Protein AF-A0A9W8Y743-F1 (afdb_monomer)

Sequence (452 aa):
METLAFFAGMATSYLPLKALAPQLITNYPSIPMTVQASLLTIGVGLIVGWGTKTSNGCTSGHMLCGLSRLSGRSTAAVATFFPVALITHHLVHPTIYTEACPGNLPCYTPIYPSIASTASLVLLAATSVLSARTIPKFIAAVMASGEKDGKERTDTRSVARSTTYFFSGLLFALGLHISQMSHPAKVASFLSFPSLQHWDPSLLLVILFGVVPNLIENQRKGFSAPPSFADGYSLPAKTFKDVDFKFVAGAAAFGVGWGLTAASVAIAVFSILFFYHTYRLFRTRTWFCVAFVVGAAFLIQAVGATILVTATEKDKMNRGKTIVLVGLVLQIIIFGFFIVVALVFHLRLRKVAAAGKQILCQLDWSKYLLRLYAVSSIITLRNIYRVVEYEEGVTGYLMTHEWAIYIFDALLMACVLALTSTWYLGKIETVNEDHVDGHNLVNRTPSEYTQV

Solvent-accessible surface area (backbone atoms only — not comparable to full-atom values): 24489 Å² total; per-residue (Å²): 111,46,70,58,28,18,53,50,17,32,62,52,33,54,57,62,33,59,73,52,42,52,87,48,60,71,80,73,76,80,75,64,52,48,70,67,55,45,53,50,22,37,53,26,39,50,34,29,52,52,6,24,61,51,44,70,42,51,64,65,50,23,50,48,58,16,48,20,66,69,33,52,36,22,47,53,38,48,70,37,15,50,59,36,15,28,53,39,22,47,75,76,47,76,82,58,71,34,90,68,26,81,73,86,56,56,28,64,63,85,83,80,73,53,72,69,55,48,51,28,50,51,50,53,52,52,51,54,55,48,48,51,63,45,48,31,54,48,51,36,54,60,54,56,73,76,58,89,50,79,66,56,56,51,52,40,40,51,53,24,31,31,45,42,31,16,38,52,20,21,53,50,41,44,48,32,33,76,64,35,70,70,29,66,43,49,53,53,22,40,35,38,58,85,45,61,67,40,17,26,63,68,68,57,47,47,47,65,71,49,20,47,54,46,24,54,48,41,72,71,68,55,73,82,70,50,51,98,59,46,93,50,74,90,70,83,85,72,44,52,87,69,65,45,72,64,32,52,52,11,19,33,36,24,8,41,16,65,32,60,69,54,90,57,68,65,63,57,56,51,52,55,51,40,55,54,50,44,53,50,36,68,74,64,70,46,69,87,53,48,67,72,49,55,55,53,27,56,51,38,26,50,52,10,46,39,35,35,68,51,35,92,46,73,68,44,28,52,52,10,48,51,36,26,44,53,14,37,55,51,43,43,55,44,53,51,52,47,52,52,53,52,48,54,51,51,56,51,50,52,53,42,56,73,66,71,51,85,72,96,58,104,60,72,58,69,62,54,50,53,52,50,51,52,45,52,51,45,53,42,53,30,38,53,50,51,44,52,44,58,70,56,32,84,87,20,72,59,65,70,36,71,67,49,49,48,55,49,41,53,46,44,51,50,51,41,51,56,60,51,51,57,63,69,53,64,64,63,66,74,75,70,84,85,83,88,75,91,77,86,90,85,83,81,73,90,79,74,87,78,76,136

Mean predicted aligned error: 16.99 Å

Second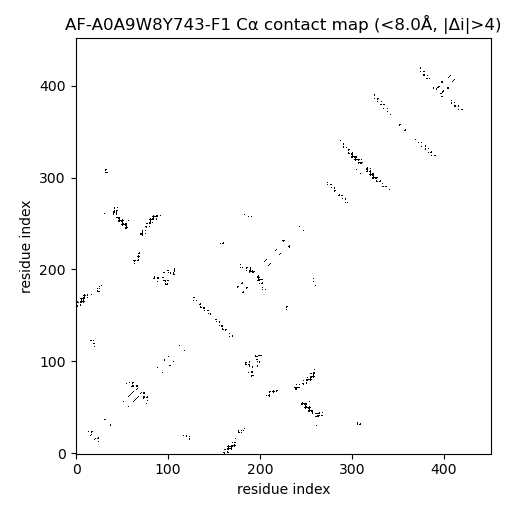ary structure (DSSP, 8-state):
-HHHHHHHHHHHTHHHHHHH-GGGS--PPPPP-SHHHHHHHHHHHHHHHHHHHHHT--HIIIIIHHHTTT-HHHHHHHHHHHHHHHHHHHHH-TT---TT--SSS-TTS--PPPHHHHHHHHHHHHHHHHHHHHHHHHHHHHHHTT--SHHHHHHHHHHHHHHHHHHHHHHHHHHHHHTTTT-HHHHHHHHTTT-TTT--GGGGHHIIIIIHHHHHHHHHH-SSSPPTTSSS-------GGG--HHHHHHHHHHHHHHTT-----HHHHHHHHHHHHHHHHHHHT-GGGHHHHTTHHHHHHHHHHHHHHH-SSHHHHHHHHHHHHHHHHHHHHHHHHHHHHHHHHHHHHHHHHHTT------S-HHHHHHHHHHHHHHHHHHHHHHHHHHHH-TTSHHHH-HHHHIIIIIIHHHHHHHHHHHHHHTTTTTSSSS----S--S---GGGSS--

Radius of gyration: 26.79 Å; Cα contacts (8 Å, |Δi|>4): 487; chains: 1; bounding box: 79×59×68 Å

InterPro domains:
  IPR007568 RTA-like protein [PF04479] (273-427)
  IPR007568 RTA-like protein [PTHR31465] (297-428)
  IPR046513 Protein of unknown function DUF6691 [PF20398] (166-268)

Foldseek 3Di:
DLVVLLVLLLVCLVVLCVVQPVVLPADDPDQPLDPVSVVLQQVLLVLQVQLCVLLVHDCCVLPQVNVLQVFLSSVLLCVQLLVLLLVLLCVVPVDDAFPCAPLPDFSADDDDDDPSSVVSLCVSLVVLVVCLPVVLVVQLVVQVVVDDDPVSNLVSLVVSSSSNSSSVSNVVNNCCSVLVVVHLQLLSLCSNPPPRRSHHCSNVVCCVPRRVVSSVVCVVVPFPDADPSDPGDPDDPDHSVNDDPSSSSSSSSSSNSSSRHDDDPPPNVVVVVLVVVVVVCVVVVVVLCVLVSVCVLVVQLVVLVSQCSVDPDPVSVVSSLVSNLVSLVVNLVSLVVNLVSLVVVVVVVVVCVVVVDDDPDPDPVVVVSVLSVLLSVLVSQLSVLVNVDSVCPCPRPCNVDPVNCCPSPVVSVVVSCVSVVCVVVVVVVPPPDDDPPPDDPPDDDDPPPDDD

Organism: NCBI:txid798079

pLDDT: mean 75.03, std 16.12, range [32.5, 95.94]

Structure (mmCIF, N/CA/C/O backbone):
data_AF-A0A9W8Y743-F1
#
_entry.id   AF-A0A9W8Y743-F1
#
loop_
_atom_site.group_PDB
_atom_site.id
_atom_site.type_symbol
_atom_site.label_atom_id
_atom_site.label_alt_id
_atom_site.label_comp_id
_atom_site.label_asym_id
_atom_site.label_entity_id
_atom_site.label_seq_id
_atom_site.pdbx_PDB_ins_code
_atom_site.Cartn_x
_atom_site.Cartn_y
_atom_site.Cartn_z
_atom_site.occupancy
_atom_site.B_iso_or_equiv
_atom_site.auth_seq_id
_atom_site.auth_comp_id
_atom_site.auth_asym_id
_atom_site.auth_atom_id
_atom_site.pdbx_PDB_model_num
ATOM 1 N N . MET A 1 1 ? -15.443 4.241 10.298 1.00 71.12 1 MET A N 1
ATOM 2 C CA . MET A 1 1 ? -15.121 5.502 9.580 1.00 71.12 1 MET A CA 1
ATOM 3 C C . MET A 1 1 ? -13.621 5.813 9.526 1.00 71.12 1 MET A C 1
ATOM 5 O O . MET A 1 1 ? -13.151 6.243 8.485 1.00 71.12 1 MET A O 1
ATOM 9 N N . GLU A 1 2 ? -12.846 5.549 10.580 1.00 81.94 2 GLU A N 1
ATOM 10 C CA . GLU A 1 2 ? -11.414 5.910 10.675 1.00 81.94 2 GLU A CA 1
ATOM 11 C C . GLU A 1 2 ? -10.522 5.345 9.560 1.00 81.94 2 GLU A C 1
ATOM 13 O O . GLU A 1 2 ? -9.744 6.071 8.949 1.00 81.94 2 GLU A O 1
ATOM 18 N N . THR A 1 3 ? -10.670 4.058 9.239 1.00 81.81 3 THR A N 1
ATOM 19 C CA . THR A 1 3 ? -9.909 3.413 8.160 1.00 81.81 3 THR A CA 1
ATOM 20 C C . THR A 1 3 ? -10.206 4.036 6.795 1.00 81.81 3 THR A C 1
ATOM 22 O O . THR A 1 3 ? -9.295 4.230 5.995 1.00 81.81 3 THR A O 1
ATOM 25 N N . LEU A 1 4 ? -11.469 4.397 6.536 1.00 85.81 4 LEU A N 1
ATOM 26 C CA . LEU A 1 4 ? -11.859 5.103 5.312 1.00 85.81 4 LEU A CA 1
ATOM 27 C C . LEU A 1 4 ? -11.218 6.489 5.258 1.00 85.81 4 LEU A C 1
ATOM 29 O O . LEU A 1 4 ? -10.687 6.859 4.218 1.00 85.81 4 LEU A O 1
ATOM 33 N N . ALA A 1 5 ? -11.210 7.221 6.376 1.00 90.31 5 ALA A N 1
ATOM 34 C CA . ALA A 1 5 ? -10.550 8.519 6.462 1.00 90.31 5 ALA A CA 1
ATOM 35 C C . ALA A 1 5 ? -9.045 8.404 6.176 1.00 90.31 5 ALA A C 1
ATOM 37 O O . ALA A 1 5 ? -8.521 9.168 5.371 1.00 90.31 5 ALA A O 1
ATOM 38 N N . PHE A 1 6 ? -8.366 7.403 6.747 1.00 88.25 6 PHE A N 1
ATOM 39 C CA . PHE A 1 6 ? -6.953 7.128 6.475 1.00 88.25 6 PHE A CA 1
ATOM 40 C C . PHE A 1 6 ? -6.681 6.879 4.983 1.00 88.25 6 PHE A C 1
ATOM 42 O O . PHE A 1 6 ? -5.821 7.534 4.393 1.00 88.25 6 PHE A O 1
ATOM 49 N N . PHE A 1 7 ? -7.441 5.988 4.340 1.00 85.62 7 PHE A N 1
ATOM 50 C CA . PHE A 1 7 ? -7.265 5.719 2.908 1.00 85.62 7 PHE A CA 1
ATOM 51 C C . PHE A 1 7 ? -7.655 6.912 2.024 1.00 85.62 7 PHE A C 1
ATOM 53 O O . PHE A 1 7 ? -6.987 7.163 1.022 1.00 85.62 7 PHE A O 1
ATOM 60 N N . ALA A 1 8 ? -8.669 7.691 2.406 1.00 88.62 8 ALA A N 1
ATOM 61 C CA . ALA A 1 8 ? -9.011 8.941 1.730 1.00 88.62 8 ALA A CA 1
ATOM 62 C C . ALA A 1 8 ? -7.867 9.964 1.822 1.00 88.62 8 ALA A C 1
ATOM 64 O O . ALA A 1 8 ? -7.563 10.636 0.837 1.00 88.62 8 ALA A O 1
ATOM 65 N N . GLY A 1 9 ? -7.180 10.030 2.965 1.00 90.81 9 GLY A N 1
ATOM 66 C CA . GLY A 1 9 ? -5.969 10.827 3.147 1.00 90.81 9 GLY A CA 1
ATOM 67 C C . GLY A 1 9 ? -4.836 10.377 2.231 1.00 90.81 9 GLY A C 1
ATOM 68 O O . GLY A 1 9 ? -4.239 11.199 1.537 1.00 90.81 9 GLY A O 1
ATOM 69 N N . MET A 1 10 ? -4.589 9.063 2.163 1.00 87.81 10 MET A N 1
ATOM 70 C CA . MET A 1 10 ? -3.601 8.497 1.239 1.00 87.81 10 MET A CA 1
ATOM 71 C C . MET A 1 10 ? -3.912 8.859 -0.217 1.00 87.81 10 MET A C 1
ATOM 73 O O . MET A 1 10 ? -3.023 9.316 -0.928 1.00 87.81 10 MET A O 1
ATOM 77 N N . ALA A 1 11 ? -5.163 8.702 -0.657 1.00 84.75 11 ALA A N 1
ATOM 78 C CA . ALA A 1 11 ? -5.577 9.042 -2.019 1.00 84.75 11 ALA A CA 1
ATOM 79 C C . ALA A 1 11 ? -5.435 10.546 -2.307 1.00 84.75 11 ALA A C 1
ATOM 81 O O . ALA A 1 11 ? -4.939 10.939 -3.362 1.00 84.75 11 ALA A O 1
ATOM 82 N N . THR A 1 12 ? -5.795 11.392 -1.336 1.00 92.00 12 THR A N 1
ATOM 83 C CA . THR A 1 12 ? -5.684 12.854 -1.453 1.00 92.00 12 THR A CA 1
ATOM 84 C C . THR A 1 12 ? -4.239 13.325 -1.624 1.00 92.00 12 THR A C 1
ATOM 86 O O . THR A 1 12 ? -4.030 14.381 -2.214 1.00 92.00 12 THR A O 1
ATOM 89 N N . SER A 1 13 ? -3.237 12.547 -1.188 1.00 91.06 13 SER A N 1
ATOM 90 C CA . SER A 1 13 ? -1.811 12.901 -1.324 1.00 91.06 13 SER A CA 1
ATOM 91 C C . SER A 1 13 ? -1.368 13.201 -2.758 1.00 91.06 13 SER A C 1
ATOM 93 O O . SER A 1 13 ? -0.447 13.996 -2.952 1.00 91.06 13 SER A O 1
ATOM 95 N N . TYR A 1 14 ? -2.063 12.647 -3.758 1.00 90.44 14 TYR A N 1
ATOM 96 C CA . TYR A 1 14 ? -1.808 12.925 -5.169 1.00 90.44 14 TYR A CA 1
ATOM 97 C C . TYR A 1 14 ? -1.943 14.415 -5.517 1.00 90.44 14 TYR A C 1
ATOM 99 O O . TYR A 1 14 ? -1.149 14.927 -6.300 1.00 90.44 14 TYR A O 1
ATOM 107 N N . LEU A 1 15 ? -2.908 15.130 -4.928 1.00 92.62 15 LEU A N 1
ATOM 108 C CA . LEU A 1 15 ? -3.165 16.541 -5.242 1.00 92.62 15 LEU A CA 1
ATOM 109 C C . LEU A 1 15 ? -1.988 17.464 -4.868 1.00 92.62 15 LEU A C 1
ATOM 111 O O . LEU A 1 15 ? -1.471 18.142 -5.759 1.00 92.62 15 LEU A O 1
ATOM 115 N N . PRO A 1 16 ? -1.511 17.497 -3.606 1.00 92.44 16 PRO A N 1
ATOM 116 C CA . PRO A 1 16 ? -0.372 18.331 -3.245 1.00 92.44 16 PRO A CA 1
ATOM 117 C C . PRO A 1 16 ? 0.939 17.834 -3.873 1.00 92.44 16 PRO A C 1
ATOM 119 O O . PRO A 1 16 ? 1.793 18.660 -4.189 1.00 92.44 16 PRO A O 1
ATOM 122 N N . LEU A 1 17 ? 1.093 16.526 -4.139 1.00 90.06 17 LEU A N 1
ATOM 123 C CA . LEU A 1 17 ? 2.229 16.013 -4.918 1.00 90.06 17 LEU A CA 1
ATOM 124 C C . LEU A 1 17 ? 2.227 16.559 -6.341 1.00 90.06 17 LEU A C 1
ATOM 126 O O . LEU A 1 17 ? 3.238 17.089 -6.781 1.00 90.06 17 LEU A O 1
ATOM 130 N N . LYS A 1 18 ? 1.098 16.493 -7.048 1.00 91.81 18 LYS A N 1
ATOM 131 C CA . LYS A 1 18 ? 0.980 17.027 -8.410 1.00 91.81 18 LYS A CA 1
ATOM 132 C C . LYS A 1 18 ? 1.247 18.532 -8.458 1.00 91.81 18 LYS A C 1
ATOM 134 O O . LYS A 1 18 ? 1.834 19.005 -9.425 1.00 91.81 18 LYS A O 1
ATOM 139 N N . ALA A 1 19 ? 0.830 19.267 -7.428 1.00 91.50 19 ALA A N 1
ATOM 140 C CA . ALA A 1 19 ? 1.001 20.714 -7.361 1.00 91.50 19 ALA A CA 1
ATOM 141 C C . ALA A 1 19 ? 2.441 21.150 -7.032 1.00 91.50 19 ALA A C 1
ATOM 143 O O . ALA A 1 19 ? 2.918 22.123 -7.608 1.00 91.50 19 ALA A O 1
ATOM 144 N N . LEU A 1 20 ? 3.120 20.466 -6.103 1.00 91.38 20 LEU A N 1
ATOM 145 C CA . LEU A 1 20 ? 4.399 20.930 -5.541 1.00 91.38 20 LEU A CA 1
ATOM 146 C C . LEU A 1 20 ? 5.599 20.047 -5.908 1.00 91.38 20 LEU A C 1
ATOM 148 O O . LEU A 1 20 ? 6.727 20.525 -5.929 1.00 91.38 20 LEU A O 1
ATOM 152 N N . ALA A 1 21 ? 5.399 18.761 -6.183 1.00 88.88 21 ALA A N 1
ATOM 153 C CA . ALA A 1 21 ? 6.486 17.834 -6.493 1.00 88.88 21 ALA A CA 1
ATOM 154 C C . ALA A 1 21 ? 6.053 16.737 -7.489 1.00 88.88 21 ALA A C 1
ATOM 156 O O . ALA A 1 21 ? 6.140 15.546 -7.163 1.00 88.88 21 ALA A O 1
ATOM 157 N N . PRO A 1 22 ? 5.586 17.099 -8.703 1.00 87.81 22 PRO A N 1
ATOM 158 C CA . PRO A 1 22 ? 5.085 16.132 -9.681 1.00 87.81 22 PRO A CA 1
ATOM 159 C C . PRO A 1 22 ? 6.137 15.086 -10.078 1.00 87.81 22 PRO A C 1
ATOM 161 O O . PRO A 1 22 ? 5.787 13.949 -10.376 1.00 87.81 22 PRO A O 1
ATOM 164 N N . GLN A 1 23 ? 7.425 15.429 -10.002 1.00 82.50 23 GLN A N 1
ATOM 165 C CA . GLN A 1 23 ? 8.546 14.525 -10.259 1.00 82.50 23 GLN A CA 1
ATOM 166 C C . GLN A 1 23 ? 8.644 13.339 -9.283 1.00 82.50 23 GLN A C 1
ATOM 168 O O . GLN A 1 23 ? 9.332 12.370 -9.582 1.00 82.50 23 GLN A O 1
ATOM 173 N N . LEU A 1 24 ? 7.986 13.401 -8.118 1.00 82.94 24 LEU A N 1
ATOM 174 C CA . LEU A 1 24 ? 7.959 12.296 -7.150 1.00 82.94 24 LEU A CA 1
ATOM 175 C C . LEU A 1 24 ? 6.813 11.306 -7.392 1.00 82.94 24 LEU A C 1
ATOM 177 O O . LEU A 1 24 ? 6.738 10.270 -6.719 1.00 82.94 24 LEU A O 1
ATOM 181 N N . ILE A 1 25 ? 5.909 11.613 -8.324 1.00 82.50 25 ILE A N 1
ATOM 182 C CA . ILE A 1 25 ? 4.835 10.702 -8.708 1.00 82.50 25 ILE A CA 1
ATOM 183 C C . ILE A 1 25 ? 5.477 9.525 -9.440 1.00 82.50 25 ILE A C 1
ATOM 185 O O . ILE A 1 25 ? 6.105 9.677 -10.483 1.00 82.50 25 ILE A O 1
ATOM 189 N N . THR A 1 26 ? 5.339 8.335 -8.857 1.00 71.50 26 THR A N 1
ATOM 190 C CA . THR A 1 26 ? 5.902 7.117 -9.436 1.00 71.50 26 THR A CA 1
ATOM 191 C C . THR A 1 26 ? 5.150 6.759 -10.708 1.00 71.50 26 THR A C 1
ATOM 193 O O . THR A 1 26 ? 3.958 6.455 -10.667 1.00 71.50 26 THR A O 1
ATOM 196 N N . ASN A 1 27 ? 5.876 6.746 -11.822 1.00 69.25 27 ASN A N 1
ATOM 197 C CA . ASN A 1 27 ? 5.419 6.126 -13.052 1.00 69.25 27 ASN A CA 1
ATOM 198 C C . ASN A 1 27 ? 5.680 4.628 -12.937 1.00 69.25 27 ASN A C 1
ATOM 200 O O . ASN A 1 27 ? 6.825 4.193 -12.828 1.00 69.25 27 ASN A O 1
ATOM 204 N N . TYR A 1 28 ? 4.612 3.842 -12.898 1.00 64.94 28 TYR A N 1
ATOM 205 C CA . TYR A 1 28 ? 4.747 2.394 -12.923 1.00 64.94 28 TYR A CA 1
ATOM 206 C C . TYR A 1 28 ? 4.979 1.942 -14.367 1.00 64.94 28 TYR A C 1
ATOM 208 O O . TYR A 1 28 ? 4.302 2.453 -15.266 1.00 64.94 28 TYR A O 1
ATOM 216 N N . PRO A 1 29 ? 5.901 0.992 -14.606 1.00 54.94 29 PRO A N 1
ATOM 217 C CA . PRO A 1 29 ? 6.048 0.401 -15.926 1.00 54.94 29 PRO A CA 1
ATOM 218 C C . PRO A 1 29 ? 4.721 -0.236 -16.347 1.00 54.94 29 PRO A C 1
ATOM 220 O O . PRO A 1 29 ? 3.949 -0.718 -15.510 1.00 54.94 29 PRO A O 1
ATOM 223 N N . SER A 1 30 ? 4.449 -0.232 -17.651 1.00 56.22 30 SER A N 1
ATOM 224 C CA . SER A 1 30 ? 3.279 -0.911 -18.199 1.00 56.22 30 SER A CA 1
ATOM 225 C C . SER A 1 30 ? 3.288 -2.380 -17.768 1.00 56.22 30 SER A C 1
ATOM 227 O O . SER A 1 30 ? 4.324 -3.047 -17.784 1.00 56.22 30 SER A O 1
ATOM 229 N N . ILE A 1 31 ? 2.132 -2.879 -17.321 1.00 52.66 31 ILE A N 1
ATOM 230 C CA . ILE A 1 31 ? 2.009 -4.249 -16.811 1.00 52.66 31 ILE A CA 1
ATOM 231 C C . ILE A 1 31 ? 2.451 -5.206 -17.927 1.00 52.66 31 ILE A C 1
ATOM 233 O O . ILE A 1 31 ? 1.888 -5.132 -19.023 1.00 52.66 31 ILE A O 1
ATOM 237 N N . PRO A 1 32 ? 3.444 -6.086 -17.689 1.00 48.22 32 PRO A N 1
ATOM 238 C CA . PRO A 1 32 ? 3.948 -6.975 -18.719 1.00 48.22 32 PRO A CA 1
ATOM 239 C C . PRO A 1 32 ? 2.813 -7.864 -19.210 1.00 48.22 32 PRO A C 1
ATOM 241 O O . PRO A 1 32 ? 2.151 -8.573 -18.456 1.00 48.22 32 PRO A O 1
ATOM 244 N N . MET A 1 33 ? 2.573 -7.774 -20.509 1.00 48.44 33 MET A N 1
ATOM 245 C CA . MET A 1 33 ? 1.306 -8.184 -21.095 1.00 48.44 33 MET A CA 1
ATOM 246 C C . MET A 1 33 ? 1.257 -9.709 -21.328 1.00 48.44 33 MET A C 1
ATOM 248 O O . MET A 1 33 ? 0.198 -10.286 -21.557 1.00 48.44 33 MET A O 1
ATOM 252 N N . THR A 1 34 ? 2.392 -10.406 -21.208 1.00 61.47 34 THR A N 1
ATOM 253 C CA . THR A 1 34 ? 2.453 -11.862 -21.376 1.00 61.47 34 THR A CA 1
ATOM 254 C C . THR A 1 34 ? 1.695 -12.591 -20.263 1.00 61.47 34 THR A C 1
ATOM 256 O O . THR A 1 34 ? 1.747 -12.229 -19.084 1.00 61.47 34 THR A O 1
ATOM 259 N N . VAL A 1 35 ? 1.020 -13.683 -20.634 1.00 56.12 35 VAL A N 1
ATOM 260 C CA . VAL A 1 35 ? 0.286 -14.552 -19.695 1.00 56.12 35 VAL A CA 1
ATOM 261 C C . VAL A 1 35 ? 1.204 -15.048 -18.574 1.00 56.12 35 VAL A C 1
ATOM 263 O O . VAL A 1 35 ? 0.805 -15.076 -17.416 1.00 56.12 35 VAL A O 1
ATOM 266 N N . GLN A 1 36 ? 2.458 -15.375 -18.895 1.00 51.31 36 GLN A N 1
ATOM 267 C CA . GLN A 1 36 ? 3.442 -15.844 -17.920 1.00 51.31 36 GLN A CA 1
ATOM 268 C C . GLN A 1 36 ? 3.831 -14.759 -16.905 1.00 51.31 36 GLN A C 1
ATOM 270 O O . GLN A 1 36 ? 3.846 -15.038 -15.708 1.00 51.31 36 GLN A O 1
ATOM 275 N N . ALA A 1 37 ? 4.082 -13.521 -17.345 1.00 55.09 37 ALA A N 1
ATOM 276 C CA . ALA A 1 37 ? 4.397 -12.422 -16.432 1.00 55.09 37 ALA A CA 1
ATOM 277 C C . ALA A 1 37 ? 3.186 -12.029 -15.570 1.00 55.09 37 ALA A C 1
ATOM 279 O O . ALA A 1 37 ? 3.339 -11.717 -14.389 1.00 55.09 37 ALA A O 1
ATOM 280 N N . SER A 1 38 ? 1.976 -12.135 -16.125 1.00 57.75 38 SER A N 1
ATOM 281 C CA . SER A 1 38 ? 0.723 -11.931 -15.391 1.00 57.75 38 SER A CA 1
ATOM 282 C C . SER A 1 38 ? 0.500 -13.006 -14.319 1.00 57.75 38 SER A C 1
ATOM 284 O O . SER A 1 38 ? 0.210 -12.680 -13.169 1.00 57.75 38 SER A O 1
ATOM 286 N N . LEU A 1 39 ? 0.690 -14.289 -14.654 1.00 60.53 39 LEU A N 1
ATOM 287 C CA . LEU A 1 39 ? 0.580 -15.404 -13.703 1.00 60.53 39 LEU A CA 1
ATOM 288 C C . LEU A 1 39 ? 1.630 -15.318 -12.590 1.00 60.53 39 LEU A C 1
ATOM 290 O O . LEU A 1 39 ? 1.308 -15.552 -11.424 1.00 60.53 39 LEU A O 1
ATOM 294 N N . LEU A 1 40 ? 2.863 -14.945 -12.935 1.00 60.47 40 LEU A N 1
ATOM 295 C CA . LEU A 1 40 ? 3.934 -14.740 -11.965 1.00 60.47 40 LEU A CA 1
ATOM 296 C C . LEU A 1 40 ? 3.588 -13.593 -11.003 1.00 60.47 40 LEU A C 1
ATOM 298 O O . LEU A 1 40 ? 3.608 -13.781 -9.790 1.00 60.47 40 LEU A O 1
ATOM 302 N N . THR A 1 41 ? 3.152 -12.451 -11.536 1.00 61.50 41 THR A N 1
ATOM 303 C CA . THR A 1 41 ? 2.682 -11.287 -10.762 1.00 61.50 41 THR A CA 1
ATOM 304 C C . THR A 1 41 ? 1.545 -11.658 -9.797 1.00 61.50 41 THR A C 1
ATOM 306 O O . THR A 1 41 ? 1.556 -11.273 -8.624 1.00 61.50 41 THR A O 1
ATOM 309 N N . ILE A 1 42 ? 0.588 -12.468 -10.257 1.00 66.31 42 ILE A N 1
ATOM 310 C CA . ILE A 1 42 ? -0.508 -13.001 -9.435 1.00 66.31 42 ILE A CA 1
ATOM 311 C C . ILE A 1 42 ? 0.023 -13.864 -8.283 1.00 66.31 42 ILE A C 1
ATOM 313 O O . ILE A 1 42 ? -0.374 -13.664 -7.130 1.00 66.31 42 ILE A O 1
ATOM 317 N N . GLY A 1 43 ? 0.912 -14.816 -8.581 1.00 65.56 43 GLY A N 1
ATOM 318 C CA . GLY A 1 43 ? 1.498 -15.708 -7.579 1.00 65.56 43 GLY A CA 1
ATOM 319 C C . GLY A 1 43 ? 2.230 -14.932 -6.486 1.00 65.56 43 GLY A C 1
ATOM 320 O O . GLY A 1 43 ? 2.035 -15.188 -5.297 1.00 65.56 43 GLY A O 1
ATOM 321 N N . VAL A 1 44 ? 2.984 -13.910 -6.882 1.00 70.56 44 VAL A N 1
ATOM 322 C CA . VAL A 1 44 ? 3.710 -13.021 -5.972 1.00 70.56 44 VAL A CA 1
ATOM 323 C C . VAL A 1 44 ? 2.760 -12.257 -5.049 1.00 70.56 44 VAL A C 1
ATOM 325 O O . VAL A 1 44 ? 2.935 -12.286 -3.830 1.00 70.56 44 VAL A O 1
ATOM 328 N N . GLY A 1 45 ? 1.708 -11.636 -5.593 1.00 69.38 45 GLY A N 1
ATOM 329 C CA . GLY A 1 45 ? 0.717 -10.910 -4.791 1.00 69.38 45 GLY A CA 1
ATOM 330 C C . GLY A 1 45 ? 0.011 -11.792 -3.752 1.00 69.38 45 GLY A C 1
ATOM 331 O O . GLY A 1 45 ? -0.193 -11.365 -2.611 1.00 69.38 45 GLY A O 1
ATOM 332 N N . LEU A 1 46 ? -0.315 -13.040 -4.110 1.00 73.44 46 LEU A N 1
ATOM 333 C CA . LEU A 1 46 ? -0.895 -14.018 -3.182 1.00 73.44 46 LEU A CA 1
ATOM 334 C C . LEU A 1 46 ? 0.065 -14.374 -2.047 1.00 73.44 46 LEU A C 1
ATOM 336 O O . LEU A 1 46 ? -0.346 -14.407 -0.886 1.00 73.44 46 LEU A O 1
ATOM 340 N N . ILE A 1 47 ? 1.332 -14.612 -2.377 1.00 81.31 47 ILE A N 1
ATOM 341 C CA . ILE A 1 47 ? 2.378 -14.942 -1.409 1.00 81.31 47 ILE A CA 1
ATOM 342 C C . ILE A 1 47 ? 2.588 -13.777 -0.425 1.00 81.31 47 ILE A C 1
ATOM 344 O O . ILE A 1 47 ? 2.605 -14.005 0.786 1.00 81.31 47 ILE A O 1
ATOM 348 N N . VAL A 1 48 ? 2.639 -12.527 -0.907 1.00 79.44 48 VAL A N 1
ATOM 349 C CA . VAL A 1 48 ? 2.738 -11.324 -0.053 1.00 79.44 48 VAL A CA 1
ATOM 350 C C . VAL A 1 48 ? 1.520 -11.185 0.863 1.00 79.44 48 VAL A C 1
ATOM 352 O O . VAL A 1 48 ? 1.670 -10.926 2.060 1.00 79.44 48 VAL A O 1
ATOM 355 N N . GLY A 1 49 ? 0.308 -11.351 0.325 1.00 77.31 49 GLY A N 1
ATOM 356 C CA . GLY A 1 49 ? -0.931 -11.216 1.094 1.00 77.31 49 GLY A CA 1
ATOM 357 C C . GLY A 1 49 ? -1.088 -12.308 2.154 1.00 77.31 49 GLY A C 1
ATOM 358 O O . GLY A 1 49 ? -1.399 -12.015 3.312 1.00 77.31 49 GLY A O 1
ATOM 359 N N . TRP A 1 50 ? -0.821 -13.563 1.782 1.00 85.38 50 TRP A N 1
ATOM 360 C CA . TRP A 1 50 ? -0.811 -14.692 2.712 1.00 85.38 50 TRP A CA 1
ATOM 361 C C . TRP A 1 50 ? 0.263 -14.521 3.785 1.00 85.38 50 TRP A C 1
ATOM 363 O O . TRP A 1 50 ? -0.030 -14.704 4.970 1.00 85.38 50 TRP A O 1
ATOM 373 N N . GLY A 1 51 ? 1.467 -14.103 3.387 1.00 85.50 51 GLY A N 1
ATOM 374 C CA . GLY A 1 51 ? 2.564 -13.805 4.296 1.00 85.50 51 GLY A CA 1
ATOM 375 C C . GLY A 1 51 ? 2.179 -12.733 5.311 1.00 85.50 51 GLY A C 1
ATOM 376 O O . GLY A 1 51 ? 2.189 -13.011 6.506 1.00 85.50 51 GLY A O 1
ATOM 377 N N . THR A 1 52 ? 1.698 -11.576 4.837 1.00 81.94 52 THR A N 1
ATOM 378 C CA . THR A 1 52 ? 1.225 -10.450 5.670 1.00 81.94 52 THR A CA 1
ATOM 379 C C . THR A 1 52 ? 0.154 -10.878 6.671 1.00 81.94 52 THR A C 1
ATOM 381 O O . THR A 1 52 ? 0.192 -10.497 7.842 1.00 81.94 52 THR A O 1
ATOM 384 N N . LYS A 1 53 ? -0.827 -11.673 6.226 1.00 85.44 53 LYS A N 1
ATOM 385 C CA . LYS A 1 53 ? -1.904 -12.160 7.095 1.00 85.44 53 LYS A CA 1
ATOM 386 C C . LYS A 1 53 ? -1.372 -13.120 8.158 1.00 85.44 53 LYS A C 1
ATOM 388 O O . LYS A 1 53 ? -1.756 -13.016 9.319 1.00 85.44 53 LYS A O 1
ATOM 393 N N . THR A 1 54 ? -0.490 -14.035 7.768 1.00 83.44 54 THR A N 1
ATOM 394 C CA . THR A 1 54 ? 0.035 -15.086 8.650 1.00 83.44 54 THR A CA 1
ATOM 395 C C . THR A 1 54 ? 1.023 -14.518 9.675 1.00 83.44 54 THR A C 1
ATOM 397 O O . THR A 1 54 ? 0.959 -14.869 10.854 1.00 83.44 54 THR A O 1
ATOM 400 N N . SER A 1 55 ? 1.862 -13.554 9.285 1.00 85.50 55 SER A N 1
ATOM 401 C CA . SER A 1 55 ? 2.705 -12.786 10.212 1.00 85.50 55 SER A CA 1
ATOM 402 C C . SER A 1 55 ? 1.921 -11.710 10.983 1.00 85.50 55 SER A C 1
ATOM 404 O O . SER A 1 55 ? 2.386 -11.223 12.006 1.00 85.50 55 SER A O 1
ATOM 406 N N . ASN A 1 56 ? 0.679 -11.395 10.603 1.00 84.75 56 ASN A N 1
ATOM 407 C CA . ASN A 1 56 ? -0.119 -10.285 11.149 1.00 84.75 56 ASN A CA 1
ATOM 408 C C . ASN A 1 56 ? 0.573 -8.914 11.010 1.00 84.75 56 ASN A C 1
ATOM 410 O O . ASN A 1 56 ? 0.524 -8.089 11.929 1.00 84.75 56 ASN A O 1
ATOM 414 N N . GLY A 1 57 ? 1.227 -8.671 9.878 1.00 78.62 57 GLY A N 1
ATOM 415 C CA . GLY A 1 57 ? 1.875 -7.396 9.601 1.00 78.62 57 GLY A CA 1
ATOM 416 C C . GLY A 1 57 ? 2.730 -7.415 8.340 1.00 78.62 57 GLY A C 1
ATOM 417 O O . GLY A 1 57 ? 3.147 -8.464 7.858 1.00 78.62 57 GLY A O 1
ATOM 418 N N . CYS A 1 58 ? 2.994 -6.225 7.810 1.00 80.44 58 CYS A N 1
ATOM 419 C CA . CYS A 1 58 ? 3.865 -5.984 6.659 1.00 80.44 58 CYS A CA 1
ATOM 420 C C . CYS A 1 58 ? 5.078 -5.129 7.072 1.00 80.44 58 CYS A C 1
ATOM 422 O O . CYS A 1 58 ? 5.328 -4.926 8.264 1.00 80.44 58 CYS A O 1
ATOM 424 N N . THR A 1 59 ? 5.816 -4.588 6.098 1.00 79.62 59 THR A N 1
ATOM 425 C CA . THR A 1 59 ? 6.955 -3.687 6.338 1.00 79.62 59 THR A CA 1
ATOM 426 C C . THR A 1 59 ? 6.579 -2.476 7.192 1.00 79.62 59 THR A C 1
ATOM 428 O O . THR A 1 59 ? 7.246 -2.221 8.188 1.00 79.62 59 THR A O 1
ATOM 431 N N . SER A 1 60 ? 5.489 -1.759 6.905 1.00 77.44 60 SER A N 1
ATOM 432 C CA . SER A 1 60 ? 5.095 -0.600 7.726 1.00 77.44 60 SER A CA 1
ATOM 433 C C . SER A 1 60 ? 4.729 -0.994 9.165 1.00 77.44 60 SER A C 1
ATOM 435 O O . SER A 1 60 ? 5.114 -0.314 10.113 1.00 77.44 60 SER A O 1
ATOM 437 N N . GLY A 1 61 ? 4.069 -2.139 9.354 1.00 82.25 61 GLY A N 1
ATOM 438 C CA . GLY A 1 61 ? 3.697 -2.639 10.679 1.00 82.25 61 GLY A CA 1
ATOM 439 C C . GLY A 1 61 ? 4.888 -3.119 11.515 1.00 82.25 61 GLY A C 1
ATOM 440 O O . GLY A 1 61 ? 5.039 -2.704 12.665 1.00 82.25 61 GLY A O 1
ATOM 441 N N . HIS A 1 62 ? 5.737 -3.985 10.955 1.00 85.44 62 HIS A N 1
ATOM 442 C CA . HIS A 1 62 ? 6.855 -4.589 11.685 1.00 85.44 62 HIS A CA 1
ATOM 443 C C . HIS A 1 62 ? 8.123 -3.729 11.667 1.00 85.44 62 HIS A C 1
ATOM 445 O O . HIS A 1 62 ? 8.758 -3.577 12.707 1.00 85.44 62 HIS A O 1
ATOM 451 N N . MET A 1 63 ? 8.481 -3.129 10.532 1.00 85.88 63 MET A N 1
ATOM 452 C CA . MET A 1 63 ? 9.694 -2.317 10.418 1.00 85.88 63 MET A CA 1
ATOM 453 C C . MET A 1 63 ? 9.473 -0.902 10.961 1.00 85.88 63 MET A C 1
ATOM 455 O O . MET A 1 63 ? 10.151 -0.517 11.907 1.00 85.88 63 MET A O 1
ATOM 459 N N . LEU A 1 64 ? 8.508 -0.143 10.421 1.00 85.12 64 LEU A N 1
ATOM 460 C CA . LEU A 1 64 ? 8.334 1.268 10.803 1.00 85.12 64 LEU A CA 1
ATOM 461 C C . LEU A 1 64 ? 7.774 1.423 12.221 1.00 85.12 64 LEU A C 1
ATOM 463 O O . LEU A 1 64 ? 8.383 2.096 13.045 1.00 85.12 64 LEU A O 1
ATOM 467 N N . CYS A 1 65 ? 6.638 0.787 12.517 1.00 85.00 65 CYS A N 1
ATOM 468 C CA . CYS A 1 65 ? 5.971 0.916 13.819 1.00 85.00 65 CYS A CA 1
ATOM 469 C C . CYS A 1 65 ? 6.448 -0.110 14.862 1.00 85.00 65 CYS A C 1
ATOM 471 O O . CYS A 1 65 ? 6.299 0.091 16.068 1.00 85.00 65 CYS A O 1
ATOM 473 N N . GLY A 1 66 ? 6.926 -1.273 14.423 1.00 87.75 66 GLY A N 1
ATOM 474 C CA . GLY A 1 66 ? 7.317 -2.369 15.307 1.00 87.75 66 GLY A CA 1
ATOM 475 C C . GLY A 1 66 ? 8.692 -2.145 15.929 1.00 87.75 66 GLY A C 1
ATOM 476 O O . GLY A 1 66 ? 8.815 -2.158 17.157 1.00 87.75 66 GLY A O 1
ATOM 477 N N . LEU A 1 67 ? 9.707 -1.888 15.097 1.00 89.06 67 LEU A N 1
ATOM 478 C CA . LEU A 1 67 ? 11.071 -1.619 15.565 1.00 89.06 67 LEU A CA 1
ATOM 479 C C . LEU A 1 67 ? 11.160 -0.319 16.365 1.00 89.06 67 LEU A C 1
ATOM 481 O O . LEU A 1 67 ? 11.861 -0.281 17.373 1.00 89.06 67 LEU A O 1
ATOM 485 N N . SER A 1 68 ? 10.393 0.713 15.997 1.00 89.38 68 SER A N 1
ATOM 486 C CA . SER A 1 68 ? 10.354 1.972 16.754 1.00 89.38 68 SER A CA 1
ATOM 487 C C . SER A 1 68 ? 9.787 1.820 18.170 1.00 89.38 68 SER A C 1
ATOM 489 O O . SER A 1 68 ? 9.931 2.707 19.004 1.00 89.38 68 SER A O 1
ATOM 491 N N . ARG A 1 69 ? 9.138 0.696 18.479 1.00 89.75 69 ARG A N 1
ATOM 492 C CA . ARG A 1 69 ? 8.646 0.373 19.826 1.00 89.75 69 ARG A CA 1
ATOM 493 C C . ARG A 1 69 ? 9.470 -0.710 20.516 1.00 89.75 69 ARG A C 1
ATOM 495 O O . ARG A 1 69 ? 9.051 -1.197 21.559 1.00 89.75 69 ARG A O 1
ATOM 502 N N . LEU A 1 70 ? 10.600 -1.114 19.928 1.00 90.50 70 LEU A N 1
ATOM 503 C CA . LEU A 1 70 ? 11.426 -2.233 20.396 1.00 90.50 70 LEU A CA 1
ATOM 504 C C . LEU A 1 70 ? 10.635 -3.550 20.521 1.00 90.50 70 LEU A C 1
ATOM 506 O O . LEU A 1 70 ? 10.867 -4.365 21.413 1.00 90.50 70 LEU A O 1
ATOM 510 N N . SER A 1 71 ? 9.676 -3.782 19.619 1.00 90.88 71 SER A N 1
ATOM 511 C CA . SER A 1 71 ? 8.875 -5.007 19.623 1.00 90.88 71 SER A CA 1
ATOM 512 C C . SER A 1 71 ? 9.715 -6.205 19.176 1.00 90.88 71 SER A C 1
ATOM 514 O O . SER A 1 71 ? 9.978 -6.361 17.985 1.00 90.88 71 SER A O 1
ATOM 516 N N . GLY A 1 72 ? 10.048 -7.111 20.103 1.00 90.25 72 GLY A N 1
ATOM 517 C CA . GLY A 1 72 ? 10.799 -8.333 19.783 1.00 90.25 72 GLY A CA 1
ATOM 518 C C . GLY A 1 72 ? 10.141 -9.179 18.685 1.00 90.25 72 GLY A C 1
ATOM 519 O O . GLY A 1 72 ? 10.814 -9.632 17.764 1.00 90.25 72 GLY A O 1
ATOM 520 N N . ARG A 1 73 ? 8.807 -9.319 18.705 1.00 91.06 73 ARG A N 1
ATOM 521 C CA . ARG A 1 73 ? 8.047 -9.999 17.638 1.00 91.06 73 ARG A CA 1
ATOM 522 C C . ARG A 1 73 ? 8.285 -9.369 16.263 1.00 91.06 73 ARG A C 1
ATOM 524 O O . ARG A 1 73 ? 8.408 -10.073 15.265 1.00 91.06 73 ARG A O 1
ATOM 531 N N . SER A 1 74 ? 8.326 -8.041 16.208 1.00 91.50 74 SER A N 1
ATOM 532 C CA . SER A 1 74 ? 8.560 -7.319 14.958 1.00 91.50 74 SER A CA 1
ATOM 533 C C . SER A 1 74 ? 10.013 -7.429 14.507 1.00 91.50 74 SER A C 1
ATOM 535 O O . SER A 1 74 ? 10.251 -7.599 13.316 1.00 91.50 74 SER A O 1
ATOM 537 N N . THR A 1 75 ? 10.965 -7.442 15.444 1.00 92.38 75 THR A N 1
ATOM 538 C CA . THR A 1 75 ? 12.368 -7.766 15.159 1.00 92.38 75 THR A CA 1
ATOM 539 C C . THR A 1 75 ? 12.499 -9.151 14.532 1.00 92.38 75 THR A C 1
ATOM 541 O O . THR A 1 75 ? 13.158 -9.277 13.507 1.00 92.38 75 THR A O 1
ATOM 544 N N . ALA A 1 76 ? 11.818 -10.170 15.071 1.00 93.00 76 ALA A N 1
ATOM 545 C CA . ALA A 1 76 ? 11.815 -11.518 14.498 1.00 93.00 76 ALA A CA 1
ATOM 546 C C . ALA A 1 76 ? 11.254 -11.542 13.065 1.00 93.00 76 ALA A C 1
ATOM 548 O O . ALA A 1 76 ? 11.846 -12.160 12.181 1.00 93.00 76 ALA A O 1
ATOM 549 N N . ALA A 1 77 ? 10.146 -10.833 12.813 1.00 91.69 77 ALA A N 1
ATOM 550 C CA . ALA A 1 77 ? 9.591 -10.711 11.466 1.00 91.69 77 ALA A CA 1
ATOM 551 C C . ALA A 1 77 ? 10.586 -10.061 10.497 1.00 91.69 77 ALA A C 1
ATOM 553 O O . ALA A 1 77 ? 10.857 -10.640 9.449 1.00 91.69 77 ALA A O 1
ATOM 554 N N . VAL A 1 78 ? 11.158 -8.902 10.852 1.00 90.12 78 VAL A N 1
ATOM 555 C CA . VAL A 1 78 ? 12.120 -8.168 10.006 1.00 90.12 78 VAL A CA 1
ATOM 556 C C . VAL A 1 78 ? 13.372 -9.001 9.747 1.00 90.12 78 VAL A C 1
ATOM 558 O O . VAL A 1 78 ? 13.788 -9.129 8.599 1.00 90.12 78 VAL A O 1
ATOM 561 N N . ALA A 1 79 ? 13.917 -9.643 10.782 1.00 92.25 79 ALA A N 1
ATOM 562 C CA . ALA A 1 79 ? 15.063 -10.542 10.667 1.00 92.25 79 ALA A CA 1
ATOM 563 C C . ALA A 1 79 ? 14.774 -11.789 9.813 1.00 92.25 79 ALA A C 1
ATOM 565 O O . ALA A 1 79 ? 15.710 -12.443 9.370 1.00 92.25 79 ALA A O 1
ATOM 566 N N . THR A 1 80 ? 13.501 -12.111 9.559 1.00 91.38 80 THR A N 1
ATOM 567 C CA . THR A 1 80 ? 13.102 -13.220 8.684 1.00 91.38 80 THR A CA 1
ATOM 568 C C . THR A 1 80 ? 12.835 -12.741 7.261 1.00 91.38 80 THR A C 1
ATOM 570 O O . THR A 1 80 ? 13.468 -13.211 6.320 1.00 91.38 80 THR A O 1
ATOM 573 N N . PHE A 1 81 ? 11.895 -11.810 7.070 1.00 89.38 81 PHE A N 1
ATOM 574 C CA . PHE A 1 81 ? 11.448 -11.450 5.725 1.00 89.38 81 PHE A CA 1
ATOM 575 C C . PHE A 1 81 ? 12.514 -10.694 4.935 1.00 89.38 81 PHE A C 1
ATOM 577 O O . PHE A 1 81 ? 12.541 -10.790 3.712 1.00 89.38 81 PHE A O 1
ATOM 584 N N . PHE A 1 82 ? 13.382 -9.939 5.614 1.00 87.19 82 PHE A N 1
ATOM 585 C CA . PHE A 1 82 ? 14.349 -9.080 4.944 1.00 87.19 82 PHE A CA 1
ATOM 586 C C . PHE A 1 82 ? 15.496 -9.887 4.316 1.00 87.19 82 PHE A C 1
ATOM 588 O O . PHE A 1 82 ? 15.714 -9.732 3.115 1.00 87.19 82 PHE A O 1
ATOM 595 N N . PRO A 1 83 ? 16.161 -10.825 5.028 1.00 87.00 83 PRO A N 1
ATOM 596 C CA . PRO A 1 83 ? 17.115 -11.730 4.388 1.00 87.00 83 PRO A CA 1
ATOM 597 C C . PRO A 1 83 ? 16.479 -12.595 3.301 1.00 87.00 83 PRO A C 1
ATOM 599 O O . PRO A 1 83 ? 17.081 -12.789 2.250 1.00 87.00 83 PRO A O 1
ATOM 602 N N . VAL A 1 84 ? 15.252 -13.083 3.514 1.00 85.25 84 VAL A N 1
ATOM 603 C CA . VAL A 1 84 ? 14.555 -13.889 2.502 1.00 85.25 84 VAL A CA 1
ATOM 604 C C . VAL A 1 84 ? 14.289 -13.077 1.233 1.00 85.25 84 VAL A C 1
ATOM 606 O O . VAL A 1 84 ? 14.478 -13.601 0.137 1.00 85.25 84 VAL A O 1
ATOM 609 N N . ALA A 1 85 ? 13.914 -11.803 1.354 1.00 83.25 85 ALA A N 1
ATOM 610 C CA . ALA A 1 85 ? 13.736 -10.922 0.204 1.00 83.25 85 ALA A CA 1
ATOM 611 C C . ALA A 1 85 ? 15.049 -10.639 -0.531 1.00 83.25 85 ALA A C 1
ATOM 613 O O . ALA A 1 85 ? 15.063 -10.712 -1.755 1.00 83.25 85 ALA A O 1
ATOM 614 N N . LEU A 1 86 ? 16.150 -10.396 0.196 1.00 82.06 86 LEU A N 1
ATOM 615 C CA . LEU A 1 86 ? 17.483 -10.256 -0.402 1.00 82.06 86 LEU A CA 1
ATOM 616 C C . LEU A 1 86 ? 17.862 -11.511 -1.194 1.00 82.06 86 LEU A C 1
ATOM 618 O O . LEU A 1 86 ? 18.185 -11.423 -2.374 1.00 82.06 86 LEU A O 1
ATOM 622 N N . ILE A 1 87 ? 17.772 -12.689 -0.570 1.00 79.88 87 ILE A N 1
ATOM 623 C CA . ILE A 1 87 ? 18.096 -13.966 -1.220 1.00 79.88 87 ILE A CA 1
ATOM 624 C C . ILE A 1 87 ? 17.217 -14.169 -2.457 1.00 79.88 87 ILE A C 1
ATOM 626 O O . ILE A 1 87 ? 17.725 -14.498 -3.523 1.00 79.88 87 ILE A O 1
ATOM 630 N N . THR A 1 88 ? 15.909 -13.937 -2.335 1.00 76.88 88 THR A N 1
ATOM 631 C CA . THR A 1 88 ? 14.966 -14.098 -3.450 1.00 76.88 88 THR A CA 1
ATOM 632 C C . THR A 1 88 ? 15.305 -13.161 -4.607 1.00 76.88 88 THR A C 1
ATOM 634 O O . THR A 1 88 ? 15.361 -13.607 -5.750 1.00 76.88 88 THR A O 1
ATOM 637 N N . HIS A 1 89 ? 15.600 -11.893 -4.316 1.00 79.12 89 HIS A N 1
ATOM 638 C CA . HIS A 1 89 ? 16.018 -10.917 -5.320 1.00 79.12 89 HIS A CA 1
ATOM 639 C C . HIS A 1 89 ? 17.306 -11.349 -6.026 1.00 79.12 89 HIS A C 1
ATOM 641 O O . HIS A 1 89 ? 17.347 -11.354 -7.249 1.00 79.12 89 HIS A O 1
ATOM 647 N N . HIS A 1 90 ? 18.327 -11.809 -5.298 1.00 75.12 90 HIS A N 1
ATOM 648 C CA . HIS A 1 90 ? 19.580 -12.286 -5.908 1.00 75.12 90 HIS A CA 1
ATOM 649 C C . HIS A 1 90 ? 19.403 -13.520 -6.789 1.00 75.12 90 HIS A C 1
ATOM 651 O O . HIS A 1 90 ? 20.064 -13.642 -7.817 1.00 75.12 90 HIS A O 1
ATOM 657 N N . LEU A 1 91 ? 18.508 -14.431 -6.409 1.00 69.94 91 LEU A N 1
ATOM 658 C CA . LEU A 1 91 ? 18.228 -15.628 -7.203 1.00 69.94 91 LEU A CA 1
ATOM 659 C C . LEU A 1 91 ? 17.503 -15.302 -8.514 1.00 69.94 91 LEU A C 1
ATOM 661 O O . LEU A 1 91 ? 17.697 -15.993 -9.511 1.00 69.94 91 LEU A O 1
ATOM 665 N N . VAL A 1 92 ? 16.656 -14.274 -8.511 1.00 66.62 92 VAL A N 1
ATOM 666 C CA . VAL A 1 92 ? 15.766 -13.948 -9.637 1.00 66.62 92 VAL A CA 1
ATOM 667 C C . VAL A 1 92 ? 16.354 -12.841 -10.517 1.00 66.62 92 VAL A C 1
ATOM 669 O O . VAL A 1 92 ? 16.141 -12.816 -11.730 1.00 66.62 92 VAL A O 1
ATOM 672 N N . HIS A 1 93 ? 17.124 -11.938 -9.918 1.00 68.00 93 HIS A N 1
ATOM 673 C CA . HIS A 1 93 ? 17.607 -10.691 -10.501 1.00 68.00 93 HIS A CA 1
ATOM 674 C C . HIS A 1 93 ? 19.077 -10.403 -10.119 1.00 68.00 93 HIS A C 1
ATOM 676 O O . HIS A 1 93 ? 19.374 -9.338 -9.574 1.00 68.00 93 HIS A O 1
ATOM 682 N N . PRO A 1 94 ? 20.029 -11.306 -10.428 1.00 63.16 94 PRO A N 1
ATOM 683 C CA . PRO A 1 94 ? 21.416 -11.200 -9.956 1.00 63.16 94 PRO A CA 1
ATOM 684 C C . PRO A 1 94 ? 22.161 -9.944 -10.448 1.00 63.16 94 PRO A C 1
ATOM 686 O O . PRO A 1 94 ? 23.107 -9.496 -9.804 1.00 63.16 94 PRO A O 1
ATOM 689 N N . THR A 1 95 ? 21.750 -9.367 -11.583 1.00 65.31 95 THR A N 1
ATOM 690 C CA . THR A 1 95 ? 22.411 -8.217 -12.231 1.00 65.31 95 THR A CA 1
ATOM 691 C C . THR A 1 95 ? 21.394 -7.229 -12.808 1.00 65.31 95 THR A C 1
ATOM 693 O O . THR A 1 95 ? 21.433 -6.901 -13.997 1.00 65.31 95 THR A O 1
ATOM 696 N N . ILE A 1 96 ? 20.412 -6.804 -12.005 1.00 66.75 96 ILE A N 1
ATOM 697 C CA . ILE A 1 96 ? 19.393 -5.856 -12.473 1.00 66.75 96 ILE A CA 1
ATOM 698 C C . ILE A 1 96 ? 19.923 -4.416 -12.414 1.00 66.75 96 ILE A C 1
ATOM 700 O O . ILE A 1 96 ? 20.290 -3.906 -11.354 1.00 66.75 96 ILE A O 1
ATOM 704 N N . TYR A 1 97 ? 19.931 -3.750 -13.567 1.00 65.69 97 TYR A N 1
ATOM 705 C CA . TYR A 1 97 ? 20.044 -2.298 -13.658 1.00 65.69 97 TYR A CA 1
ATOM 706 C C . TYR A 1 97 ? 18.635 -1.731 -13.765 1.00 65.69 97 TYR A C 1
ATOM 708 O O . TYR A 1 97 ? 17.835 -2.168 -14.593 1.00 65.69 97 TYR A O 1
ATOM 716 N N . THR A 1 98 ? 18.312 -0.792 -12.888 1.00 69.19 98 THR A N 1
ATOM 717 C CA . THR A 1 98 ? 17.007 -0.130 -12.862 1.00 69.19 98 THR A CA 1
ATOM 718 C C . THR A 1 98 ? 17.159 1.311 -13.333 1.00 69.19 98 THR A C 1
ATOM 720 O O . THR A 1 98 ? 18.271 1.825 -13.421 1.00 69.19 98 THR A O 1
ATOM 723 N N . GLU A 1 99 ? 16.056 2.018 -13.574 1.00 66.56 99 GLU A N 1
ATOM 724 C CA . GLU A 1 99 ? 16.112 3.465 -13.839 1.00 66.56 99 GLU A CA 1
ATOM 725 C C . GLU A 1 99 ? 16.738 4.254 -12.673 1.00 66.56 99 GLU A C 1
ATOM 727 O O . GLU A 1 99 ? 17.300 5.327 -12.879 1.00 66.56 99 GLU A O 1
ATOM 732 N N . ALA A 1 100 ? 16.719 3.705 -11.451 1.00 68.00 100 ALA A N 1
ATOM 733 C CA . ALA A 1 100 ? 17.434 4.279 -10.314 1.00 68.00 100 ALA A CA 1
ATOM 734 C C . ALA A 1 100 ? 18.963 4.089 -10.394 1.00 68.00 100 ALA A C 1
ATOM 736 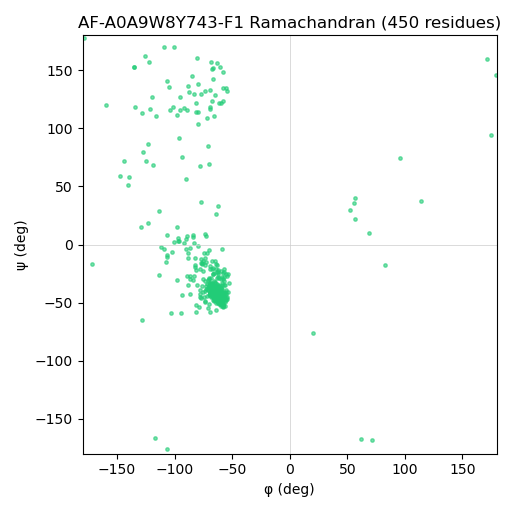O O . ALA A 1 100 ? 19.691 4.746 -9.653 1.00 68.00 100 ALA A O 1
ATOM 737 N N . CYS A 1 101 ? 19.429 3.203 -11.276 1.00 72.25 101 CYS A N 1
ATOM 738 C CA . CYS A 1 101 ? 20.793 2.701 -11.397 1.00 72.25 101 CYS A CA 1
ATOM 739 C C . CYS A 1 101 ? 21.178 2.481 -12.877 1.00 72.25 101 CYS A C 1
ATOM 741 O O . CYS A 1 101 ? 21.309 1.335 -13.310 1.00 72.25 101 CYS A O 1
ATOM 743 N N . PRO A 1 102 ? 21.385 3.543 -13.677 1.00 63.12 102 PRO A N 1
ATOM 744 C CA . PRO A 1 102 ? 21.601 3.435 -15.126 1.00 63.12 102 PRO A CA 1
ATOM 745 C C . PRO A 1 102 ? 22.988 2.898 -15.547 1.00 63.12 102 PRO A C 1
ATOM 747 O O . PRO A 1 102 ? 23.328 2.946 -16.723 1.00 63.12 102 PRO A O 1
ATOM 750 N N . GLY A 1 103 ? 23.816 2.408 -14.615 1.00 66.75 103 GLY A N 1
ATOM 751 C CA . GLY A 1 103 ? 25.091 1.723 -14.897 1.00 66.75 103 GLY A CA 1
ATOM 752 C C . GLY A 1 103 ? 26.312 2.622 -15.141 1.00 66.75 103 GLY A C 1
ATOM 753 O O . GLY A 1 103 ? 27.438 2.159 -14.995 1.00 66.75 103 GLY A O 1
ATOM 754 N N . ASN A 1 104 ? 26.118 3.909 -15.441 1.00 73.12 104 ASN A N 1
ATOM 755 C CA . ASN A 1 104 ? 27.221 4.843 -15.730 1.00 73.12 104 ASN A CA 1
ATOM 756 C C . ASN A 1 104 ? 27.910 5.412 -14.475 1.00 73.12 104 ASN A C 1
ATOM 758 O O . ASN A 1 104 ? 29.044 5.879 -14.549 1.00 73.12 104 ASN A O 1
ATOM 762 N N . LEU A 1 105 ? 27.226 5.401 -13.329 1.00 74.12 105 LEU A N 1
ATOM 763 C CA . LEU A 1 105 ? 27.763 5.777 -12.021 1.00 74.12 105 LEU A CA 1
ATOM 764 C C . LEU A 1 105 ? 27.318 4.742 -10.975 1.00 74.12 105 LEU A C 1
ATOM 766 O O . LEU A 1 105 ? 26.252 4.140 -11.143 1.00 74.12 105 LEU A O 1
ATOM 770 N N . PRO A 1 106 ? 28.088 4.542 -9.888 1.00 75.00 106 PRO A N 1
ATOM 771 C CA . PRO A 1 106 ? 27.654 3.691 -8.786 1.00 75.00 106 PRO A CA 1
ATOM 772 C C . PRO A 1 106 ? 26.332 4.185 -8.181 1.00 75.00 106 PRO A C 1
ATOM 774 O O . PRO A 1 106 ? 26.186 5.367 -7.889 1.00 75.00 106 PRO A O 1
ATOM 777 N N . CYS A 1 107 ? 25.384 3.282 -7.926 1.00 75.69 107 CYS A N 1
ATOM 778 C CA . CYS A 1 107 ? 24.035 3.620 -7.443 1.00 75.69 107 CYS A CA 1
ATOM 779 C C . CYS A 1 107 ? 23.976 4.421 -6.132 1.00 75.69 107 CYS A C 1
ATOM 781 O O . CYS A 1 107 ? 22.971 5.066 -5.843 1.00 75.69 107 CYS A O 1
ATOM 783 N N . TYR A 1 108 ? 25.034 4.382 -5.324 1.00 76.62 108 TYR A N 1
ATOM 784 C CA . TYR A 1 108 ? 25.126 5.114 -4.063 1.00 76.62 108 TYR A CA 1
ATOM 785 C C . TYR A 1 108 ? 25.577 6.575 -4.227 1.00 76.62 108 TYR A C 1
ATOM 787 O O . TYR A 1 108 ? 25.732 7.275 -3.223 1.00 76.62 108 TYR A O 1
ATOM 795 N N . THR A 1 109 ? 25.815 7.061 -5.451 1.00 77.38 109 THR A N 1
ATOM 796 C CA . THR A 1 109 ? 26.166 8.471 -5.665 1.00 77.38 109 THR A CA 1
ATOM 797 C C . THR A 1 109 ? 24.974 9.377 -5.337 1.00 77.38 109 THR A C 1
ATOM 799 O O . THR A 1 109 ? 23.908 9.206 -5.934 1.00 77.38 109 THR A O 1
ATOM 802 N N . PRO A 1 110 ? 25.117 10.348 -4.416 1.00 75.62 110 PRO A N 1
ATOM 803 C CA . PRO A 1 110 ? 24.011 11.206 -4.017 1.00 75.62 110 PRO A CA 1
ATOM 804 C C . PRO A 1 110 ? 23.610 12.153 -5.153 1.00 75.62 110 PRO A C 1
ATOM 806 O O . PRO A 1 110 ? 24.454 12.821 -5.749 1.00 75.62 110 PRO A O 1
ATOM 809 N N . ILE A 1 111 ? 22.305 12.245 -5.411 1.00 74.88 111 ILE A N 1
ATOM 810 C CA . ILE A 1 111 ? 21.718 13.205 -6.350 1.00 74.88 111 ILE A CA 1
ATOM 811 C C . ILE A 1 111 ? 21.081 14.322 -5.529 1.00 74.88 111 ILE A C 1
ATOM 813 O O . ILE A 1 111 ? 20.131 14.087 -4.780 1.00 74.88 111 ILE A O 1
ATOM 817 N N . TYR A 1 112 ? 21.608 15.538 -5.661 1.00 80.62 112 TYR A N 1
ATOM 818 C CA . TYR A 1 112 ? 21.088 16.692 -4.939 1.00 80.62 112 TYR A CA 1
ATOM 819 C C . TYR A 1 112 ? 19.958 17.367 -5.727 1.00 80.62 112 TYR A C 1
ATOM 821 O O . TYR A 1 112 ? 20.118 17.633 -6.921 1.00 80.62 112 TYR A O 1
ATOM 829 N N . PRO A 1 113 ? 18.815 17.665 -5.084 1.00 81.88 113 PRO A N 1
ATOM 830 C CA . PRO A 1 113 ? 17.732 18.397 -5.725 1.00 81.88 113 PRO A CA 1
ATOM 831 C C . PRO A 1 113 ? 18.138 19.842 -6.043 1.00 81.88 113 PRO A C 1
ATOM 833 O O . PRO A 1 113 ? 18.939 20.458 -5.338 1.00 81.88 113 PRO A O 1
ATOM 836 N N . SER A 1 114 ? 17.529 20.416 -7.084 1.00 90.31 114 SER A N 1
ATOM 837 C CA . SER A 1 114 ? 17.640 21.851 -7.362 1.00 90.31 114 SER A CA 1
ATOM 838 C C . SER A 1 114 ? 17.024 22.679 -6.229 1.00 90.31 114 SER A C 1
ATOM 840 O O . SER A 1 114 ? 16.122 22.211 -5.535 1.00 90.31 114 SER A O 1
ATOM 842 N N . ILE A 1 115 ? 17.444 23.940 -6.072 1.00 89.88 115 ILE A N 1
ATOM 843 C CA . ILE A 1 115 ? 16.905 24.852 -5.041 1.00 89.88 115 ILE A CA 1
ATOM 844 C C . ILE A 1 115 ? 15.372 24.940 -5.122 1.00 89.88 115 ILE A C 1
ATOM 846 O O . ILE A 1 115 ? 14.697 24.887 -4.097 1.00 89.88 115 ILE A O 1
ATOM 850 N N . ALA A 1 116 ? 14.816 24.991 -6.337 1.00 89.19 116 ALA A N 1
ATOM 851 C CA . ALA A 1 116 ? 13.371 25.000 -6.563 1.00 89.19 116 ALA A CA 1
ATOM 852 C C . ALA A 1 116 ? 12.688 23.709 -6.074 1.00 89.19 116 ALA A C 1
ATOM 854 O O . ALA A 1 116 ? 11.642 23.762 -5.423 1.00 89.19 116 ALA A O 1
ATOM 855 N N . SER A 1 117 ? 13.299 22.549 -6.333 1.00 87.62 117 SER A N 1
ATOM 856 C CA . SER A 1 117 ? 12.788 21.258 -5.857 1.00 87.62 117 SER A CA 1
ATOM 857 C C . SER A 1 117 ? 12.851 21.176 -4.333 1.00 87.62 117 SER A C 1
ATOM 859 O O . SER A 1 117 ? 11.874 20.791 -3.697 1.00 87.62 117 SER A O 1
ATOM 861 N N . THR A 1 118 ? 13.961 21.608 -3.732 1.00 90.12 118 THR A N 1
ATOM 862 C CA . THR A 1 118 ? 14.134 21.660 -2.275 1.00 90.12 118 THR A CA 1
ATOM 863 C C . THR A 1 118 ? 13.096 22.564 -1.621 1.00 90.12 118 THR A C 1
ATOM 865 O O . THR A 1 118 ? 12.442 22.147 -0.669 1.00 90.12 118 THR A O 1
ATOM 868 N N . ALA A 1 119 ? 12.889 23.772 -2.152 1.00 92.25 119 ALA A N 1
ATOM 869 C CA . ALA A 1 119 ? 11.885 24.703 -1.644 1.00 92.25 119 ALA A CA 1
ATOM 870 C C . ALA A 1 119 ? 10.475 24.098 -1.702 1.00 92.25 119 ALA A C 1
ATOM 872 O O . ALA A 1 119 ? 9.728 24.176 -0.728 1.00 92.25 119 ALA A O 1
ATOM 873 N N . SER A 1 120 ? 10.138 23.431 -2.807 1.00 92.19 120 SER A N 1
ATOM 874 C CA . SER A 1 120 ? 8.822 22.815 -2.982 1.00 92.19 120 SER A CA 1
ATOM 875 C C . SER A 1 120 ? 8.600 21.625 -2.042 1.00 92.19 120 SER A C 1
ATOM 877 O O . SER A 1 120 ? 7.518 21.487 -1.474 1.00 92.19 120 SER A O 1
ATOM 879 N N . LEU A 1 121 ? 9.631 20.806 -1.799 1.00 90.44 121 LEU A N 1
ATOM 880 C CA . LEU A 1 121 ? 9.578 19.701 -0.833 1.00 90.44 121 LEU A CA 1
ATOM 881 C C . LEU A 1 121 ? 9.454 20.194 0.609 1.00 90.44 121 LEU A C 1
ATOM 883 O O . LEU A 1 121 ? 8.655 19.652 1.374 1.00 90.44 121 LEU A O 1
ATOM 887 N N . VAL A 1 122 ? 10.210 21.232 0.977 1.00 91.88 122 VAL A N 1
ATOM 888 C CA . VAL A 1 122 ? 10.117 21.856 2.303 1.00 91.88 122 VAL A CA 1
ATOM 889 C C . VAL A 1 122 ? 8.730 22.456 2.504 1.00 91.88 122 VAL A C 1
ATOM 891 O O . VAL A 1 122 ? 8.123 22.230 3.549 1.00 91.88 122 VAL A O 1
ATOM 894 N N . LEU A 1 123 ? 8.193 23.154 1.500 1.00 93.75 123 LEU A N 1
ATOM 895 C CA . LEU A 1 123 ? 6.846 23.715 1.551 1.00 93.75 123 LEU A CA 1
ATOM 896 C C . LEU A 1 123 ? 5.784 22.617 1.689 1.00 93.75 123 LEU A C 1
ATOM 898 O O . LEU A 1 123 ? 4.916 22.717 2.556 1.00 93.75 123 LEU A O 1
ATOM 902 N N . LEU A 1 124 ? 5.872 21.550 0.892 1.00 93.50 124 LEU A N 1
ATOM 903 C CA . LEU A 1 124 ? 4.963 20.403 0.954 1.00 93.50 124 LEU A CA 1
ATOM 904 C C . LEU A 1 124 ? 4.990 19.732 2.334 1.00 93.50 124 LEU A C 1
ATOM 906 O O . LEU A 1 124 ? 3.936 19.475 2.919 1.00 93.50 124 LEU A O 1
ATOM 910 N N . ALA A 1 125 ? 6.181 19.477 2.879 1.00 90.69 125 ALA A N 1
ATOM 911 C CA . ALA A 1 125 ? 6.338 18.864 4.193 1.00 90.69 125 ALA A CA 1
ATOM 912 C C . ALA A 1 125 ? 5.829 19.785 5.314 1.00 90.69 125 ALA A C 1
ATOM 914 O O . ALA A 1 125 ? 5.051 19.348 6.163 1.00 90.69 125 ALA A O 1
ATOM 915 N N . ALA A 1 126 ? 6.218 21.063 5.299 1.00 93.69 126 ALA A N 1
ATOM 916 C CA . ALA A 1 126 ? 5.831 22.035 6.317 1.00 93.69 126 ALA A CA 1
ATOM 917 C C . ALA A 1 126 ? 4.315 22.253 6.345 1.00 93.69 126 ALA A C 1
ATOM 919 O O . ALA A 1 126 ? 3.709 22.177 7.413 1.00 93.69 126 ALA A O 1
ATOM 920 N N . THR A 1 127 ? 3.695 22.463 5.181 1.00 93.81 127 THR A N 1
ATOM 921 C CA . THR A 1 127 ? 2.239 22.642 5.072 1.00 93.81 127 THR A CA 1
ATOM 922 C C . THR A 1 127 ? 1.497 21.393 5.528 1.00 93.81 127 THR A C 1
ATOM 924 O O . THR A 1 127 ? 0.629 21.494 6.389 1.00 93.81 127 THR A O 1
ATOM 927 N N . SER A 1 128 ? 1.893 20.206 5.062 1.00 93.75 128 SER A N 1
ATOM 928 C CA . SER A 1 128 ? 1.228 18.950 5.435 1.00 93.75 128 SER A CA 1
ATOM 929 C C . SER A 1 128 ? 1.328 18.658 6.936 1.00 93.75 128 SER A C 1
ATOM 931 O O . SER A 1 128 ? 0.336 18.277 7.560 1.00 93.75 128 SER A O 1
ATOM 933 N N . VAL A 1 129 ? 2.503 18.868 7.544 1.00 93.31 129 VAL A N 1
ATOM 934 C CA . VAL A 1 129 ? 2.713 18.663 8.989 1.00 93.31 129 VAL A CA 1
ATOM 935 C C . VAL A 1 129 ? 1.969 19.712 9.812 1.00 93.31 129 VAL A C 1
ATOM 937 O O . VAL A 1 129 ? 1.374 19.371 10.838 1.00 93.31 129 VAL A O 1
ATOM 940 N N . LEU A 1 130 ? 1.977 20.976 9.379 1.00 95.50 130 LEU A N 1
ATOM 941 C CA . LEU A 1 130 ? 1.256 22.044 10.065 1.00 95.50 130 LEU A CA 1
ATOM 942 C C . LEU A 1 130 ? -0.251 21.779 10.027 1.00 95.50 130 LEU A C 1
ATOM 944 O O . LEU A 1 130 ? -0.876 21.745 11.084 1.00 95.50 130 LEU A O 1
ATOM 948 N N . SER A 1 131 ? -0.803 21.488 8.848 1.00 94.88 131 SER A N 1
ATOM 949 C CA . SER A 1 131 ? -2.207 21.116 8.652 1.00 94.88 131 SER A CA 1
ATOM 950 C C . SER A 1 131 ? -2.613 19.917 9.510 1.00 94.88 131 SER A C 1
ATOM 952 O O . SER A 1 131 ? -3.624 19.980 10.208 1.00 94.88 131 SER A O 1
ATOM 954 N N . ALA A 1 132 ? -1.792 18.862 9.549 1.00 94.25 132 ALA A N 1
ATOM 955 C CA . ALA A 1 132 ? -2.045 17.686 10.381 1.00 94.25 132 ALA A CA 1
ATOM 956 C C . ALA A 1 132 ? -2.087 17.997 11.887 1.00 94.25 132 ALA A C 1
ATOM 958 O O . ALA A 1 132 ? -2.776 17.311 12.641 1.00 94.25 132 ALA A O 1
ATOM 959 N N . ARG A 1 133 ? -1.361 19.027 12.341 1.00 91.81 133 ARG A N 1
ATOM 960 C CA . ARG A 1 133 ? -1.319 19.438 13.753 1.00 91.81 133 ARG A CA 1
ATOM 961 C C . ARG A 1 133 ? -2.408 20.439 14.129 1.00 91.81 133 ARG A C 1
ATOM 963 O O . ARG A 1 133 ? -2.861 20.410 15.275 1.00 91.81 133 ARG A O 1
ATOM 970 N N . THR A 1 134 ? -2.784 21.338 13.222 1.00 94.81 134 THR A N 1
ATOM 971 C CA . THR A 1 134 ? -3.700 22.451 13.512 1.00 94.81 134 THR A CA 1
ATOM 972 C C . THR A 1 134 ? -5.149 22.115 13.191 1.00 94.81 134 THR A C 1
ATOM 974 O O . THR A 1 134 ? -6.012 22.392 14.018 1.00 94.81 134 THR A O 1
ATOM 977 N N . ILE A 1 135 ? -5.433 21.469 12.056 1.00 95.44 135 ILE A N 1
ATOM 978 C CA . ILE A 1 135 ? -6.808 21.268 11.573 1.00 95.44 135 ILE A CA 1
ATOM 979 C C . ILE A 1 135 ? -7.635 20.380 12.514 1.00 95.44 135 ILE A C 1
ATOM 981 O O . ILE A 1 135 ? -8.724 20.812 12.888 1.00 95.44 135 ILE A O 1
ATOM 985 N N . PRO A 1 136 ? -7.160 19.210 12.992 1.00 93.88 136 PRO A N 1
ATOM 986 C CA . PRO A 1 136 ? -7.947 18.406 13.930 1.00 93.88 136 PRO A CA 1
ATOM 987 C C . PRO A 1 136 ? -8.272 19.148 15.234 1.00 93.88 136 PRO A C 1
ATOM 989 O O . PRO A 1 136 ? -9.375 19.027 15.761 1.00 93.88 136 PRO A O 1
ATOM 992 N N . LYS A 1 137 ? -7.327 19.955 15.740 1.00 92.38 137 LYS A N 1
ATOM 993 C CA . LYS A 1 137 ? -7.518 20.769 16.951 1.00 92.38 137 LYS A CA 1
ATOM 994 C C . LYS A 1 137 ? -8.477 21.928 16.716 1.00 92.38 137 LYS A C 1
ATOM 996 O O . LYS A 1 137 ? -9.284 22.226 17.587 1.00 92.38 137 LYS A O 1
ATOM 1001 N N . PHE A 1 138 ? -8.388 22.563 15.552 1.00 92.88 138 PHE A N 1
ATOM 1002 C CA . PHE A 1 138 ? -9.292 23.630 15.152 1.00 92.88 138 PHE A CA 1
ATOM 1003 C C . PHE A 1 138 ? -10.727 23.113 15.027 1.00 92.88 138 PHE A C 1
ATOM 1005 O O . PHE A 1 138 ? -11.626 23.699 15.618 1.00 92.88 138 PHE A O 1
ATOM 1012 N N . ILE A 1 139 ? -10.933 21.977 14.353 1.00 91.44 139 ILE A N 1
ATOM 1013 C CA . ILE A 1 139 ? -12.247 21.324 14.255 1.00 91.44 139 ILE A CA 1
ATOM 1014 C C . ILE A 1 139 ? -12.791 21.004 15.648 1.00 91.44 139 ILE A C 1
ATOM 1016 O O . ILE A 1 139 ? -13.925 21.360 15.950 1.00 91.44 139 ILE A O 1
ATOM 1020 N N . ALA A 1 140 ? -11.968 20.412 16.520 1.00 90.19 140 ALA A N 1
ATOM 1021 C CA . ALA A 1 140 ? -12.373 20.131 17.895 1.00 90.19 140 ALA A CA 1
ATOM 1022 C C . ALA A 1 140 ? -12.776 21.406 18.659 1.00 90.19 140 ALA A C 1
ATOM 1024 O O . ALA A 1 140 ? -13.778 21.397 19.363 1.00 90.19 140 ALA A O 1
ATOM 1025 N N . ALA A 1 141 ? -12.029 22.505 18.510 1.00 88.81 141 ALA A N 1
ATOM 1026 C CA . ALA A 1 141 ? -12.311 23.768 19.194 1.00 88.81 141 ALA A CA 1
ATOM 1027 C C . ALA A 1 141 ? -13.583 24.461 18.676 1.00 88.81 141 ALA A C 1
ATOM 1029 O O . ALA A 1 141 ? -14.381 24.949 19.472 1.00 88.81 141 ALA A O 1
ATOM 1030 N N . VAL A 1 142 ? -13.784 24.491 17.354 1.00 88.31 142 VAL A N 1
ATOM 1031 C CA . VAL A 1 142 ? -14.968 25.103 16.732 1.00 88.31 142 VAL A CA 1
ATOM 1032 C C . VAL A 1 142 ? -16.227 24.332 17.110 1.00 88.31 142 VAL A C 1
ATOM 1034 O O . VAL A 1 142 ? -17.214 24.938 17.519 1.00 88.31 142 VAL A O 1
ATOM 1037 N N . MET A 1 143 ? -16.188 23.003 17.029 1.00 84.62 143 MET A N 1
ATOM 1038 C CA . MET A 1 143 ? -17.359 22.175 17.316 1.00 84.62 143 MET A CA 1
ATOM 1039 C C . MET A 1 143 ?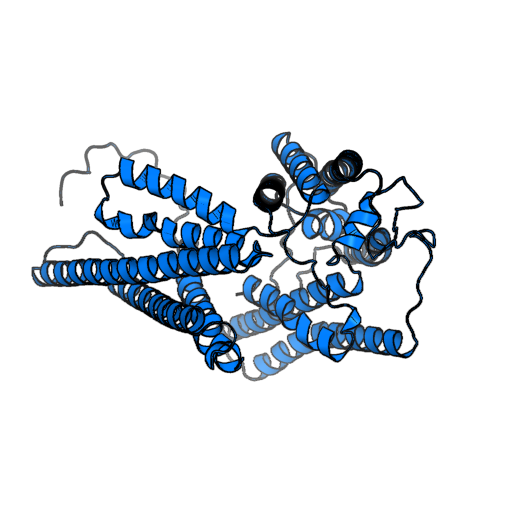 -17.696 22.138 18.814 1.00 84.62 143 MET A C 1
ATOM 1041 O O . MET A 1 143 ? -18.868 22.206 19.167 1.00 84.62 143 MET A O 1
ATOM 1045 N N . ALA A 1 144 ? -16.689 22.181 19.696 1.00 80.38 144 ALA A N 1
ATOM 1046 C CA . ALA A 1 144 ? -16.909 22.253 21.143 1.00 80.38 144 ALA A CA 1
ATOM 1047 C C . ALA A 1 144 ? -17.556 23.574 21.611 1.00 80.38 144 ALA A C 1
ATOM 1049 O O . ALA A 1 144 ? -18.116 23.628 22.702 1.00 80.38 144 ALA A O 1
ATOM 1050 N N . SER A 1 145 ? -17.482 24.652 20.818 1.00 74.44 145 SER A N 1
ATOM 1051 C CA . SER A 1 145 ? -18.040 25.962 21.193 1.00 74.44 145 SER A CA 1
ATOM 1052 C C . SER A 1 145 ? -19.574 26.038 21.125 1.00 74.44 145 SER A C 1
ATOM 1054 O O . SER A 1 145 ? -20.164 26.933 21.730 1.00 74.44 145 SER A O 1
ATOM 1056 N N . GLY A 1 146 ? -20.224 25.102 20.424 1.00 68.31 146 GLY A N 1
ATOM 1057 C CA . GLY A 1 146 ? -21.683 25.038 20.276 1.00 68.31 146 GLY A CA 1
ATOM 1058 C C . GLY A 1 146 ? -22.380 24.027 21.190 1.00 68.31 146 GLY A C 1
ATOM 1059 O O . GLY A 1 146 ? -23.592 23.866 21.093 1.00 68.31 146 GLY A O 1
ATOM 1060 N N . GLU A 1 147 ? -21.631 23.339 22.051 1.00 68.06 147 GLU A N 1
ATOM 1061 C CA . GLU A 1 147 ? -22.014 22.030 22.578 1.00 68.06 147 GLU A CA 1
ATOM 1062 C C . GLU A 1 147 ? -22.580 22.119 24.001 1.00 68.06 147 GLU A C 1
ATOM 1064 O O . GLU A 1 147 ? -21.890 22.559 24.927 1.00 68.06 147 GLU A O 1
ATOM 1069 N N . LYS A 1 148 ? -23.843 21.716 24.192 1.00 60.59 148 LYS A N 1
ATOM 1070 C CA . LYS A 1 148 ? -24.516 21.769 25.509 1.00 60.59 148 LYS A CA 1
ATOM 1071 C C . LYS A 1 148 ? -24.701 20.401 26.164 1.00 60.59 148 LYS A C 1
ATOM 1073 O O . LYS A 1 148 ? -25.067 20.367 27.336 1.00 60.59 148 LYS A O 1
ATOM 1078 N N . ASP A 1 149 ? -24.422 19.301 25.459 1.00 66.81 149 ASP A N 1
ATOM 1079 C CA . ASP A 1 149 ? -24.782 17.957 25.919 1.00 66.81 149 ASP A CA 1
ATOM 1080 C C . ASP A 1 149 ? -23.665 16.903 25.759 1.00 66.81 149 ASP A C 1
ATOM 1082 O O . ASP A 1 149 ? -22.800 16.987 24.882 1.00 66.81 149 ASP A O 1
ATOM 1086 N N . GLY A 1 150 ? -23.677 15.869 26.607 1.00 67.44 150 GLY A N 1
ATOM 1087 C CA . GLY A 1 150 ? -22.610 14.850 26.663 1.00 67.44 150 GLY A CA 1
ATOM 1088 C C . GLY A 1 150 ? -22.499 13.969 25.407 1.00 67.44 150 GLY A C 1
ATOM 1089 O O . GLY A 1 150 ? -21.418 13.462 25.089 1.00 67.44 150 GLY A O 1
ATOM 1090 N N . LYS A 1 151 ? -23.604 13.814 24.666 1.00 71.44 151 LYS A N 1
ATOM 1091 C CA . LYS A 1 151 ? -23.655 13.045 23.415 1.00 71.44 151 LYS A CA 1
ATOM 1092 C C . LYS A 1 151 ? -22.983 13.785 22.256 1.00 71.44 151 LYS A C 1
ATOM 1094 O O . LYS A 1 151 ? -22.161 13.184 21.571 1.00 71.44 151 LYS A O 1
ATOM 1099 N N . GLU A 1 152 ? -23.250 15.083 22.101 1.00 69.00 152 GLU A N 1
ATOM 1100 C CA . GLU A 1 152 ? -22.604 15.916 21.076 1.00 69.00 152 GLU A CA 1
ATOM 1101 C C . GLU A 1 152 ? -21.080 15.909 21.271 1.00 69.00 152 GLU A C 1
ATOM 1103 O O . GLU A 1 152 ? -20.331 15.618 20.339 1.00 69.00 152 GLU A O 1
ATOM 1108 N N . ARG A 1 153 ? -20.613 16.039 22.522 1.00 72.94 153 ARG A N 1
ATOM 1109 C CA . ARG A 1 153 ? -19.178 16.020 22.857 1.00 72.94 153 ARG A CA 1
ATOM 1110 C C . ARG A 1 153 ? -18.449 14.748 22.416 1.00 72.94 153 ARG A C 1
ATOM 1112 O O . ARG A 1 153 ? -17.252 14.779 22.107 1.00 72.94 153 ARG A O 1
ATOM 1119 N N . THR A 1 154 ? -19.162 13.626 22.371 1.00 78.00 154 THR A N 1
ATOM 1120 C CA . THR A 1 154 ? -18.635 12.350 21.869 1.00 78.00 154 THR A CA 1
ATOM 1121 C C . THR A 1 154 ? -18.512 12.368 20.341 1.00 78.00 154 THR A C 1
ATOM 1123 O O . THR A 1 154 ? -17.490 11.932 19.799 1.00 78.00 154 THR A O 1
ATOM 1126 N N . ASP A 1 155 ? -19.489 12.951 19.645 1.00 79.56 155 ASP A N 1
ATOM 1127 C CA . ASP A 1 155 ? -19.473 13.128 18.190 1.00 79.56 155 ASP A CA 1
ATOM 1128 C C . ASP A 1 155 ? -18.374 14.104 17.745 1.00 79.56 155 ASP A C 1
ATOM 1130 O O . ASP A 1 155 ? -17.606 13.787 16.830 1.00 79.56 155 ASP A O 1
ATOM 1134 N N . THR A 1 156 ? -18.185 15.227 18.445 1.00 80.12 156 THR A N 1
ATOM 1135 C CA . THR A 1 156 ? -17.083 16.168 18.176 1.00 80.12 156 THR A CA 1
ATOM 1136 C C . THR A 1 156 ? -15.715 15.492 18.273 1.00 80.12 156 THR A C 1
ATOM 1138 O O . THR A 1 156 ? -14.865 15.639 17.382 1.00 80.12 156 THR A O 1
ATOM 1141 N N . ARG A 1 157 ? -15.499 14.670 19.309 1.00 83.19 157 ARG A N 1
ATOM 1142 C CA . ARG A 1 157 ? -14.261 13.887 19.449 1.00 83.19 157 ARG A CA 1
ATOM 1143 C C . ARG A 1 157 ? -14.096 12.885 18.306 1.00 83.19 157 ARG A C 1
ATOM 1145 O O . ARG A 1 157 ? -12.983 12.720 17.805 1.00 83.19 157 ARG A O 1
ATOM 1152 N N . SER A 1 158 ? -15.185 12.266 17.854 1.00 86.62 158 SER A N 1
ATOM 1153 C CA . SER A 1 158 ? -15.194 11.335 16.720 1.00 86.62 158 SER A CA 1
ATOM 1154 C C . SER A 1 158 ? -14.790 12.009 15.400 1.00 86.62 158 SER A C 1
ATOM 1156 O O . SER A 1 158 ? -13.969 11.464 14.655 1.00 86.62 158 SER A O 1
ATOM 1158 N N . VAL A 1 159 ? -15.273 13.227 15.128 1.00 90.06 159 VAL A N 1
ATOM 1159 C CA . VAL A 1 159 ? -14.928 13.992 13.912 1.00 90.06 159 VAL A CA 1
ATOM 1160 C C . VAL A 1 159 ? -13.466 14.450 13.927 1.00 90.06 159 VAL A C 1
ATOM 1162 O O . VAL A 1 159 ? -12.740 14.258 12.941 1.00 90.06 159 VAL A O 1
ATOM 1165 N N . ALA A 1 160 ? -12.985 14.988 15.052 1.00 91.25 160 ALA A N 1
ATOM 1166 C CA . ALA A 1 160 ? -11.579 15.367 15.212 1.00 91.25 160 ALA A CA 1
ATOM 1167 C C . ALA A 1 160 ? -10.640 14.148 15.099 1.00 91.25 160 ALA A C 1
ATOM 1169 O O . ALA A 1 160 ? -9.585 14.212 14.451 1.00 91.25 160 ALA A O 1
ATOM 1170 N N . ARG A 1 161 ? -11.057 13.000 15.651 1.00 91.19 161 ARG A N 1
ATOM 1171 C CA . ARG A 1 161 ? -10.360 11.716 15.506 1.00 91.19 161 ARG A CA 1
ATOM 1172 C C . ARG A 1 161 ? -10.303 11.280 14.043 1.00 91.19 161 ARG A C 1
ATOM 1174 O O . ARG A 1 161 ? -9.211 11.037 13.537 1.00 91.19 161 ARG A O 1
ATOM 1181 N N . SER A 1 162 ? -11.432 11.259 13.335 1.00 92.19 162 SER A N 1
ATOM 1182 C CA . SER A 1 162 ? -11.489 10.905 11.907 1.00 92.19 162 SER A CA 1
ATOM 1183 C C . SER A 1 162 ? -10.592 11.809 11.050 1.00 92.19 162 SER A C 1
ATOM 1185 O O . SER A 1 162 ? -9.842 11.328 10.199 1.00 92.19 162 SER A O 1
ATOM 1187 N N . THR A 1 163 ? -10.574 13.113 11.338 1.00 94.00 163 THR A N 1
ATOM 1188 C CA . THR A 1 163 ? -9.676 14.072 10.673 1.00 94.00 163 THR A CA 1
ATOM 1189 C C . THR A 1 163 ? -8.202 13.756 10.948 1.00 94.00 163 THR A C 1
ATOM 1191 O O . THR A 1 163 ? -7.370 13.812 10.043 1.00 94.00 163 THR A O 1
ATOM 1194 N N . THR A 1 164 ? -7.863 13.357 12.175 1.00 93.56 164 THR A N 1
ATOM 1195 C CA . THR A 1 164 ? -6.501 12.915 12.521 1.00 93.56 164 THR A CA 1
ATOM 1196 C C . THR A 1 164 ? -6.084 11.682 11.712 1.00 93.56 164 THR A C 1
ATOM 1198 O O . THR A 1 164 ? -4.957 11.631 11.213 1.00 93.56 164 THR A O 1
ATOM 1201 N N . TYR A 1 165 ? -6.986 10.713 11.510 1.00 92.62 165 TYR A N 1
ATOM 1202 C CA . TYR A 1 165 ? -6.724 9.547 10.655 1.00 92.62 165 TYR A CA 1
ATOM 1203 C C . TYR A 1 165 ? -6.501 9.934 9.192 1.00 92.62 165 TYR A C 1
ATOM 1205 O O . TYR A 1 165 ? -5.567 9.425 8.571 1.00 92.62 165 TYR A O 1
ATOM 1213 N N . PHE A 1 166 ? -7.296 10.867 8.663 1.00 95.50 166 PHE A N 1
ATOM 1214 C CA . PHE A 1 166 ? -7.104 11.408 7.317 1.00 95.50 166 PHE A CA 1
ATOM 1215 C C . PHE A 1 166 ? -5.705 12.003 7.136 1.00 95.50 166 PHE A C 1
ATOM 1217 O O . PHE A 1 166 ? -4.967 11.591 6.242 1.00 95.50 166 PHE A O 1
ATOM 1224 N N . PHE A 1 167 ? -5.286 12.906 8.024 1.00 95.94 167 PHE A N 1
ATOM 1225 C CA . PHE A 1 167 ? -3.947 13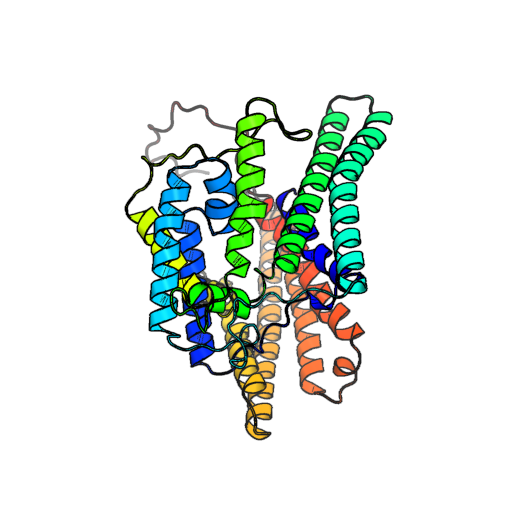.494 7.936 1.00 95.94 167 PHE A CA 1
ATOM 1226 C C . PHE A 1 167 ? -2.827 12.479 8.178 1.00 95.94 167 PHE A C 1
ATOM 1228 O O . PHE A 1 167 ? -1.767 12.592 7.566 1.00 95.94 167 PHE A O 1
ATOM 1235 N N . SER A 1 168 ? -3.057 11.457 9.004 1.00 92.81 168 SER A N 1
ATOM 1236 C CA . SER A 1 168 ? -2.098 10.359 9.179 1.00 92.81 168 SER A CA 1
ATOM 1237 C C . SER A 1 168 ? -1.893 9.582 7.876 1.00 92.81 168 SER A C 1
ATOM 1239 O O . SER A 1 168 ? -0.756 9.288 7.512 1.00 92.81 168 SER A O 1
ATOM 1241 N N . GLY A 1 169 ? -2.972 9.300 7.140 1.00 91.75 169 GLY A N 1
ATOM 1242 C CA . GLY A 1 169 ? -2.906 8.668 5.822 1.00 91.75 169 GLY A CA 1
ATOM 1243 C C . GLY A 1 169 ? -2.244 9.552 4.767 1.00 91.75 169 GLY A C 1
ATOM 1244 O O . GLY A 1 169 ? -1.394 9.077 4.015 1.00 91.75 169 GLY A O 1
ATOM 1245 N N . LEU A 1 170 ? -2.569 10.848 4.761 1.00 94.00 170 LEU A N 1
ATOM 1246 C CA . LEU A 1 170 ? -1.945 11.841 3.882 1.00 94.00 170 LEU A CA 1
ATOM 1247 C C . LEU A 1 170 ? -0.427 11.900 4.096 1.00 94.00 170 LEU A C 1
ATOM 1249 O O . LEU A 1 170 ? 0.333 11.733 3.145 1.00 94.00 170 LEU A O 1
ATOM 1253 N N . LEU A 1 171 ? 0.019 12.085 5.342 1.00 93.44 171 LEU A N 1
ATOM 1254 C CA . LEU A 1 171 ? 1.441 12.141 5.689 1.00 93.44 171 LEU A CA 1
ATOM 1255 C C . LEU A 1 171 ? 2.160 10.823 5.393 1.00 93.44 171 LEU A C 1
ATOM 1257 O O . LEU A 1 171 ? 3.293 10.844 4.918 1.00 93.44 171 LEU A O 1
ATOM 1261 N N . PHE A 1 172 ? 1.506 9.684 5.635 1.00 89.00 172 PHE A N 1
ATOM 1262 C CA . PHE A 1 172 ? 2.063 8.373 5.318 1.00 89.00 172 PHE A CA 1
ATOM 1263 C C . PHE A 1 172 ? 2.307 8.212 3.811 1.00 89.00 172 PHE A C 1
ATOM 1265 O O . PHE A 1 172 ? 3.420 7.875 3.408 1.00 89.00 172 PHE A O 1
ATOM 1272 N N . ALA A 1 173 ? 1.312 8.512 2.970 1.00 86.75 173 ALA A N 1
ATOM 1273 C CA . ALA A 1 173 ? 1.457 8.425 1.516 1.00 86.75 173 ALA A CA 1
ATOM 1274 C C . ALA A 1 173 ? 2.482 9.432 0.968 1.00 86.75 173 ALA A C 1
ATOM 1276 O O . ALA A 1 173 ? 3.347 9.052 0.179 1.00 86.75 173 ALA A O 1
ATOM 1277 N N . LEU A 1 174 ? 2.459 10.686 1.437 1.00 89.50 174 LEU A N 1
ATOM 1278 C CA . LEU A 1 174 ? 3.476 11.683 1.083 1.00 89.50 174 LEU A CA 1
ATOM 1279 C C . LEU A 1 174 ? 4.882 11.215 1.470 1.00 89.50 174 LEU A C 1
ATOM 1281 O O . LEU A 1 174 ? 5.806 11.338 0.671 1.00 89.50 174 LEU A O 1
ATOM 1285 N N . GLY A 1 175 ? 5.040 10.614 2.651 1.00 87.25 175 GLY A N 1
ATOM 1286 C CA . GLY A 1 175 ? 6.296 10.011 3.088 1.00 87.25 175 GLY A CA 1
ATOM 1287 C C . GLY A 1 175 ? 6.789 8.919 2.137 1.00 87.25 175 GLY A C 1
ATOM 1288 O O . GLY A 1 175 ? 7.963 8.929 1.772 1.00 87.25 175 GLY A O 1
ATOM 1289 N N . LEU A 1 176 ? 5.909 8.023 1.671 1.00 85.44 176 LEU A N 1
ATOM 1290 C CA . LEU A 1 176 ? 6.249 6.965 0.701 1.00 85.44 176 LEU A CA 1
ATOM 1291 C C . LEU A 1 176 ? 6.657 7.508 -0.678 1.00 85.44 176 LEU A C 1
ATOM 1293 O O . LEU A 1 176 ? 7.488 6.902 -1.360 1.00 85.44 176 LEU A O 1
ATOM 1297 N N . HIS A 1 177 ? 6.077 8.631 -1.104 1.00 83.94 177 HIS A N 1
ATOM 1298 C CA . HIS A 1 177 ? 6.447 9.297 -2.353 1.00 83.94 177 HIS A CA 1
ATOM 1299 C C . HIS A 1 177 ? 7.760 10.074 -2.220 1.00 83.94 177 HIS A C 1
ATOM 1301 O O . HIS A 1 177 ? 8.644 9.923 -3.056 1.00 83.94 177 HIS A O 1
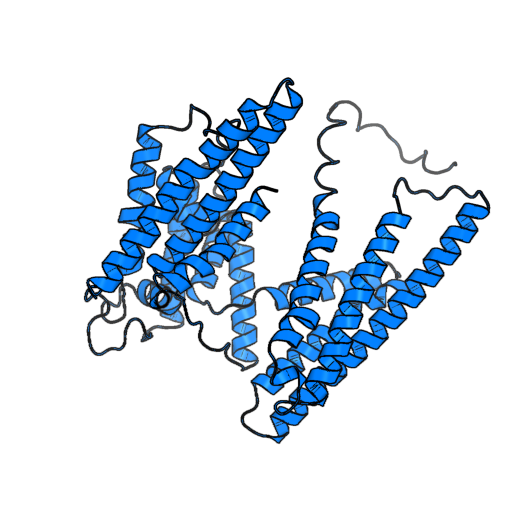ATOM 1307 N N . ILE A 1 178 ? 7.943 10.848 -1.149 1.00 84.69 178 ILE A N 1
ATOM 1308 C CA . ILE A 1 178 ? 9.168 11.632 -0.919 1.00 84.69 178 ILE A CA 1
ATOM 1309 C C . ILE A 1 178 ? 10.380 10.720 -0.717 1.00 84.69 178 ILE A C 1
ATOM 1311 O O . ILE A 1 178 ? 11.434 10.961 -1.296 1.00 84.69 178 ILE A O 1
ATOM 1315 N N . SER A 1 179 ? 10.223 9.642 0.051 1.00 81.94 179 SER A N 1
ATOM 1316 C CA . SER A 1 179 ? 11.279 8.638 0.247 1.00 81.94 179 SER A CA 1
ATOM 1317 C C . SER A 1 179 ? 11.491 7.718 -0.957 1.00 81.94 179 SER A C 1
ATOM 1319 O O . SER A 1 179 ? 12.412 6.907 -0.937 1.00 81.94 179 SER A O 1
ATOM 1321 N N . GLN A 1 180 ? 10.631 7.801 -1.980 1.00 76.62 180 GLN A N 1
ATOM 1322 C CA . GLN A 1 180 ? 10.628 6.911 -3.145 1.00 76.62 180 GLN A CA 1
ATOM 1323 C C . GLN A 1 180 ? 10.500 5.415 -2.792 1.00 76.62 180 GLN A C 1
ATOM 1325 O O . GLN A 1 180 ? 10.787 4.551 -3.616 1.00 76.62 180 GLN A O 1
ATOM 1330 N N . MET A 1 181 ? 9.975 5.084 -1.604 1.00 75.06 181 MET A N 1
ATOM 1331 C CA . MET A 1 181 ? 9.610 3.706 -1.233 1.00 75.06 181 MET A CA 1
ATOM 1332 C C . MET A 1 181 ? 8.484 3.136 -2.105 1.00 75.06 181 MET A C 1
ATOM 1334 O O . MET A 1 181 ? 8.312 1.923 -2.183 1.00 75.06 181 MET A O 1
ATOM 1338 N N . SER A 1 182 ? 7.699 4.011 -2.736 1.00 75.25 182 SER A N 1
ATOM 1339 C CA . SER A 1 182 ? 6.685 3.631 -3.726 1.00 75.25 182 SER A CA 1
ATOM 1340 C C . SER A 1 182 ? 7.278 3.241 -5.085 1.00 75.25 182 SER A C 1
ATOM 1342 O O . SER A 1 182 ? 6.581 2.630 -5.892 1.00 75.25 182 SER A O 1
ATOM 1344 N N . HIS A 1 183 ? 8.553 3.551 -5.338 1.00 74.94 183 HIS A N 1
ATOM 1345 C CA . HIS A 1 183 ? 9.181 3.346 -6.633 1.00 74.94 183 HIS A CA 1
ATOM 1346 C C . HIS A 1 183 ? 9.811 1.940 -6.721 1.00 74.94 183 HIS A C 1
ATOM 1348 O O . HIS A 1 183 ? 10.767 1.652 -5.993 1.00 74.94 183 HIS A O 1
ATOM 1354 N N . PRO A 1 184 ? 9.329 1.046 -7.608 1.00 74.44 184 PRO A N 1
ATOM 1355 C CA . PRO A 1 184 ? 9.769 -0.352 -7.635 1.00 74.44 184 PRO A CA 1
ATOM 1356 C C . PRO A 1 184 ? 11.264 -0.490 -7.948 1.00 74.44 184 PRO A C 1
ATOM 1358 O O . PRO A 1 184 ? 11.938 -1.325 -7.352 1.00 74.44 184 PRO A O 1
ATOM 1361 N N . ALA A 1 185 ? 11.807 0.378 -8.808 1.00 75.69 185 ALA A N 1
ATOM 1362 C CA . ALA A 1 185 ? 13.232 0.400 -9.127 1.00 75.69 185 ALA A CA 1
ATOM 1363 C C . ALA A 1 185 ? 14.110 0.711 -7.902 1.00 75.69 185 ALA A C 1
ATOM 1365 O O . ALA A 1 185 ? 15.151 0.083 -7.731 1.00 75.69 185 ALA A O 1
ATOM 1366 N N . LYS A 1 186 ? 13.677 1.614 -7.011 1.00 78.50 186 LYS A N 1
ATOM 1367 C CA . LYS A 1 186 ? 14.414 1.942 -5.778 1.00 78.50 186 LYS A CA 1
ATOM 1368 C C . LYS A 1 186 ? 14.425 0.774 -4.800 1.00 78.50 186 LYS A C 1
ATOM 1370 O O . LYS A 1 186 ? 15.462 0.464 -4.222 1.00 78.50 186 LYS A O 1
ATOM 1375 N N . VAL A 1 187 ? 13.286 0.100 -4.649 1.00 80.50 187 VAL A N 1
ATOM 1376 C CA . VAL A 1 187 ? 13.171 -1.086 -3.789 1.00 80.50 187 VAL A CA 1
ATOM 1377 C C . VAL A 1 187 ? 14.023 -2.237 -4.330 1.00 80.50 187 VAL A C 1
ATOM 1379 O O . VAL A 1 187 ? 14.782 -2.831 -3.570 1.00 80.50 187 VAL A O 1
ATOM 1382 N N . ALA A 1 188 ? 13.956 -2.509 -5.636 1.00 78.31 188 ALA A N 1
ATOM 1383 C CA . ALA A 1 188 ? 14.755 -3.549 -6.281 1.00 78.31 188 ALA A CA 1
ATOM 1384 C C . ALA A 1 188 ? 16.263 -3.270 -6.163 1.00 78.31 188 ALA A C 1
ATOM 1386 O O . ALA A 1 188 ? 17.017 -4.141 -5.738 1.00 78.31 188 ALA A O 1
ATOM 1387 N N . SER A 1 189 ? 16.708 -2.043 -6.453 1.00 82.81 189 SER A N 1
ATOM 1388 C CA . SER A 1 189 ? 18.116 -1.657 -6.292 1.00 82.81 189 SER A CA 1
ATOM 1389 C C . SER A 1 189 ? 18.582 -1.736 -4.840 1.00 82.81 189 SER A C 1
ATOM 1391 O O . SER A 1 189 ? 19.711 -2.133 -4.580 1.00 82.81 189 SER A O 1
ATOM 1393 N N . PHE A 1 190 ? 17.729 -1.429 -3.865 1.00 85.44 190 PHE A N 1
ATOM 1394 C CA . PHE A 1 190 ? 18.080 -1.615 -2.459 1.00 85.44 190 PHE A CA 1
ATOM 1395 C C . PHE A 1 190 ? 18.255 -3.096 -2.074 1.00 85.44 190 PHE A C 1
ATOM 1397 O O . PHE A 1 190 ? 19.137 -3.423 -1.276 1.00 85.44 190 PHE A O 1
ATOM 1404 N N . LEU A 1 191 ? 17.469 -4.006 -2.661 1.00 85.06 191 LEU A N 1
ATOM 1405 C CA . LEU A 1 191 ? 17.598 -5.449 -2.428 1.00 85.06 191 LEU A CA 1
ATOM 1406 C C . LEU A 1 191 ? 18.830 -6.079 -3.105 1.00 85.06 191 LEU A C 1
ATOM 1408 O O . LEU A 1 191 ? 19.206 -7.199 -2.767 1.00 85.06 191 LEU A O 1
ATOM 1412 N N . SER A 1 192 ? 19.515 -5.358 -3.995 1.00 84.50 192 SER A N 1
ATOM 1413 C CA . SER A 1 192 ? 20.746 -5.828 -4.648 1.00 84.50 192 SER A CA 1
ATOM 1414 C C . SER A 1 192 ? 21.965 -5.920 -3.715 1.00 84.50 192 SER A C 1
ATOM 1416 O O . SER A 1 192 ? 23.020 -6.391 -4.140 1.00 84.50 192 SER A O 1
ATOM 1418 N N . PHE A 1 193 ? 21.869 -5.502 -2.445 1.00 86.38 193 PHE A N 1
ATOM 1419 C CA . PHE A 1 193 ? 22.948 -5.674 -1.460 1.00 86.38 193 PHE A CA 1
ATOM 1420 C C . PHE A 1 193 ? 23.374 -7.150 -1.352 1.00 86.38 193 PHE A C 1
ATOM 1422 O O . PHE A 1 193 ? 22.494 -7.992 -1.182 1.00 86.38 193 PHE A O 1
ATOM 1429 N N . PRO A 1 194 ? 24.675 -7.505 -1.387 1.00 86.12 194 PRO A N 1
ATOM 1430 C CA . PRO A 1 194 ? 25.852 -6.639 -1.245 1.00 86.12 194 PRO A CA 1
ATOM 1431 C C . PRO A 1 194 ? 26.505 -6.198 -2.567 1.00 86.12 194 PRO A C 1
ATOM 1433 O O . PRO A 1 194 ? 27.635 -5.714 -2.554 1.00 86.12 194 PRO A O 1
ATOM 1436 N N . SER A 1 195 ? 25.837 -6.352 -3.713 1.00 83.25 195 SER A N 1
ATOM 1437 C CA . SER A 1 195 ? 26.370 -5.939 -5.017 1.00 83.25 195 SER A CA 1
ATOM 1438 C C . SER A 1 195 ? 26.408 -4.410 -5.132 1.00 83.25 195 SER A C 1
ATOM 1440 O O . SER A 1 195 ? 25.484 -3.788 -5.653 1.00 83.25 195 SER A O 1
ATOM 1442 N N . LEU A 1 196 ? 27.480 -3.787 -4.625 1.00 82.12 196 LEU A N 1
ATOM 1443 C CA . LEU A 1 196 ? 27.608 -2.328 -4.464 1.00 82.12 196 LEU A CA 1
ATOM 1444 C C . LEU A 1 196 ? 27.431 -1.527 -5.763 1.00 82.12 196 LEU A C 1
ATOM 1446 O O . LEU A 1 196 ? 27.072 -0.355 -5.716 1.00 82.12 196 LEU A O 1
ATOM 1450 N N . GLN A 1 197 ? 27.660 -2.151 -6.918 1.00 78.06 197 GLN A N 1
ATOM 1451 C CA . GLN A 1 197 ? 27.459 -1.521 -8.225 1.00 78.06 197 GLN A CA 1
ATOM 1452 C C . GLN A 1 197 ? 25.973 -1.313 -8.559 1.00 78.06 197 GLN A C 1
ATOM 1454 O O . GLN A 1 197 ? 25.639 -0.345 -9.233 1.00 78.06 197 GLN A O 1
ATOM 1459 N N . HIS A 1 198 ? 25.093 -2.186 -8.058 1.00 78.38 198 HIS A N 1
ATOM 1460 C CA . HIS A 1 198 ? 23.645 -2.181 -8.309 1.00 78.38 198 HIS A CA 1
ATOM 1461 C C . HIS A 1 198 ? 22.838 -1.756 -7.072 1.00 78.38 198 HIS A C 1
ATOM 1463 O O . HIS A 1 198 ? 21.608 -1.692 -7.124 1.00 78.38 198 HIS A O 1
ATOM 1469 N N . TRP A 1 199 ? 23.526 -1.532 -5.947 1.00 86.88 199 TRP A N 1
ATOM 1470 C CA . TRP A 1 199 ? 22.913 -1.287 -4.653 1.00 86.88 199 TRP A CA 1
ATOM 1471 C C . TRP A 1 199 ? 22.692 0.201 -4.389 1.00 86.88 199 TRP A C 1
ATOM 1473 O O . TRP A 1 199 ? 23.645 0.971 -4.271 1.00 86.88 199 TRP A O 1
ATOM 1483 N N . ASP A 1 200 ? 21.426 0.589 -4.248 1.00 85.44 200 ASP A N 1
ATOM 1484 C CA . ASP A 1 200 ? 21.026 1.929 -3.816 1.00 85.44 200 ASP A CA 1
ATOM 1485 C C . ASP A 1 200 ? 20.713 1.917 -2.304 1.00 85.44 200 ASP A C 1
ATOM 1487 O O . ASP A 1 200 ? 19.714 1.319 -1.895 1.00 85.44 200 ASP A O 1
ATOM 1491 N N . PRO A 1 201 ? 21.521 2.575 -1.449 1.00 88.12 201 PRO A N 1
ATOM 1492 C CA . PRO A 1 201 ? 21.328 2.580 -0.002 1.00 88.12 201 PRO A CA 1
ATOM 1493 C C . PRO A 1 201 ? 20.238 3.555 0.478 1.00 88.12 201 PRO A C 1
ATOM 1495 O O . PRO A 1 201 ? 19.989 3.625 1.683 1.00 88.12 201 PRO A O 1
ATOM 1498 N N . SER A 1 202 ? 19.583 4.319 -0.403 1.00 83.12 202 SER A N 1
ATOM 1499 C CA . SER A 1 202 ? 18.623 5.369 -0.019 1.00 83.12 202 SER A CA 1
ATOM 1500 C C . SER A 1 202 ? 17.473 4.867 0.860 1.00 83.12 202 SER A C 1
ATOM 1502 O O . SER A 1 202 ? 17.074 5.566 1.793 1.00 83.12 202 SER A O 1
ATOM 1504 N N . LEU A 1 203 ? 16.994 3.634 0.657 1.00 83.12 203 LEU A N 1
ATOM 1505 C CA . LEU A 1 203 ? 15.941 3.042 1.494 1.00 83.12 203 LEU A CA 1
ATOM 1506 C C . LEU A 1 203 ? 16.376 2.879 2.965 1.00 83.12 203 LEU A C 1
ATOM 1508 O O . LEU A 1 203 ? 15.539 2.938 3.866 1.00 83.12 203 LEU A O 1
ATOM 1512 N N . LEU A 1 204 ? 17.681 2.723 3.234 1.00 84.31 204 LEU A N 1
ATOM 1513 C CA . LEU A 1 204 ? 18.222 2.620 4.594 1.00 84.31 204 LEU A CA 1
ATOM 1514 C C . LEU A 1 204 ? 17.988 3.907 5.396 1.00 84.31 204 LEU A C 1
ATOM 1516 O O . LEU A 1 204 ? 17.810 3.856 6.616 1.00 84.31 204 LEU A O 1
ATOM 1520 N N . LEU A 1 205 ? 17.919 5.058 4.719 1.00 84.88 205 LEU A N 1
ATOM 1521 C CA . LEU A 1 205 ? 17.674 6.354 5.354 1.00 84.88 205 LEU A CA 1
ATOM 1522 C C . LE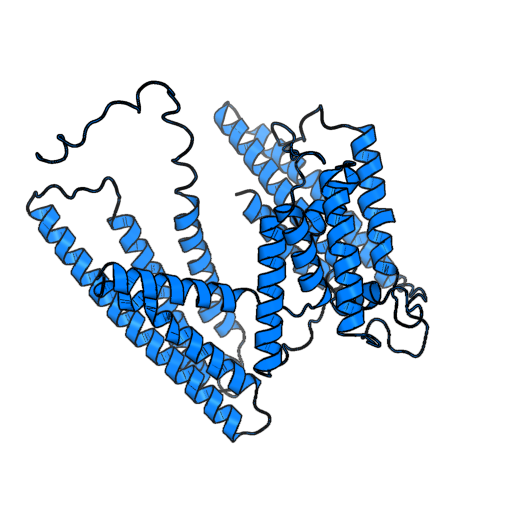U A 1 205 ? 16.308 6.412 6.051 1.00 84.88 205 LEU A C 1
ATOM 1524 O O . LEU A 1 205 ? 16.136 7.183 6.991 1.00 84.88 205 LEU A O 1
ATOM 1528 N N . VAL A 1 206 ? 15.356 5.555 5.671 1.00 84.12 206 VAL A N 1
ATOM 1529 C CA . VAL A 1 206 ? 14.063 5.421 6.361 1.00 84.12 206 VAL A CA 1
ATOM 1530 C C . VAL A 1 206 ? 14.240 4.886 7.785 1.00 84.12 206 VAL A C 1
ATOM 1532 O O . VAL A 1 206 ? 13.502 5.280 8.689 1.00 84.12 206 VAL A O 1
ATOM 1535 N N . ILE A 1 207 ? 15.244 4.040 8.033 1.00 83.88 207 ILE A N 1
ATOM 1536 C CA . ILE A 1 207 ? 15.585 3.621 9.399 1.00 83.88 207 ILE A CA 1
ATOM 1537 C C . ILE A 1 207 ? 16.098 4.831 10.184 1.00 83.88 207 ILE A C 1
ATOM 1539 O O . ILE A 1 207 ? 15.604 5.109 11.276 1.00 83.88 207 ILE A O 1
ATOM 1543 N N . LEU A 1 208 ? 17.034 5.585 9.603 1.00 85.50 208 LEU A N 1
ATOM 1544 C CA . LEU A 1 208 ? 17.679 6.720 10.263 1.00 85.50 208 LEU A CA 1
ATOM 1545 C C . LEU A 1 208 ? 16.722 7.890 10.544 1.00 85.50 208 LEU A C 1
ATOM 1547 O O . LEU A 1 208 ? 16.787 8.475 11.620 1.00 85.50 208 LEU A O 1
ATOM 1551 N N . PHE A 1 209 ? 15.838 8.230 9.605 1.00 84.38 209 PHE A N 1
ATOM 1552 C CA . PHE A 1 209 ? 14.973 9.415 9.696 1.00 84.38 209 PHE A CA 1
ATOM 1553 C C . PHE A 1 209 ? 13.498 9.101 9.976 1.00 84.38 209 PHE A C 1
ATOM 1555 O O . PHE A 1 209 ? 12.750 9.995 10.363 1.00 84.38 209 PHE A O 1
ATOM 1562 N N . GLY A 1 210 ? 13.067 7.850 9.815 1.00 83.19 210 GLY A N 1
ATOM 1563 C CA . GLY A 1 210 ? 11.715 7.399 10.154 1.00 83.19 210 GLY A CA 1
ATOM 1564 C C . GLY A 1 210 ? 11.677 6.614 11.463 1.00 83.19 210 GLY A C 1
ATOM 1565 O O . GLY A 1 210 ? 10.995 7.007 12.410 1.00 83.19 210 GLY A O 1
ATOM 1566 N N . VAL A 1 211 ? 12.429 5.510 11.537 1.00 85.81 211 VAL A N 1
ATOM 1567 C CA . VAL A 1 211 ? 12.371 4.575 12.676 1.00 85.81 211 VAL A CA 1
ATOM 1568 C C . VAL A 1 211 ? 13.043 5.149 13.921 1.00 85.81 211 VAL A C 1
ATOM 1570 O O . VAL A 1 211 ? 12.440 5.122 14.992 1.00 85.81 211 VAL A O 1
ATOM 1573 N N . VAL A 1 212 ? 14.264 5.680 13.804 1.00 88.00 212 VAL A N 1
ATOM 1574 C CA . VAL A 1 212 ? 15.042 6.169 14.957 1.00 88.00 212 VAL A CA 1
ATOM 1575 C C . VAL A 1 212 ? 14.380 7.367 15.656 1.00 88.00 212 VAL A C 1
ATOM 1577 O O . VAL A 1 212 ? 14.262 7.327 16.881 1.00 88.00 212 VAL A O 1
ATOM 1580 N N . PRO A 1 213 ? 13.873 8.407 14.964 1.00 88.00 213 PRO A N 1
ATOM 1581 C CA . PRO A 1 213 ? 13.187 9.505 15.641 1.00 88.00 213 PRO A CA 1
ATOM 1582 C C . PRO A 1 213 ? 11.900 9.043 16.328 1.00 88.00 213 PRO A C 1
ATOM 1584 O O . PRO A 1 213 ? 11.638 9.442 17.462 1.00 88.00 213 PRO A O 1
ATOM 1587 N N . ASN A 1 214 ? 11.139 8.146 15.687 1.00 87.62 214 ASN A N 1
ATOM 1588 C CA . ASN A 1 214 ? 9.945 7.556 16.289 1.00 87.62 214 ASN A CA 1
ATOM 1589 C C . ASN A 1 214 ? 10.303 6.700 17.515 1.00 87.62 214 ASN A C 1
ATOM 1591 O O . ASN A 1 214 ? 9.609 6.759 18.524 1.00 87.62 214 ASN A O 1
ATOM 1595 N N . LEU A 1 215 ? 11.424 5.973 17.469 1.00 89.44 215 LEU A N 1
ATOM 1596 C CA . LEU A 1 215 ? 11.968 5.246 18.614 1.00 89.44 215 LEU A CA 1
ATOM 1597 C C . LEU A 1 215 ? 12.280 6.182 19.779 1.00 89.44 215 LEU A C 1
ATOM 1599 O O . LEU A 1 215 ? 11.809 5.946 20.888 1.00 89.44 215 LEU A O 1
ATOM 1603 N N . ILE A 1 216 ? 13.028 7.258 19.531 1.00 89.62 216 ILE A N 1
ATOM 1604 C CA . ILE A 1 216 ? 13.374 8.246 20.561 1.00 89.62 216 ILE A CA 1
ATOM 1605 C C . ILE A 1 216 ? 12.104 8.857 21.162 1.00 89.62 216 ILE A C 1
ATOM 1607 O O . ILE A 1 216 ? 12.000 8.981 22.382 1.00 89.62 216 ILE A O 1
ATOM 1611 N N . GLU A 1 217 ? 11.127 9.221 20.330 1.00 89.31 217 GLU A N 1
ATOM 1612 C CA . GLU A 1 217 ? 9.858 9.780 20.797 1.00 89.31 217 GLU A CA 1
ATOM 1613 C C . GLU A 1 217 ? 9.072 8.785 21.660 1.00 89.31 217 GLU A C 1
ATOM 1615 O O . GLU A 1 217 ? 8.628 9.151 22.750 1.00 89.31 217 GLU A O 1
ATOM 1620 N N . ASN A 1 218 ? 8.963 7.527 21.228 1.00 89.25 218 ASN A N 1
ATOM 1621 C CA . ASN A 1 218 ? 8.271 6.473 21.970 1.00 89.25 218 ASN A CA 1
ATOM 1622 C C . ASN A 1 218 ? 8.943 6.188 23.319 1.00 89.25 218 ASN A C 1
ATOM 1624 O O . ASN A 1 218 ? 8.248 6.017 24.317 1.00 89.25 218 ASN A O 1
ATOM 1628 N N . GLN A 1 219 ? 10.279 6.170 23.371 1.00 90.12 219 GLN A N 1
ATOM 1629 C CA . GLN A 1 219 ? 11.021 5.961 24.620 1.00 90.12 219 GLN A CA 1
ATOM 1630 C C . GLN A 1 219 ? 10.910 7.161 25.572 1.00 90.12 219 GLN A C 1
ATOM 1632 O O . GLN A 1 219 ? 10.885 6.978 26.785 1.00 90.12 219 GLN A O 1
ATOM 1637 N N . ARG A 1 220 ? 10.817 8.389 25.042 1.00 91.75 220 ARG A N 1
ATOM 1638 C CA . ARG A 1 220 ? 10.684 9.608 25.858 1.00 91.75 220 ARG A CA 1
ATOM 1639 C C . ARG A 1 220 ? 9.272 9.828 26.392 1.00 91.75 220 ARG A C 1
ATOM 1641 O O . ARG A 1 220 ? 9.122 10.212 27.546 1.00 91.75 220 ARG A O 1
ATOM 1648 N N . LYS A 1 221 ? 8.249 9.659 25.549 1.00 87.75 221 LYS A N 1
ATOM 1649 C CA . LYS A 1 221 ? 6.845 9.914 25.921 1.00 87.75 221 LYS A CA 1
ATOM 1650 C C . LYS A 1 221 ? 6.180 8.708 26.575 1.00 87.75 221 LYS A C 1
ATOM 1652 O O . LYS A 1 221 ? 5.268 8.884 27.379 1.00 87.75 221 LYS A O 1
ATOM 1657 N N . GLY A 1 222 ? 6.612 7.500 26.221 1.00 87.12 222 GLY A N 1
ATOM 1658 C CA . GLY A 1 222 ? 5.914 6.276 26.588 1.00 87.12 222 GLY A CA 1
ATOM 1659 C C . GLY A 1 222 ? 4.500 6.207 26.001 1.00 87.12 222 GLY A C 1
ATOM 1660 O O . GLY A 1 222 ? 4.111 6.987 25.130 1.00 87.12 222 GLY A O 1
ATOM 1661 N N . PHE A 1 223 ? 3.721 5.248 26.501 1.00 88.62 223 PHE A N 1
ATOM 1662 C CA . PHE A 1 223 ? 2.356 4.962 26.040 1.00 88.62 223 PHE A CA 1
ATOM 1663 C C . PHE A 1 223 ? 1.314 5.040 27.168 1.00 88.62 223 PHE A C 1
ATOM 1665 O O . PHE A 1 223 ? 0.229 4.479 27.048 1.00 88.62 223 PHE A O 1
ATOM 1672 N N . SER A 1 224 ? 1.652 5.695 28.283 1.00 85.44 224 SER A N 1
ATOM 1673 C CA . SER A 1 224 ? 0.800 5.788 29.476 1.00 85.44 224 SER A CA 1
ATOM 1674 C C . SER A 1 224 ? -0.327 6.815 29.335 1.00 85.44 224 SER A C 1
ATOM 1676 O O . SER A 1 224 ? -1.442 6.557 29.777 1.00 85.44 224 SER A O 1
ATOM 1678 N N . ALA A 1 225 ? -0.060 7.966 28.711 1.00 87.38 225 ALA A N 1
ATOM 1679 C CA . ALA A 1 225 ? -1.068 8.995 28.456 1.00 87.38 225 ALA A CA 1
ATOM 1680 C C . ALA A 1 225 ? -1.781 8.749 27.113 1.00 87.38 225 ALA A C 1
ATOM 1682 O O . ALA A 1 225 ? -1.104 8.468 26.124 1.00 87.38 225 ALA A O 1
ATOM 1683 N N . PRO A 1 226 ? -3.116 8.879 27.027 1.00 86.94 226 PRO A N 1
ATOM 1684 C CA . PRO A 1 226 ? -3.843 8.615 25.790 1.00 86.94 226 PRO A CA 1
ATOM 1685 C C . PRO A 1 226 ? -3.527 9.651 24.690 1.00 86.94 226 PRO A C 1
ATOM 1687 O O . PRO A 1 226 ? -3.243 10.816 24.988 1.00 86.94 226 PRO A O 1
ATOM 1690 N N . PRO A 1 227 ? -3.605 9.267 23.400 1.00 85.50 227 PRO A N 1
ATOM 1691 C CA . PRO A 1 227 ? -3.531 10.216 22.290 1.00 85.50 227 PRO A CA 1
ATOM 1692 C C . PRO A 1 227 ? -4.663 11.256 22.342 1.00 85.50 227 PRO A C 1
ATOM 1694 O O . PRO A 1 227 ? -5.760 10.963 22.807 1.00 85.50 227 PRO A O 1
ATOM 1697 N N . SER A 1 228 ? -4.444 12.452 21.780 1.00 82.75 228 SER A N 1
ATOM 1698 C CA . SER A 1 228 ? -5.329 13.627 21.940 1.00 82.75 228 SER A CA 1
ATOM 1699 C C . SER A 1 228 ? -6.812 13.421 21.601 1.00 82.75 228 SER A C 1
ATOM 1701 O O . SER A 1 228 ? -7.652 14.139 22.132 1.00 82.75 228 SER A O 1
ATOM 1703 N N . PHE A 1 229 ? -7.147 12.464 20.735 1.00 87.56 229 PHE A N 1
ATOM 1704 C CA . PHE A 1 229 ? -8.530 12.180 20.337 1.00 87.56 229 PHE A CA 1
ATOM 1705 C C . PHE A 1 229 ? -8.901 10.701 20.472 1.00 87.56 229 PHE A C 1
ATOM 1707 O O . PHE A 1 229 ? -9.913 10.285 19.924 1.00 87.56 229 PHE A O 1
ATOM 1714 N N . ALA A 1 230 ? -8.108 9.905 21.192 1.00 84.19 230 ALA A N 1
ATOM 1715 C CA . ALA A 1 230 ? -8.373 8.487 21.430 1.00 84.19 230 ALA A CA 1
ATOM 1716 C C . ALA A 1 230 ? -8.459 8.205 22.932 1.00 84.19 230 ALA A C 1
ATOM 1718 O O . ALA A 1 230 ? -7.947 8.980 23.736 1.00 84.19 230 ALA A O 1
ATOM 1719 N N . ASP A 1 231 ? -9.127 7.121 23.316 1.00 83.81 231 ASP A N 1
ATOM 1720 C CA . ASP A 1 231 ? -9.280 6.730 24.726 1.00 83.81 231 ASP A CA 1
ATOM 1721 C C . ASP A 1 231 ? -8.025 6.068 25.300 1.00 83.81 231 ASP A C 1
ATOM 1723 O O . ASP A 1 231 ? -7.806 6.076 26.506 1.00 83.81 231 ASP A O 1
ATOM 1727 N N . GLY A 1 232 ? -7.159 5.546 24.433 1.00 85.75 232 GLY A N 1
ATOM 1728 C CA . GLY A 1 232 ? -5.903 4.918 24.812 1.00 85.75 232 GLY A CA 1
ATOM 1729 C C . GLY A 1 232 ? -5.118 4.449 23.595 1.00 85.75 232 GLY A C 1
ATOM 1730 O O . GLY A 1 232 ? -5.567 4.573 22.453 1.00 85.75 232 GLY A O 1
ATOM 1731 N N . TYR A 1 233 ? -3.926 3.906 23.835 1.00 84.38 233 TYR A N 1
ATOM 1732 C CA . TYR A 1 233 ? -3.128 3.279 22.786 1.00 84.38 233 TYR A CA 1
ATOM 1733 C C . TYR A 1 233 ? -3.569 1.833 22.537 1.00 84.38 233 TYR A C 1
ATOM 1735 O O . TYR A 1 233 ? -3.588 1.012 23.449 1.00 84.38 233 TYR A O 1
ATOM 1743 N N . SER A 1 234 ? -3.813 1.484 21.275 1.00 83.19 234 SER A N 1
ATOM 1744 C CA . SER A 1 234 ? -4.044 0.099 20.843 1.00 83.19 234 SER A CA 1
ATOM 1745 C C . SER A 1 234 ? -2.732 -0.546 20.383 1.00 83.19 234 SER A C 1
ATOM 1747 O O . SER A 1 234 ? -2.458 -0.672 19.187 1.00 83.19 234 SER A O 1
ATOM 1749 N N . LEU A 1 235 ? -1.865 -0.912 21.331 1.00 84.25 235 LEU A N 1
ATOM 1750 C CA . LEU A 1 235 ? -0.596 -1.578 21.018 1.00 84.25 235 LEU A CA 1
ATOM 1751 C C . LEU A 1 235 ? -0.794 -3.100 20.876 1.00 84.25 235 LEU A C 1
ATOM 1753 O O . LEU A 1 235 ? -1.574 -3.687 21.623 1.00 84.25 235 LEU A O 1
ATOM 1757 N N . PRO A 1 236 ? -0.070 -3.780 19.967 1.00 79.75 236 PRO A N 1
ATOM 1758 C CA . PRO A 1 236 ? -0.065 -5.236 19.921 1.00 79.75 236 PRO A CA 1
ATOM 1759 C C . PRO A 1 236 ? 0.481 -5.821 21.231 1.00 79.75 236 PRO A C 1
ATOM 1761 O O . PRO A 1 236 ? 1.626 -5.562 21.586 1.00 79.75 236 PRO A O 1
ATOM 1764 N N . ALA A 1 237 ? -0.314 -6.653 21.906 1.00 76.44 237 ALA A N 1
ATOM 1765 C CA . ALA A 1 237 ? 0.079 -7.306 23.160 1.00 76.44 237 ALA A CA 1
ATOM 1766 C C . ALA A 1 237 ? 1.049 -8.490 22.970 1.00 76.44 237 ALA A C 1
ATOM 1768 O O . ALA A 1 237 ? 1.686 -8.932 23.920 1.00 76.44 237 ALA A O 1
ATOM 1769 N N . LYS A 1 238 ? 1.164 -9.018 21.742 1.00 79.56 238 LYS A N 1
ATOM 1770 C CA . LYS A 1 238 ? 1.999 -10.191 21.442 1.00 79.56 238 LYS A CA 1
ATOM 1771 C C . LYS A 1 238 ? 3.489 -9.849 21.457 1.00 79.56 238 LYS A C 1
ATOM 1773 O O . LYS A 1 238 ? 3.931 -8.905 20.795 1.00 79.56 238 LYS A O 1
ATOM 1778 N N . THR A 1 239 ? 4.257 -10.675 22.149 1.00 82.94 239 THR A N 1
ATOM 1779 C CA . THR A 1 239 ? 5.692 -10.526 22.402 1.00 82.94 239 THR A CA 1
ATOM 1780 C C . THR A 1 239 ? 6.517 -11.513 21.570 1.00 82.94 239 THR A C 1
ATOM 1782 O O . THR A 1 239 ? 5.988 -12.247 20.739 1.00 82.94 239 THR A O 1
ATOM 1785 N N . PHE A 1 240 ? 7.838 -11.535 21.777 1.00 84.88 240 PHE A N 1
ATOM 1786 C CA . PHE A 1 240 ? 8.731 -12.493 21.117 1.00 84.88 240 PHE A CA 1
ATOM 1787 C C . PHE A 1 240 ? 8.370 -13.958 21.428 1.00 84.88 240 PHE A C 1
ATOM 1789 O O . PHE A 1 240 ? 8.570 -14.823 20.587 1.00 84.88 240 PHE A O 1
ATOM 1796 N N . LYS A 1 241 ? 7.791 -14.239 22.605 1.00 82.56 241 LYS A N 1
ATOM 1797 C CA . LYS A 1 241 ? 7.380 -15.598 23.001 1.00 82.56 241 LYS A CA 1
ATOM 1798 C C . LYS A 1 241 ? 6.221 -16.149 22.163 1.00 82.56 241 LYS A C 1
ATOM 1800 O O . LYS A 1 241 ? 6.053 -17.357 22.091 1.00 82.56 241 LYS A O 1
ATOM 1805 N N . ASP A 1 242 ? 5.458 -15.272 21.514 1.00 84.56 242 ASP A N 1
ATOM 1806 C CA . ASP A 1 242 ? 4.319 -15.630 20.663 1.00 84.56 242 ASP A CA 1
ATOM 1807 C C . ASP A 1 242 ? 4.725 -15.880 19.198 1.00 84.56 242 ASP A C 1
ATOM 1809 O O . ASP A 1 242 ? 3.865 -15.991 18.320 1.00 84.56 242 ASP A O 1
ATOM 1813 N N . VAL A 1 243 ? 6.032 -15.897 18.909 1.00 90.81 243 VAL A N 1
ATOM 1814 C CA . VAL A 1 243 ? 6.576 -16.205 17.585 1.00 90.81 243 VAL A CA 1
ATOM 1815 C C . VAL A 1 243 ? 6.581 -17.720 17.404 1.00 90.81 243 VAL A C 1
ATOM 1817 O O . VAL A 1 243 ? 7.429 -18.422 17.949 1.00 90.81 243 VAL A O 1
ATOM 1820 N N . ASP A 1 244 ? 5.624 -18.221 16.628 1.00 93.31 244 ASP A N 1
ATOM 1821 C CA . ASP A 1 244 ? 5.526 -19.627 16.252 1.00 93.31 244 ASP A CA 1
ATOM 1822 C C . ASP A 1 244 ? 6.061 -19.879 14.831 1.00 93.31 244 ASP A C 1
ATOM 1824 O O . ASP A 1 244 ? 6.335 -18.962 14.050 1.00 93.31 244 ASP A O 1
ATOM 1828 N N . PHE A 1 245 ? 6.204 -21.154 14.465 1.00 92.94 245 PHE A N 1
ATOM 1829 C CA . PHE A 1 245 ? 6.670 -21.530 13.129 1.00 92.94 245 PHE A CA 1
ATOM 1830 C C . PHE A 1 245 ? 5.761 -20.983 12.017 1.00 92.94 245 PHE A C 1
ATOM 1832 O O . PHE A 1 245 ? 6.252 -20.583 10.964 1.00 92.94 245 PHE A O 1
ATOM 1839 N N . LYS A 1 246 ? 4.441 -20.911 12.248 1.00 92.31 246 LYS A N 1
ATOM 1840 C CA . LYS A 1 246 ? 3.487 -20.361 11.272 1.00 92.31 246 LYS A CA 1
ATOM 1841 C C . LYS A 1 246 ? 3.764 -18.884 11.010 1.00 92.31 246 LYS A C 1
ATOM 1843 O O . LYS A 1 246 ? 3.785 -18.472 9.853 1.00 92.31 246 LYS A O 1
ATOM 1848 N N . PHE A 1 247 ? 4.022 -18.104 12.055 1.00 91.94 247 PHE A N 1
ATOM 1849 C CA . PHE A 1 247 ? 4.403 -16.702 11.949 1.00 91.94 247 PHE A CA 1
ATOM 1850 C C . PHE A 1 247 ? 5.699 -16.530 11.150 1.00 91.94 247 PHE A C 1
ATOM 1852 O O . PHE A 1 247 ? 5.738 -15.704 10.238 1.00 91.94 247 PHE A O 1
ATOM 1859 N N . VAL A 1 248 ? 6.734 -17.322 11.455 1.00 93.38 248 VAL A N 1
ATOM 1860 C CA . VAL A 1 248 ? 8.025 -17.267 10.745 1.00 93.38 248 VAL A CA 1
ATOM 1861 C C . VAL A 1 248 ? 7.854 -17.668 9.279 1.00 93.38 248 VAL A C 1
ATOM 1863 O O . VAL A 1 248 ? 8.351 -16.970 8.399 1.00 93.38 248 VAL A O 1
ATOM 1866 N N . ALA A 1 249 ? 7.081 -18.719 8.992 1.00 89.75 249 ALA A N 1
ATOM 1867 C CA . ALA A 1 249 ? 6.752 -19.125 7.626 1.00 89.75 249 ALA A CA 1
ATOM 1868 C C . ALA A 1 249 ? 5.982 -18.029 6.868 1.00 89.75 249 ALA A C 1
ATOM 1870 O O . ALA A 1 249 ? 6.263 -17.770 5.698 1.00 89.75 249 ALA A O 1
ATOM 1871 N N . GLY A 1 250 ? 5.058 -17.336 7.540 1.00 88.94 250 GLY A N 1
ATOM 1872 C CA . GLY A 1 250 ? 4.364 -16.170 6.996 1.00 88.94 250 GLY A CA 1
ATOM 1873 C C . GLY A 1 250 ? 5.313 -15.013 6.674 1.00 88.94 250 GLY A C 1
ATOM 1874 O O . GLY A 1 250 ? 5.244 -14.447 5.585 1.00 88.94 250 GLY A O 1
ATOM 1875 N N . ALA A 1 251 ? 6.240 -14.694 7.581 1.00 87.75 251 ALA A N 1
ATOM 1876 C CA . ALA A 1 251 ? 7.256 -13.667 7.354 1.00 87.75 251 ALA A CA 1
ATOM 1877 C C . ALA A 1 251 ? 8.200 -14.048 6.199 1.00 87.75 251 ALA A C 1
ATOM 1879 O O . ALA A 1 251 ? 8.467 -13.223 5.329 1.00 87.75 251 ALA A O 1
ATOM 1880 N N . ALA A 1 252 ? 8.646 -15.303 6.128 1.00 86.69 252 ALA A N 1
ATOM 1881 C CA . ALA A 1 252 ? 9.467 -15.790 5.023 1.00 86.69 252 ALA A CA 1
ATOM 1882 C C . ALA A 1 252 ? 8.723 -15.687 3.682 1.00 86.69 252 ALA A C 1
ATOM 1884 O O . ALA A 1 252 ? 9.257 -15.123 2.732 1.00 86.69 252 ALA A O 1
ATOM 1885 N N . ALA A 1 253 ? 7.464 -16.131 3.614 1.00 84.12 253 ALA A N 1
ATOM 1886 C CA . ALA A 1 253 ? 6.646 -15.989 2.411 1.00 84.12 253 ALA A CA 1
ATOM 1887 C C . ALA A 1 253 ? 6.447 -14.520 2.018 1.00 84.12 253 ALA A C 1
ATOM 1889 O O . ALA A 1 253 ? 6.607 -14.177 0.851 1.00 84.12 253 ALA A O 1
ATOM 1890 N N . PHE A 1 254 ? 6.189 -13.630 2.981 1.00 86.12 254 PHE A N 1
ATOM 1891 C CA . PHE A 1 254 ? 6.157 -12.193 2.714 1.00 86.12 254 PHE A CA 1
ATOM 1892 C C . PHE A 1 254 ? 7.476 -11.702 2.095 1.00 86.12 254 PHE A C 1
ATOM 1894 O O . PHE A 1 254 ? 7.436 -10.962 1.117 1.00 86.12 254 PHE A O 1
ATOM 1901 N N . GLY A 1 255 ? 8.624 -12.155 2.611 1.00 83.88 255 GLY A N 1
ATOM 1902 C CA . GLY A 1 255 ? 9.948 -11.855 2.059 1.00 83.88 255 GLY A CA 1
ATOM 1903 C C . GLY A 1 255 ? 10.128 -12.341 0.620 1.00 83.88 255 GLY A C 1
ATOM 1904 O O . GLY A 1 255 ? 10.561 -11.566 -0.227 1.00 83.88 255 GLY A O 1
ATOM 1905 N N . VAL A 1 256 ? 9.721 -13.580 0.319 1.00 83.81 256 VAL A N 1
ATOM 1906 C CA . VAL A 1 256 ? 9.750 -14.133 -1.049 1.00 83.81 256 VAL A CA 1
ATOM 1907 C C . VAL A 1 256 ? 8.926 -13.257 -1.984 1.00 83.81 256 VAL A C 1
ATOM 1909 O O . VAL A 1 256 ? 9.416 -12.808 -3.011 1.00 83.81 256 VAL A O 1
ATOM 1912 N N . GLY A 1 257 ? 7.682 -12.962 -1.612 1.00 79.19 257 GLY A N 1
ATOM 1913 C CA . GLY A 1 257 ? 6.816 -12.135 -2.439 1.00 79.19 257 GLY A CA 1
ATOM 1914 C C . GLY A 1 257 ? 7.343 -10.704 -2.609 1.00 79.19 257 GLY A C 1
ATOM 1915 O O . GLY A 1 257 ? 7.295 -10.160 -3.708 1.00 79.19 257 GLY A O 1
ATOM 1916 N N . TRP A 1 258 ? 7.893 -10.104 -1.551 1.00 78.50 258 TRP A N 1
ATOM 1917 C CA . TRP A 1 258 ? 8.483 -8.765 -1.601 1.00 78.50 258 TRP A CA 1
ATOM 1918 C C . TRP A 1 258 ? 9.719 -8.702 -2.514 1.00 78.50 258 TRP A C 1
ATOM 1920 O O . TRP A 1 258 ? 9.869 -7.731 -3.249 1.00 78.50 258 TRP A O 1
ATOM 1930 N N . GLY A 1 259 ? 10.545 -9.753 -2.541 1.00 73.62 259 GLY A N 1
ATOM 1931 C CA . GLY A 1 259 ? 11.687 -9.865 -3.456 1.00 73.62 259 GLY A CA 1
ATOM 1932 C C . GLY A 1 259 ? 11.323 -10.118 -4.928 1.00 73.62 259 GLY A C 1
ATOM 1933 O O . GLY A 1 259 ? 12.211 -10.084 -5.771 1.00 73.62 259 GLY A O 1
ATOM 1934 N N . LEU A 1 260 ? 10.047 -10.372 -5.252 1.00 72.62 260 LEU A N 1
ATOM 1935 C CA . LEU A 1 260 ? 9.586 -10.770 -6.593 1.00 72.62 260 LEU A CA 1
ATOM 1936 C C . LEU A 1 260 ? 8.715 -9.721 -7.330 1.00 72.62 260 LEU A C 1
ATOM 1938 O O . LEU A 1 260 ? 8.236 -9.997 -8.428 1.00 72.62 260 LEU A O 1
ATOM 1942 N N . THR A 1 261 ? 8.386 -8.570 -6.736 1.00 62.53 261 THR A N 1
ATOM 1943 C CA . THR A 1 261 ? 7.165 -7.811 -7.103 1.00 62.53 261 THR A CA 1
ATOM 1944 C C . THR A 1 261 ? 7.071 -7.218 -8.522 1.00 62.53 261 THR A C 1
ATOM 1946 O O . THR A 1 261 ? 7.863 -6.355 -8.892 1.00 62.53 261 THR A O 1
ATOM 1949 N N . ALA A 1 262 ? 5.939 -7.528 -9.184 1.00 40.50 262 ALA A N 1
ATOM 1950 C CA . ALA A 1 262 ? 5.047 -6.619 -9.930 1.00 40.50 262 ALA A CA 1
ATOM 1951 C C . ALA A 1 262 ? 3.595 -6.780 -9.385 1.00 40.50 262 ALA A C 1
ATOM 1953 O O . ALA A 1 262 ? 3.313 -7.744 -8.674 1.00 40.50 262 ALA A O 1
ATOM 1954 N N . ALA A 1 263 ? 2.680 -5.830 -9.635 1.00 42.12 263 ALA A N 1
ATOM 1955 C CA . ALA A 1 263 ? 1.394 -5.676 -8.925 1.00 42.12 263 ALA A CA 1
ATOM 1956 C C . ALA A 1 263 ? 0.140 -6.134 -9.715 1.00 42.12 263 ALA A C 1
ATOM 1958 O O . ALA A 1 263 ? -0.015 -5.761 -10.873 1.00 42.12 263 ALA A O 1
ATOM 1959 N N . SER A 1 264 ? -0.798 -6.868 -9.081 1.00 49.31 264 SER A N 1
ATOM 1960 C CA . SER A 1 264 ? -2.273 -6.804 -9.314 1.00 49.31 264 SER A CA 1
ATOM 1961 C C . SER A 1 264 ? -3.058 -7.877 -8.519 1.00 49.31 264 SER A C 1
ATOM 1963 O O . SER A 1 264 ? -3.266 -9.011 -8.938 1.00 49.31 264 SER A O 1
ATOM 1965 N N . VAL A 1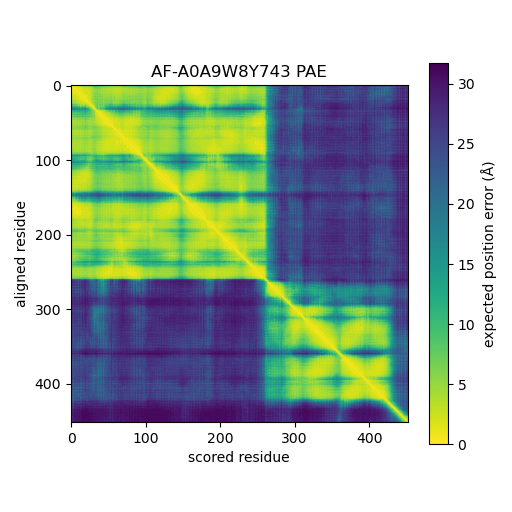 265 ? -3.550 -7.494 -7.338 1.00 42.75 265 VAL A N 1
ATOM 1966 C CA . VAL A 1 265 ? -4.177 -8.364 -6.314 1.00 42.75 265 VAL A CA 1
ATOM 1967 C C . VAL A 1 265 ? -5.622 -8.811 -6.645 1.00 42.75 265 VAL A C 1
ATOM 1969 O O . VAL A 1 265 ? -6.130 -9.767 -6.061 1.00 42.75 265 VAL A O 1
ATOM 1972 N N . ALA A 1 266 ? -6.307 -8.165 -7.595 1.00 39.88 266 ALA A N 1
ATOM 1973 C CA . ALA A 1 266 ? -7.757 -8.322 -7.782 1.00 39.88 266 ALA A CA 1
ATOM 1974 C C . ALA A 1 266 ? -8.191 -9.631 -8.478 1.00 39.88 266 ALA A C 1
ATOM 1976 O O . ALA A 1 266 ? -9.214 -10.214 -8.116 1.00 39.88 266 ALA A O 1
ATOM 1977 N N . ILE A 1 267 ? -7.414 -10.126 -9.447 1.00 40.38 267 ILE A N 1
ATOM 1978 C CA . ILE A 1 267 ? -7.809 -11.261 -10.306 1.00 40.38 267 ILE A CA 1
ATOM 1979 C C . ILE A 1 267 ? -7.782 -12.585 -9.526 1.00 40.38 267 ILE A C 1
ATOM 1981 O O . ILE A 1 267 ? -8.661 -13.432 -9.673 1.00 40.38 267 ILE A O 1
ATOM 1985 N N . ALA A 1 268 ? -6.799 -12.747 -8.641 1.00 43.38 268 ALA A N 1
ATOM 1986 C CA . ALA A 1 268 ? -6.599 -13.969 -7.868 1.00 43.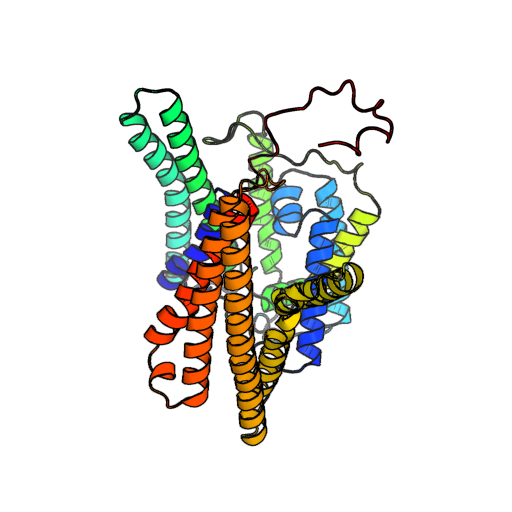38 268 ALA A CA 1
ATOM 1987 C C . ALA A 1 268 ? -7.684 -14.175 -6.804 1.00 43.38 268 ALA A C 1
ATOM 1989 O O . ALA A 1 268 ? -8.223 -15.272 -6.655 1.00 43.38 268 ALA A O 1
ATOM 1990 N N . VAL A 1 269 ? -8.042 -13.097 -6.098 1.00 43.28 269 VAL A N 1
ATOM 1991 C CA . VAL A 1 269 ? -9.133 -13.106 -5.118 1.00 43.28 269 VAL A CA 1
ATOM 1992 C C . VAL A 1 269 ? -10.443 -13.485 -5.805 1.00 43.28 269 VAL A C 1
ATOM 1994 O O . VAL A 1 269 ? -11.177 -14.327 -5.291 1.00 43.28 269 VAL A O 1
ATOM 1997 N N . PHE A 1 270 ? -10.702 -12.942 -6.997 1.00 44.94 270 PHE A N 1
ATOM 1998 C CA . PHE A 1 270 ? -11.917 -13.245 -7.746 1.00 44.94 270 PHE A CA 1
ATOM 1999 C C . PHE A 1 270 ? -11.963 -14.704 -8.225 1.00 44.94 270 PHE A C 1
ATOM 2001 O O . PHE A 1 270 ? -12.984 -15.365 -8.055 1.00 44.94 270 PHE A O 1
ATOM 2008 N N . SER A 1 271 ? -10.847 -15.248 -8.721 1.00 43.44 271 SER A N 1
ATOM 2009 C CA . SER A 1 271 ? -10.750 -16.647 -9.167 1.00 43.44 271 SER A CA 1
ATOM 2010 C C . SER A 1 271 ? -10.893 -17.653 -8.019 1.00 43.44 271 SER A C 1
ATOM 2012 O O . SER A 1 271 ? -11.635 -18.628 -8.135 1.00 43.44 271 SER A O 1
ATOM 2014 N N . ILE A 1 272 ? -10.240 -17.413 -6.878 1.00 52.69 272 ILE A N 1
ATOM 2015 C CA . ILE A 1 272 ? -10.337 -18.296 -5.703 1.00 52.69 272 ILE A CA 1
ATOM 2016 C C . ILE A 1 272 ? -11.762 -18.277 -5.134 1.00 52.69 272 ILE A C 1
ATOM 2018 O O . ILE A 1 272 ? -12.328 -19.333 -4.837 1.00 52.69 272 ILE A O 1
ATOM 2022 N N . LEU A 1 273 ? -12.372 -17.091 -5.029 1.00 48.34 273 LEU A N 1
ATOM 2023 C CA . LEU A 1 273 ? -13.767 -16.965 -4.605 1.00 48.34 273 LEU A CA 1
ATOM 2024 C C . LEU A 1 273 ? -14.724 -17.626 -5.603 1.00 48.34 273 LEU A C 1
ATOM 2026 O O . LEU A 1 273 ? -15.660 -18.290 -5.158 1.00 48.34 273 LEU A O 1
ATOM 2030 N N . PHE A 1 274 ? -14.463 -17.512 -6.910 1.00 50.28 274 PHE A N 1
ATOM 2031 C CA . PHE A 1 274 ? -15.236 -18.150 -7.979 1.00 50.28 274 PHE A CA 1
ATOM 2032 C C . PHE A 1 274 ? -15.248 -19.675 -7.838 1.00 50.28 274 PHE A C 1
ATOM 2034 O O . PHE A 1 274 ? -16.327 -20.266 -7.762 1.00 50.28 274 PHE A O 1
ATOM 2041 N N . PHE A 1 275 ? -14.086 -20.326 -7.726 1.00 56.91 275 PHE A N 1
ATOM 2042 C CA . PHE A 1 275 ? -14.032 -21.788 -7.600 1.00 56.91 275 PHE A CA 1
ATOM 2043 C C . PHE A 1 275 ? -14.648 -22.270 -6.282 1.00 56.91 275 PHE A C 1
ATOM 2045 O O . PHE A 1 275 ? -15.397 -23.250 -6.269 1.00 56.91 275 PHE A O 1
ATOM 2052 N N . TYR A 1 276 ? -14.420 -21.542 -5.186 1.00 57.44 276 TYR A N 1
ATOM 2053 C CA . TYR A 1 276 ? -15.015 -21.860 -3.888 1.00 57.44 276 TYR A CA 1
ATOM 2054 C C . TYR A 1 276 ? -16.548 -21.714 -3.883 1.00 57.44 276 TYR A C 1
ATOM 2056 O O . TYR A 1 276 ? -17.251 -22.588 -3.365 1.00 57.44 276 TYR A O 1
ATOM 2064 N N . HIS A 1 277 ? -17.088 -20.646 -4.481 1.00 53.06 277 HIS A N 1
ATOM 2065 C CA . HIS A 1 277 ? -18.537 -20.440 -4.585 1.00 53.06 277 HIS A CA 1
ATOM 2066 C C . HIS A 1 277 ? -19.171 -21.457 -5.529 1.00 53.06 277 HIS A C 1
ATOM 2068 O O . HIS A 1 277 ? -20.186 -22.046 -5.171 1.00 53.06 277 HIS A O 1
ATOM 2074 N N . THR A 1 278 ? -18.540 -21.746 -6.669 1.00 53.66 278 THR A N 1
ATOM 2075 C CA . THR A 1 278 ? -18.987 -22.791 -7.604 1.00 53.66 278 THR A CA 1
ATOM 2076 C C . THR A 1 278 ? -19.090 -24.140 -6.897 1.00 53.66 278 THR A C 1
ATOM 2078 O O . THR A 1 278 ? -20.143 -24.775 -6.923 1.00 53.66 278 THR A O 1
ATOM 2081 N N . TYR A 1 279 ? -18.047 -24.537 -6.163 1.00 64.81 279 TYR A N 1
ATOM 2082 C CA . TYR A 1 279 ? -18.048 -25.772 -5.381 1.00 64.81 279 TYR A CA 1
ATOM 2083 C C . TYR A 1 279 ? -19.166 -25.807 -4.323 1.00 64.81 279 TYR A C 1
ATOM 2085 O O . TYR A 1 279 ? -19.900 -26.796 -4.228 1.00 64.81 279 TYR A O 1
ATOM 2093 N N . ARG A 1 280 ? -19.358 -24.725 -3.548 1.00 54.69 280 ARG A N 1
ATOM 2094 C CA . ARG A 1 280 ? -20.455 -24.661 -2.561 1.00 54.69 280 ARG A CA 1
ATOM 2095 C C . ARG A 1 280 ? -21.835 -24.704 -3.213 1.00 54.69 280 ARG A C 1
ATOM 2097 O O . ARG A 1 280 ? -22.729 -25.329 -2.644 1.00 54.69 280 ARG A O 1
ATOM 2104 N N . LEU A 1 281 ? -22.023 -24.069 -4.365 1.00 60.34 281 LEU A N 1
ATOM 2105 C CA . LEU A 1 281 ? -23.311 -24.007 -5.062 1.00 60.34 281 LEU A CA 1
ATOM 2106 C C . LEU A 1 281 ? -23.715 -25.370 -5.632 1.00 60.34 281 LEU A C 1
ATOM 2108 O O . LEU A 1 281 ? -24.851 -25.799 -5.422 1.00 60.34 281 LEU A O 1
ATOM 2112 N N . PHE A 1 282 ? -22.770 -26.101 -6.232 1.00 62.06 282 PHE A N 1
ATOM 2113 C CA . PHE A 1 282 ? -22.990 -27.491 -6.648 1.00 62.06 282 PHE A CA 1
ATOM 2114 C C . PHE A 1 282 ? -23.322 -28.393 -5.452 1.00 62.06 282 PHE A C 1
ATOM 2116 O O . PHE A 1 282 ? -24.268 -29.178 -5.512 1.00 62.06 282 PHE A O 1
ATOM 2123 N N . ARG A 1 283 ? -22.608 -28.236 -4.328 1.00 64.50 283 ARG A N 1
ATOM 2124 C CA . ARG A 1 283 ? -22.852 -29.030 -3.112 1.00 64.50 283 ARG A CA 1
ATOM 2125 C C . ARG A 1 283 ? -24.196 -28.718 -2.438 1.00 64.50 283 ARG A C 1
ATOM 2127 O O . ARG A 1 283 ? -24.793 -29.611 -1.848 1.00 64.50 283 ARG A O 1
ATOM 2134 N N . THR A 1 284 ? -24.673 -27.473 -2.506 1.00 59.78 284 THR A N 1
ATOM 2135 C CA . THR A 1 284 ? -25.912 -27.025 -1.828 1.00 59.78 284 THR A CA 1
ATOM 2136 C C . THR A 1 284 ? -27.159 -27.029 -2.718 1.00 59.78 284 THR A C 1
ATOM 2138 O O . THR A 1 284 ? -28.224 -26.640 -2.247 1.00 59.78 284 THR A O 1
ATOM 2141 N N . ARG A 1 285 ? -27.066 -27.484 -3.981 1.00 59.09 285 ARG A N 1
ATOM 2142 C CA . ARG A 1 285 ? -28.183 -27.526 -4.958 1.00 59.09 285 ARG A CA 1
ATOM 2143 C C . ARG A 1 285 ? -28.912 -26.182 -5.132 1.00 59.09 285 ARG A C 1
ATOM 2145 O O . ARG A 1 285 ? -30.091 -26.135 -5.477 1.00 59.09 285 ARG A O 1
ATOM 2152 N N . THR A 1 286 ? -28.211 -25.068 -4.947 1.00 55.53 286 THR A N 1
ATOM 2153 C CA . THR A 1 286 ? -28.753 -23.706 -5.087 1.00 55.53 286 THR A CA 1
ATOM 2154 C C . THR A 1 286 ? -28.587 -23.194 -6.523 1.00 55.53 286 THR A C 1
ATOM 2156 O O . THR A 1 286 ? -28.005 -22.143 -6.778 1.00 55.53 286 THR A O 1
ATOM 2159 N N . TRP A 1 287 ? -29.122 -23.948 -7.490 1.00 53.44 287 TRP A N 1
ATOM 2160 C CA . TRP A 1 287 ? -28.962 -23.713 -8.936 1.00 53.44 287 TRP A CA 1
ATOM 2161 C C . TRP A 1 287 ? -29.440 -22.331 -9.414 1.00 53.44 287 TRP A C 1
ATOM 2163 O O . TRP A 1 287 ? -28.935 -21.803 -10.399 1.00 53.44 287 TRP A O 1
ATOM 2173 N N . PHE A 1 288 ? -30.356 -21.688 -8.687 1.00 52.22 288 PHE A N 1
ATOM 2174 C CA . PHE A 1 288 ? -30.816 -20.326 -8.989 1.00 52.22 288 PHE A CA 1
ATOM 2175 C C . PHE A 1 288 ? -29.740 -19.247 -8.750 1.00 52.22 288 PHE A C 1
ATOM 2177 O O . PHE A 1 288 ? -29.834 -18.159 -9.310 1.00 52.22 288 PHE A O 1
ATOM 2184 N N . CYS A 1 289 ? -28.690 -19.548 -7.975 1.00 51.72 289 CYS A N 1
ATOM 2185 C CA . CYS A 1 289 ? -27.547 -18.659 -7.738 1.00 51.72 289 CYS A CA 1
ATOM 2186 C C . CYS A 1 289 ? -26.411 -18.844 -8.760 1.00 51.72 289 CYS A C 1
ATOM 2188 O O . CYS A 1 289 ? -25.373 -18.198 -8.630 1.00 51.72 289 CYS A O 1
ATOM 2190 N N . VAL A 1 290 ? -26.586 -19.684 -9.789 1.00 51.03 290 VAL A N 1
ATOM 2191 C CA . VAL A 1 290 ? -25.584 -19.892 -10.854 1.00 51.03 290 VAL A CA 1
ATOM 2192 C C . VAL A 1 290 ? -25.226 -18.581 -11.563 1.00 51.03 290 VAL A C 1
ATOM 2194 O O . VAL A 1 290 ? -24.077 -18.411 -11.951 1.00 51.03 290 VAL A O 1
ATOM 2197 N N . ALA A 1 291 ? -26.129 -17.597 -11.623 1.00 51.62 291 ALA A N 1
ATOM 2198 C CA . ALA A 1 291 ? -25.820 -16.257 -12.136 1.00 51.62 291 ALA A CA 1
ATOM 2199 C C . ALA A 1 291 ? -24.659 -15.561 -11.386 1.00 51.62 291 ALA A C 1
ATOM 2201 O O . ALA A 1 291 ? -23.882 -14.844 -12.008 1.00 51.62 291 ALA A O 1
ATOM 2202 N N . PHE A 1 292 ? -24.476 -15.827 -10.083 1.00 49.41 292 PHE A N 1
ATOM 2203 C CA . PHE A 1 292 ? -23.328 -15.333 -9.306 1.00 49.41 292 PHE A CA 1
ATOM 2204 C C . PHE A 1 292 ? -22.024 -16.080 -9.612 1.00 49.41 292 PHE A C 1
ATOM 2206 O O . PHE A 1 292 ? -20.942 -15.538 -9.396 1.00 49.41 292 PHE A O 1
ATOM 2213 N N . VAL A 1 293 ? -22.111 -17.311 -10.127 1.00 50.88 293 VAL A N 1
ATOM 2214 C CA . VAL A 1 293 ? -20.949 -18.076 -10.603 1.00 50.88 293 VAL A CA 1
ATOM 2215 C C . VAL A 1 293 ? -20.451 -17.516 -11.917 1.00 50.88 293 VAL A C 1
ATOM 2217 O O . VAL A 1 293 ? -19.252 -17.505 -12.139 1.00 50.88 293 VAL A O 1
ATOM 2220 N N . VAL A 1 294 ? -21.305 -16.955 -12.772 1.00 52.56 294 VAL A N 1
ATOM 2221 C CA . VAL A 1 294 ? -20.879 -16.442 -14.084 1.00 52.56 294 VAL A CA 1
ATOM 2222 C C . VAL A 1 294 ? -20.149 -15.083 -14.012 1.00 52.56 294 VAL A C 1
ATOM 2224 O O . VAL A 1 294 ? -20.186 -14.269 -14.929 1.00 52.56 294 VAL A O 1
ATOM 2227 N N . GLY A 1 295 ? -19.342 -14.882 -12.968 1.00 53.81 295 GLY A N 1
ATOM 2228 C CA . GLY A 1 295 ? -18.142 -14.046 -13.022 1.00 53.81 295 GLY A CA 1
ATOM 2229 C C . GLY A 1 295 ? -17.120 -14.513 -14.076 1.00 53.81 295 GLY A C 1
ATOM 2230 O O . GLY A 1 295 ? -16.138 -13.821 -14.319 1.00 53.81 295 GLY A O 1
ATOM 2231 N N . ALA A 1 296 ? -17.364 -15.635 -14.767 1.00 53.47 296 ALA A N 1
ATOM 2232 C CA . ALA A 1 296 ? -16.638 -16.034 -15.972 1.00 53.47 296 ALA A CA 1
ATOM 2233 C C . ALA A 1 296 ? -16.650 -14.953 -17.070 1.00 53.47 296 ALA A C 1
ATOM 2235 O O . ALA A 1 296 ? -15.684 -14.856 -17.818 1.00 53.47 296 ALA A O 1
ATOM 2236 N N . ALA A 1 297 ? -17.668 -14.086 -17.130 1.00 62.38 297 ALA A N 1
ATOM 2237 C CA . ALA A 1 297 ? -17.657 -12.931 -18.030 1.00 62.38 297 ALA A CA 1
ATOM 2238 C C . ALA A 1 297 ? -16.495 -11.963 -17.725 1.00 62.38 297 ALA A C 1
ATOM 2240 O O . ALA A 1 297 ? -15.852 -11.478 -18.651 1.00 62.38 297 ALA A O 1
ATOM 2241 N N . PHE A 1 298 ? -16.148 -11.764 -16.445 1.00 61.66 298 PHE A N 1
ATOM 2242 C CA . PHE A 1 298 ? -14.958 -10.998 -16.054 1.00 61.66 298 PHE A CA 1
ATOM 2243 C C . PHE A 1 298 ? -13.660 -11.720 -16.418 1.00 61.66 298 PHE A C 1
ATOM 2245 O O . PHE A 1 298 ? -12.693 -11.060 -16.773 1.00 61.66 298 PHE A O 1
ATOM 2252 N N . LEU A 1 299 ? -13.628 -13.057 -16.372 1.00 59.16 299 LEU A N 1
ATOM 2253 C CA . LEU A 1 299 ? -12.468 -13.833 -16.827 1.00 59.16 299 LEU A CA 1
ATOM 2254 C C . LEU A 1 299 ? -12.301 -13.748 -18.350 1.00 59.16 299 LEU A C 1
ATOM 2256 O O . LEU A 1 299 ? -11.187 -13.568 -18.823 1.00 59.16 299 LEU A O 1
ATOM 2260 N N . ILE A 1 300 ? -13.396 -13.800 -19.113 1.00 66.38 300 ILE A N 1
ATOM 2261 C CA . ILE A 1 300 ? -13.395 -13.605 -20.571 1.00 66.38 300 ILE A CA 1
ATOM 2262 C C . ILE A 1 300 ? -12.941 -12.181 -20.914 1.00 66.38 300 ILE A C 1
ATOM 2264 O O . ILE A 1 300 ? -12.083 -12.012 -21.774 1.00 66.38 300 ILE A O 1
ATOM 2268 N N . GLN A 1 301 ? -13.441 -11.163 -20.206 1.00 65.19 301 GLN A N 1
ATOM 2269 C CA . GLN A 1 301 ? -12.991 -9.777 -20.376 1.00 65.19 301 GLN A CA 1
ATOM 2270 C C . GLN A 1 301 ? -11.529 -9.592 -19.980 1.00 65.19 301 GLN A C 1
ATOM 2272 O O . GLN A 1 301 ? -10.808 -8.902 -20.686 1.00 65.19 301 GLN A O 1
ATOM 2277 N N . ALA A 1 302 ? -11.072 -10.224 -18.897 1.00 58.19 302 ALA A N 1
ATOM 2278 C CA . ALA A 1 302 ? -9.673 -10.189 -18.489 1.00 58.19 302 ALA A CA 1
ATOM 2279 C C . ALA A 1 302 ? -8.777 -10.835 -19.555 1.00 58.19 302 ALA A C 1
ATOM 2281 O O . ALA A 1 302 ? -7.790 -10.230 -19.952 1.00 58.19 302 ALA A O 1
ATOM 2282 N N . VAL A 1 303 ? -9.159 -12.001 -20.088 1.00 59.56 303 VAL A N 1
ATOM 2283 C CA . VAL A 1 303 ? -8.446 -12.676 -21.188 1.00 59.56 303 VAL A CA 1
ATOM 2284 C C . VAL A 1 303 ? -8.441 -11.816 -22.454 1.00 59.56 303 VAL A C 1
ATOM 2286 O O . VAL A 1 303 ? -7.388 -11.625 -23.059 1.00 59.56 303 VAL A O 1
ATOM 2289 N N . GLY A 1 304 ? -9.585 -11.254 -22.845 1.00 60.81 304 GLY A N 1
ATOM 2290 C CA . GLY A 1 304 ? -9.689 -10.365 -24.002 1.00 60.81 304 GLY A CA 1
ATOM 2291 C C . GLY A 1 304 ? -8.865 -9.089 -23.840 1.00 60.81 304 GLY A C 1
ATOM 2292 O O . GLY A 1 304 ? -8.178 -8.687 -24.774 1.00 60.81 304 GLY A O 1
ATOM 2293 N N . ALA A 1 305 ? -8.871 -8.491 -22.646 1.00 58.19 305 ALA A N 1
ATOM 2294 C CA . ALA A 1 305 ? -8.086 -7.307 -22.324 1.00 58.19 305 ALA A CA 1
ATOM 2295 C C . ALA A 1 305 ? -6.591 -7.630 -22.350 1.00 58.19 305 ALA A C 1
ATOM 2297 O O . ALA A 1 305 ? -5.827 -6.878 -22.943 1.00 58.19 305 ALA A O 1
ATOM 2298 N N . THR A 1 306 ? -6.169 -8.781 -21.818 1.00 50.72 306 THR A N 1
ATOM 2299 C CA . THR A 1 306 ? -4.786 -9.258 -21.945 1.00 50.72 306 THR A CA 1
ATOM 2300 C C . THR A 1 306 ? -4.387 -9.438 -23.408 1.00 50.72 306 THR A C 1
ATOM 2302 O O . THR A 1 306 ? -3.277 -9.057 -23.764 1.00 50.72 306 THR A O 1
ATOM 2305 N N . ILE A 1 307 ? -5.263 -9.965 -24.271 1.00 52.34 307 ILE A N 1
ATOM 2306 C CA . ILE A 1 307 ? -5.003 -10.126 -25.717 1.00 52.34 307 ILE A CA 1
ATOM 2307 C C . ILE A 1 307 ? -4.961 -8.777 -26.448 1.00 52.34 307 ILE A C 1
ATOM 2309 O O . ILE A 1 307 ? -4.160 -8.607 -27.361 1.00 52.34 307 ILE A O 1
ATOM 2313 N N . LEU A 1 308 ? -5.795 -7.813 -26.058 1.00 51.97 308 LEU A N 1
ATOM 2314 C CA . LEU A 1 308 ? -5.804 -6.471 -26.642 1.00 51.97 308 LEU A CA 1
ATOM 2315 C C . LEU A 1 308 ? -4.540 -5.694 -26.265 1.00 51.97 308 LEU A C 1
ATOM 2317 O O . LEU A 1 308 ? -3.940 -5.040 -27.110 1.00 51.97 308 LEU A O 1
ATOM 2321 N N . VAL A 1 309 ? -4.139 -5.818 -25.001 1.00 47.47 309 VAL A N 1
ATOM 2322 C CA . VAL A 1 309 ? -2.965 -5.178 -24.413 1.00 47.47 309 VAL A CA 1
ATOM 2323 C C . VAL A 1 309 ? -1.723 -5.841 -25.032 1.00 47.47 309 VAL A C 1
ATOM 2325 O O . VAL A 1 309 ? -1.050 -5.172 -25.798 1.00 47.47 309 VAL A O 1
ATOM 2328 N N . THR A 1 310 ? -1.548 -7.169 -24.906 1.00 41.91 310 THR A N 1
ATOM 2329 C CA . THR A 1 310 ? -1.139 -8.104 -25.993 1.00 41.91 310 THR A CA 1
ATOM 2330 C C . THR A 1 310 ? -0.450 -7.617 -27.257 1.00 41.91 310 THR A C 1
ATOM 2332 O O . THR A 1 310 ? 0.687 -7.967 -27.586 1.00 41.91 310 THR A O 1
ATOM 2335 N N . ALA A 1 311 ? -1.297 -7.043 -28.095 1.00 43.22 311 ALA A N 1
ATOM 2336 C CA . ALA A 1 311 ? -1.260 -7.287 -29.514 1.00 43.22 311 ALA A CA 1
ATOM 2337 C C . ALA A 1 311 ? -0.455 -6.208 -30.227 1.00 43.22 311 ALA A C 1
ATOM 2339 O O . ALA A 1 311 ? -0.857 -5.054 -30.286 1.00 43.22 311 ALA A O 1
ATOM 2340 N N . THR A 1 312 ? 0.656 -6.613 -30.835 1.00 45.16 312 THR A N 1
ATOM 2341 C CA . THR A 1 312 ? 1.441 -5.775 -31.753 1.00 45.16 312 THR A CA 1
ATOM 2342 C C . THR A 1 312 ? 0.872 -5.777 -33.177 1.00 45.16 312 THR A C 1
ATOM 2344 O O . THR A 1 312 ? 1.158 -4.882 -33.965 1.00 45.16 312 THR A O 1
ATOM 2347 N N . GLU A 1 313 ? 0.049 -6.776 -33.509 1.00 63.03 313 GLU A N 1
ATOM 2348 C CA . GLU A 1 313 ? -0.569 -6.975 -34.822 1.00 63.03 313 GLU A CA 1
ATOM 2349 C C . GLU A 1 313 ? -2.062 -6.631 -34.791 1.00 63.03 313 GLU A C 1
ATOM 2351 O O . GLU A 1 313 ? -2.788 -7.011 -33.865 1.00 63.03 313 GLU A O 1
ATOM 2356 N N . LYS A 1 314 ? -2.548 -6.002 -35.867 1.00 67.31 314 LYS A N 1
ATOM 2357 C CA . LYS A 1 314 ? -3.940 -5.543 -35.998 1.00 67.31 314 LYS A CA 1
ATOM 2358 C C . LYS A 1 314 ? -4.969 -6.674 -35.838 1.00 67.31 314 LYS A C 1
ATOM 2360 O O . LYS A 1 314 ? -6.007 -6.468 -35.217 1.00 67.31 314 LYS A O 1
ATOM 2365 N N . ASP A 1 315 ? -4.658 -7.885 -36.300 1.00 65.38 315 ASP A N 1
ATOM 2366 C CA . ASP A 1 315 ? -5.535 -9.056 -36.146 1.00 65.38 315 ASP A CA 1
ATOM 2367 C C . ASP A 1 315 ? -5.665 -9.530 -34.695 1.00 65.38 315 ASP A C 1
ATOM 2369 O O . ASP A 1 315 ? -6.758 -9.881 -34.246 1.00 65.38 315 ASP A O 1
ATOM 2373 N N . LYS A 1 316 ? -4.574 -9.507 -33.922 1.00 58.47 316 LYS A N 1
ATOM 2374 C CA . LYS A 1 316 ? -4.609 -9.867 -32.496 1.00 58.47 316 LYS A CA 1
ATOM 2375 C C . LYS A 1 316 ? -5.353 -8.804 -31.684 1.00 58.47 316 LYS A C 1
ATOM 2377 O O . LYS A 1 316 ? -6.118 -9.168 -30.793 1.00 58.47 316 LYS A O 1
ATOM 2382 N N . MET A 1 317 ? -5.216 -7.525 -32.047 1.00 63.59 317 MET A N 1
ATOM 2383 C CA . MET A 1 317 ? -5.988 -6.432 -31.441 1.00 63.59 317 MET A CA 1
ATOM 2384 C C . MET A 1 317 ? -7.488 -6.609 -31.700 1.00 63.59 317 MET A C 1
ATOM 2386 O O . MET A 1 317 ? -8.286 -6.543 -30.767 1.00 63.59 317 MET A O 1
ATOM 2390 N N . ASN A 1 318 ? -7.871 -6.912 -32.944 1.00 71.88 318 ASN A N 1
ATOM 2391 C CA . ASN A 1 318 ? -9.264 -7.169 -33.307 1.00 71.88 318 ASN A CA 1
ATOM 2392 C C . ASN A 1 318 ? -9.836 -8.362 -32.528 1.00 71.88 318 ASN A C 1
ATOM 2394 O O . ASN A 1 318 ? -10.915 -8.254 -31.950 1.00 71.88 318 ASN A O 1
ATOM 2398 N N . ARG A 1 319 ? -9.088 -9.469 -32.422 1.00 69.56 319 ARG A N 1
ATOM 2399 C CA . ARG A 1 319 ? -9.508 -10.644 -31.636 1.00 69.56 319 ARG A CA 1
ATOM 2400 C C . ARG A 1 319 ? -9.646 -10.325 -30.147 1.00 69.56 319 ARG A C 1
ATOM 2402 O O . ARG A 1 319 ? -10.630 -10.739 -29.539 1.00 69.56 319 ARG A O 1
ATOM 2409 N N . GLY A 1 320 ? -8.711 -9.572 -29.567 1.00 68.19 320 GLY A N 1
ATOM 2410 C CA . GLY A 1 320 ? -8.795 -9.108 -28.179 1.00 68.19 320 GLY A CA 1
ATOM 2411 C C . GLY A 1 320 ? -10.039 -8.255 -27.935 1.00 68.19 320 GLY A C 1
ATOM 2412 O O . GLY A 1 320 ? -10.816 -8.554 -27.027 1.00 68.19 320 GLY A O 1
ATOM 2413 N N . LYS A 1 321 ? -10.290 -7.271 -28.810 1.00 74.88 321 LYS A N 1
ATOM 2414 C CA . LYS A 1 321 ? -11.495 -6.425 -28.786 1.00 74.88 321 LYS A CA 1
ATOM 2415 C C . LYS A 1 321 ? -12.773 -7.268 -28.856 1.00 74.88 321 LYS A C 1
ATOM 2417 O O . LYS A 1 321 ? -13.652 -7.090 -28.017 1.00 74.88 321 LYS A O 1
ATOM 2422 N N . THR A 1 322 ? -12.858 -8.232 -29.779 1.00 78.19 322 THR A N 1
ATOM 2423 C CA . THR A 1 322 ? -14.014 -9.141 -29.891 1.00 78.19 322 THR A CA 1
ATOM 2424 C C . THR A 1 322 ? -14.229 -9.958 -28.617 1.00 78.19 322 THR A C 1
ATOM 2426 O O . THR A 1 322 ? -15.362 -10.094 -28.163 1.00 78.19 322 THR A O 1
ATOM 2429 N N . ILE A 1 323 ? -13.167 -10.483 -28.003 1.00 75.38 323 ILE A N 1
ATOM 2430 C CA . ILE A 1 323 ? -13.280 -11.285 -26.775 1.00 75.38 323 ILE A CA 1
ATOM 2431 C C . ILE A 1 323 ? -13.767 -10.423 -25.597 1.00 75.38 323 ILE A C 1
ATOM 2433 O O . ILE A 1 323 ? -14.645 -10.861 -24.851 1.00 75.38 323 ILE A O 1
ATOM 2437 N N . VAL A 1 324 ? -13.260 -9.190 -25.452 1.00 76.75 324 VAL A N 1
ATOM 2438 C CA . VAL A 1 324 ? -13.758 -8.245 -24.433 1.00 76.75 324 VAL A CA 1
ATOM 2439 C C . VAL A 1 324 ? -15.238 -7.942 -24.652 1.00 76.75 324 VAL A C 1
ATOM 2441 O O . VAL A 1 324 ? -16.027 -8.030 -23.708 1.00 76.75 324 VAL A O 1
ATOM 2444 N N . LEU A 1 325 ? -15.626 -7.651 -25.894 1.00 82.38 325 LEU A N 1
ATOM 2445 C CA . LEU A 1 325 ? -17.005 -7.346 -26.260 1.00 82.38 325 LEU A CA 1
ATOM 2446 C C . LEU A 1 325 ? -17.955 -8.510 -25.946 1.00 82.38 325 LEU A C 1
ATOM 2448 O O . LEU A 1 325 ? -18.987 -8.307 -25.309 1.00 82.38 325 LEU A O 1
ATOM 2452 N N . VAL A 1 326 ? -17.583 -9.741 -26.317 1.00 83.56 326 VAL A N 1
ATOM 2453 C CA . VAL A 1 326 ? -18.357 -10.956 -26.003 1.00 83.56 326 VAL A CA 1
ATOM 2454 C C . VAL A 1 326 ? -18.548 -11.097 -24.494 1.00 83.56 326 VAL A C 1
ATOM 2456 O O . VAL A 1 326 ? -19.656 -11.375 -24.033 1.00 83.56 326 VAL A O 1
ATOM 2459 N N . GLY A 1 327 ? -17.495 -10.856 -23.711 1.00 81.06 327 GLY A N 1
ATOM 2460 C CA . GLY A 1 327 ? -17.581 -10.881 -22.257 1.00 81.06 327 GLY A CA 1
ATOM 2461 C C . GLY A 1 327 ? -18.509 -9.800 -21.691 1.00 81.06 327 GLY A C 1
ATOM 2462 O O . GLY A 1 327 ? -19.245 -10.070 -20.744 1.00 81.06 327 GLY A O 1
ATOM 2463 N N . LEU A 1 328 ? -18.509 -8.584 -22.245 1.00 83.81 328 LEU A N 1
ATOM 2464 C CA . LEU A 1 328 ? -19.397 -7.492 -21.815 1.00 83.81 328 LEU A CA 1
ATOM 2465 C C . LEU A 1 328 ? -20.868 -7.770 -22.155 1.00 83.81 328 LEU A C 1
ATOM 2467 O O . LEU A 1 328 ? -21.737 -7.610 -21.296 1.00 83.81 328 LEU A O 1
ATOM 2471 N N . VAL A 1 329 ? -21.151 -8.249 -23.368 1.00 85.44 329 VAL A N 1
ATOM 2472 C CA . VAL A 1 329 ? -22.511 -8.618 -23.800 1.00 85.44 329 VAL A CA 1
ATOM 2473 C C . VAL A 1 329 ? -23.058 -9.762 -22.947 1.00 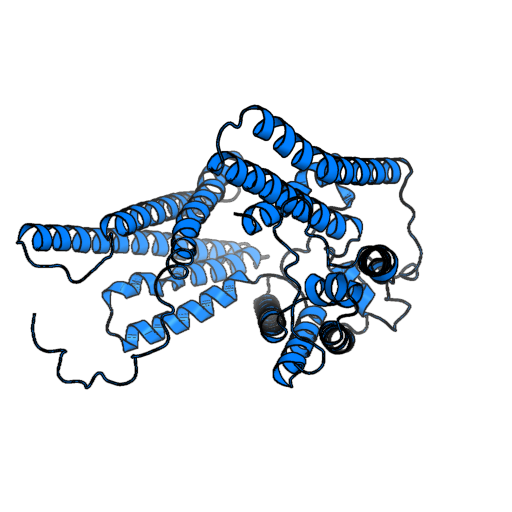85.44 329 VAL A C 1
ATOM 2475 O O . VAL A 1 329 ? -24.185 -9.688 -22.452 1.00 85.44 329 VAL A O 1
ATOM 2478 N N . LEU A 1 330 ? -22.241 -10.788 -22.695 1.00 80.88 330 LEU A N 1
ATOM 2479 C CA . LEU A 1 330 ? -22.608 -11.890 -21.810 1.00 80.88 330 LEU A CA 1
ATOM 2480 C C . LEU A 1 330 ? -22.920 -11.388 -20.390 1.00 80.88 330 LEU A C 1
ATOM 2482 O O . LEU A 1 330 ? -23.903 -11.819 -19.787 1.00 80.88 330 LEU A O 1
ATOM 2486 N N . GLN A 1 331 ? -22.134 -10.440 -19.872 1.00 79.12 331 GLN A N 1
ATOM 2487 C CA . GLN A 1 331 ? -22.368 -9.845 -18.555 1.00 79.12 331 GLN A CA 1
ATOM 2488 C C . GLN A 1 331 ? -23.715 -9.107 -18.486 1.00 79.12 331 GLN A C 1
ATOM 2490 O O . GLN A 1 331 ? -24.433 -9.258 -17.497 1.00 79.12 331 GLN A O 1
ATOM 2495 N N . ILE A 1 332 ? -24.090 -8.358 -19.529 1.00 84.50 332 ILE A N 1
ATOM 2496 C CA . ILE A 1 332 ? -25.393 -7.673 -19.608 1.00 84.50 332 ILE A CA 1
ATOM 2497 C C . ILE A 1 332 ? -26.544 -8.687 -19.584 1.00 84.50 332 ILE A C 1
ATOM 2499 O O . ILE A 1 332 ? -27.477 -8.527 -18.796 1.00 84.50 332 ILE A O 1
ATOM 2503 N N . ILE A 1 333 ? -26.464 -9.752 -20.390 1.00 82.19 333 ILE A N 1
ATOM 2504 C CA . ILE A 1 333 ? -27.501 -10.799 -20.453 1.00 82.19 333 ILE A CA 1
ATOM 2505 C C . ILE A 1 333 ? -27.699 -11.445 -19.078 1.00 82.19 333 ILE A C 1
ATOM 2507 O O . ILE A 1 333 ? -28.830 -11.648 -18.630 1.00 82.19 333 ILE A O 1
ATOM 2511 N N . ILE A 1 334 ? -26.603 -11.739 -18.382 1.00 75.31 334 ILE A N 1
ATOM 2512 C CA . ILE A 1 334 ? -26.636 -12.436 -17.094 1.00 75.31 334 ILE A CA 1
ATOM 2513 C C . ILE A 1 334 ? -27.174 -11.543 -15.981 1.00 75.31 334 ILE A C 1
ATOM 2515 O O . ILE A 1 334 ? -28.016 -12.000 -15.206 1.00 75.31 334 ILE A O 1
ATOM 2519 N N . PHE A 1 335 ? -26.748 -10.278 -15.900 1.00 76.62 335 PHE A N 1
ATOM 2520 C CA . PHE A 1 335 ? -27.337 -9.340 -14.940 1.00 76.62 335 PHE A CA 1
ATOM 2521 C C . PHE A 1 335 ? -28.813 -9.072 -15.245 1.00 76.62 335 PHE A C 1
ATOM 2523 O O . PHE A 1 335 ? -29.618 -9.004 -14.316 1.00 76.62 335 PHE A O 1
ATOM 2530 N N . GLY A 1 336 ? -29.196 -9.007 -16.523 1.00 79.19 336 GLY A N 1
ATOM 2531 C CA . GLY A 1 336 ? -30.597 -8.928 -16.935 1.00 79.19 336 GLY A CA 1
ATOM 2532 C C . GLY A 1 336 ? -31.412 -10.120 -16.427 1.00 79.19 336 GLY A C 1
ATOM 2533 O O . GLY A 1 336 ? -32.417 -9.938 -15.739 1.00 79.19 336 GLY A O 1
ATOM 2534 N N . PHE A 1 337 ? -30.941 -11.346 -16.675 1.00 76.94 337 PHE A N 1
ATOM 2535 C CA . PHE A 1 337 ? -31.569 -12.566 -16.158 1.00 76.94 337 PHE A CA 1
ATOM 2536 C C . PHE A 1 337 ? -31.650 -12.572 -14.624 1.00 76.94 337 PHE A C 1
ATOM 2538 O O . PHE A 1 337 ? -32.688 -12.910 -14.051 1.00 76.94 337 PHE A O 1
ATOM 2545 N N . PHE A 1 338 ? -30.583 -12.143 -13.949 1.00 77.44 338 PHE A N 1
ATOM 2546 C CA . PHE A 1 338 ? -30.540 -12.042 -12.496 1.00 77.44 338 PHE A CA 1
ATOM 2547 C C . PHE A 1 338 ? -31.603 -11.086 -11.938 1.00 77.44 338 PHE A C 1
ATOM 2549 O O . PHE A 1 338 ? -32.294 -11.439 -10.980 1.00 77.44 338 PHE A O 1
ATOM 2556 N N . ILE A 1 339 ? -31.793 -9.916 -12.558 1.00 79.25 339 ILE A N 1
ATOM 2557 C CA . ILE A 1 339 ? -32.844 -8.962 -12.174 1.00 79.25 339 ILE A CA 1
ATOM 2558 C C . ILE A 1 339 ? -34.232 -9.599 -12.322 1.00 79.25 339 ILE A C 1
ATOM 2560 O O . ILE A 1 339 ? -35.062 -9.445 -11.424 1.00 79.25 339 ILE A O 1
ATOM 2564 N N . VAL A 1 340 ? -34.484 -10.364 -13.393 1.00 81.75 340 VAL A N 1
ATOM 2565 C CA . VAL A 1 340 ? -35.764 -11.075 -13.582 1.00 81.75 340 VAL A CA 1
ATOM 2566 C C . VAL A 1 340 ? -35.988 -12.116 -12.485 1.00 81.75 340 VAL A C 1
ATOM 2568 O O . VAL A 1 340 ? -37.071 -12.170 -11.899 1.00 81.75 340 VAL A O 1
ATOM 2571 N N . VAL A 1 341 ? -34.974 -12.918 -12.153 1.00 79.31 341 VAL A N 1
ATOM 2572 C CA . VAL A 1 341 ? -35.070 -13.912 -11.069 1.00 79.31 341 VAL A CA 1
ATOM 2573 C C . VAL A 1 341 ? -35.318 -13.231 -9.722 1.00 79.31 341 VAL A C 1
ATOM 2575 O O . VAL A 1 341 ? -36.206 -13.656 -8.977 1.00 79.31 341 VAL A O 1
ATOM 2578 N N . ALA A 1 342 ? -34.591 -12.151 -9.425 1.00 78.00 342 ALA A N 1
ATOM 2579 C CA . ALA A 1 342 ? -34.783 -11.359 -8.213 1.00 78.00 342 ALA A CA 1
ATOM 2580 C C . ALA A 1 342 ? -36.202 -10.770 -8.142 1.00 78.00 342 ALA A C 1
ATOM 2582 O O . ALA A 1 342 ? -36.832 -10.824 -7.083 1.00 78.00 342 ALA A O 1
ATOM 2583 N N . LEU A 1 343 ? -36.747 -10.295 -9.268 1.00 83.56 343 LEU A N 1
ATOM 2584 C CA . LEU A 1 343 ? -38.113 -9.781 -9.359 1.00 83.56 343 LEU A CA 1
ATOM 2585 C C . LEU A 1 343 ? -39.147 -10.881 -9.103 1.00 83.56 343 LEU A C 1
ATOM 2587 O O . LEU A 1 343 ? -40.050 -10.694 -8.290 1.00 83.56 343 LEU A O 1
ATOM 2591 N N . VAL A 1 344 ? -39.006 -12.048 -9.735 1.00 83.75 344 VAL A N 1
ATOM 2592 C CA . VAL A 1 344 ? -39.901 -13.194 -9.501 1.00 83.75 344 VAL A CA 1
ATOM 2593 C C . VAL A 1 344 ? -39.857 -13.623 -8.033 1.00 83.75 344 VAL A C 1
ATOM 2595 O O . VAL A 1 344 ? -40.906 -13.870 -7.435 1.00 83.75 344 VAL A O 1
ATOM 2598 N N . PHE A 1 345 ? -38.667 -13.671 -7.431 1.00 81.88 345 PHE A N 1
ATOM 2599 C CA . PHE A 1 345 ? -38.490 -13.962 -6.008 1.00 81.88 345 PHE A CA 1
ATOM 2600 C C . PHE A 1 345 ? -39.180 -12.916 -5.121 1.00 81.88 345 PHE A C 1
ATOM 2602 O O . PHE A 1 345 ? -39.947 -13.283 -4.231 1.00 81.88 345 PHE A O 1
ATOM 2609 N N . HIS A 1 346 ? -38.995 -11.627 -5.414 1.00 83.62 346 HIS A N 1
ATOM 2610 C CA . HIS A 1 346 ? -39.653 -10.522 -4.716 1.00 83.62 346 HIS A CA 1
ATOM 2611 C C . HIS A 1 346 ? -41.186 -10.633 -4.809 1.00 83.62 346 HIS A C 1
ATOM 2613 O O . HIS A 1 346 ? -41.881 -10.567 -3.792 1.00 83.62 346 HIS A O 1
ATOM 2619 N N . LEU A 1 347 ? -41.736 -10.870 -6.002 1.00 84.25 347 LEU A N 1
ATOM 2620 C CA . LEU A 1 347 ? -43.181 -11.018 -6.197 1.00 84.25 347 LEU A CA 1
ATOM 2621 C C . LEU A 1 347 ? -43.742 -12.241 -5.453 1.00 84.25 347 LEU A C 1
ATOM 2623 O O . LEU A 1 347 ? -44.820 -12.155 -4.864 1.00 84.25 347 LEU A O 1
ATOM 2627 N N . ARG A 1 348 ? -43.016 -13.367 -5.430 1.00 83.56 348 ARG A N 1
ATOM 2628 C CA . ARG A 1 348 ? -43.406 -14.563 -4.659 1.00 83.56 348 ARG A CA 1
ATOM 2629 C C . ARG A 1 348 ? -43.384 -14.303 -3.154 1.00 83.56 348 ARG A C 1
ATOM 2631 O O . ARG A 1 348 ? -44.334 -14.676 -2.472 1.00 83.56 348 ARG A O 1
ATOM 2638 N N . LEU A 1 349 ? -42.362 -13.612 -2.653 1.00 77.00 349 LEU A N 1
ATOM 2639 C CA . LEU A 1 349 ? -42.270 -13.195 -1.250 1.00 77.00 349 LEU A CA 1
ATOM 2640 C C . LEU A 1 349 ? -43.442 -12.306 -0.837 1.00 77.00 349 LEU A C 1
ATOM 2642 O O . LEU A 1 349 ? -44.067 -12.569 0.187 1.00 77.00 349 LEU A O 1
ATOM 2646 N N . ARG A 1 350 ? -43.798 -11.307 -1.657 1.00 79.75 350 ARG A N 1
ATOM 2647 C CA . ARG A 1 350 ? -44.963 -10.448 -1.384 1.00 79.75 350 ARG A CA 1
ATOM 2648 C C . ARG A 1 350 ? -46.267 -11.242 -1.340 1.00 79.75 350 ARG A C 1
ATOM 2650 O O . ARG A 1 350 ? -47.094 -10.962 -0.482 1.00 79.75 350 ARG A O 1
ATOM 2657 N N . LYS A 1 351 ? -46.439 -12.248 -2.207 1.00 82.00 351 LYS A N 1
ATOM 2658 C CA . LYS A 1 351 ? -47.614 -13.139 -2.178 1.00 82.00 351 LYS A CA 1
ATOM 2659 C C . LYS A 1 351 ? -47.674 -13.992 -0.905 1.00 82.00 351 LYS A C 1
ATOM 2661 O O . LYS A 1 351 ? -48.751 -14.142 -0.343 1.00 82.00 351 LYS A O 1
ATOM 2666 N N . VAL A 1 352 ? -46.544 -14.524 -0.434 1.00 76.44 352 VAL A N 1
ATOM 2667 C CA . VAL A 1 352 ? -46.478 -15.313 0.814 1.00 76.44 352 VAL A CA 1
ATOM 2668 C C . VAL A 1 352 ? -46.728 -14.437 2.044 1.00 76.44 352 VAL A C 1
ATOM 2670 O O . VAL A 1 352 ? -47.497 -14.834 2.915 1.00 76.44 352 VAL A O 1
ATOM 2673 N N . ALA A 1 353 ? -46.149 -13.232 2.080 1.00 72.25 353 ALA A N 1
ATOM 2674 C CA . ALA A 1 353 ? -46.392 -12.251 3.138 1.00 72.25 353 ALA A CA 1
ATOM 2675 C C . ALA A 1 353 ? -47.865 -11.808 3.178 1.00 72.25 353 ALA A C 1
ATOM 2677 O O . ALA A 1 353 ? -48.461 -11.742 4.248 1.00 72.25 353 ALA A O 1
ATOM 2678 N N . ALA A 1 354 ? -48.478 -11.573 2.012 1.00 74.62 354 ALA A N 1
ATOM 2679 C CA . ALA A 1 354 ? -49.902 -11.251 1.901 1.00 74.62 354 ALA A CA 1
ATOM 2680 C C . ALA A 1 354 ? -50.821 -12.417 2.314 1.00 74.62 354 ALA A C 1
ATOM 2682 O O . ALA A 1 354 ? -51.950 -12.183 2.727 1.00 74.62 354 ALA A O 1
ATOM 2683 N N . ALA A 1 355 ? -50.340 -13.662 2.238 1.00 78.50 355 ALA A N 1
ATOM 2684 C CA . ALA A 1 355 ? -51.064 -14.857 2.672 1.00 78.50 355 ALA A CA 1
ATOM 2685 C C . ALA A 1 355 ? -50.931 -15.149 4.184 1.00 78.50 355 ALA A C 1
ATOM 2687 O O . ALA A 1 355 ? -51.334 -16.223 4.627 1.00 78.50 355 ALA A O 1
ATOM 2688 N N . GLY A 1 356 ? -50.333 -14.243 4.970 1.00 63.75 356 GLY A N 1
ATOM 2689 C CA . GLY A 1 356 ? -50.238 -14.358 6.431 1.00 63.75 356 GLY A CA 1
ATOM 2690 C C . GLY A 1 356 ? -49.318 -15.473 6.941 1.00 63.75 356 GLY A C 1
ATOM 2691 O O . GLY A 1 356 ? -49.313 -15.760 8.134 1.00 63.75 356 GLY A O 1
ATOM 2692 N N . LYS A 1 357 ? -48.532 -16.118 6.067 1.00 63.34 357 LYS A N 1
ATOM 2693 C CA . LYS A 1 357 ? -47.576 -17.155 6.475 1.00 63.34 357 LYS A CA 1
ATOM 2694 C C . LYS A 1 357 ? -46.339 -16.509 7.092 1.00 63.34 357 LYS A C 1
ATOM 2696 O O . LYS A 1 357 ? -45.731 -15.627 6.486 1.00 63.34 357 LYS A O 1
ATOM 2701 N N . GLN A 1 358 ? -45.953 -16.976 8.276 1.00 54.25 358 GLN A N 1
ATOM 2702 C CA . GLN A 1 358 ? -44.801 -16.468 9.013 1.00 54.25 358 GLN A CA 1
ATOM 2703 C C . GLN A 1 358 ? -43.512 -16.777 8.237 1.00 54.25 358 GLN A C 1
ATOM 2705 O O . GLN A 1 358 ? -43.115 -17.927 8.061 1.00 54.25 358 GLN A O 1
ATOM 2710 N N . ILE A 1 359 ? -42.876 -15.733 7.706 1.00 58.66 359 ILE A N 1
ATOM 2711 C CA . ILE A 1 359 ? -41.576 -15.844 7.046 1.00 58.66 359 ILE A CA 1
ATOM 2712 C C . ILE A 1 359 ? -40.529 -15.889 8.167 1.00 58.66 359 ILE A C 1
ATOM 2714 O O . ILE A 1 359 ? -40.368 -14.917 8.897 1.00 58.66 359 ILE A O 1
ATOM 2718 N N . LEU A 1 360 ? -39.840 -17.023 8.306 1.00 52.22 360 LEU A N 1
ATOM 2719 C CA . LEU A 1 360 ? -38.863 -17.386 9.351 1.00 52.22 360 LEU A CA 1
ATOM 2720 C C . LEU A 1 360 ? -37.586 -16.506 9.433 1.00 52.22 360 LEU A C 1
ATOM 2722 O O . LEU A 1 360 ? -36.508 -17.003 9.749 1.00 52.22 360 LEU A O 1
ATOM 2726 N N . CYS A 1 361 ? -37.626 -15.207 9.133 1.00 53.03 361 CYS A N 1
ATOM 2727 C CA . CYS A 1 361 ? -36.409 -14.392 9.097 1.00 53.03 361 CYS A CA 1
ATOM 2728 C C . CYS A 1 361 ? -36.552 -13.044 9.801 1.00 53.03 361 CYS A C 1
ATOM 2730 O O . CYS A 1 361 ? -37.260 -12.160 9.330 1.00 53.03 361 CYS A O 1
ATOM 2732 N N . GLN A 1 362 ? -35.744 -12.855 10.849 1.00 54.50 362 GLN A N 1
ATOM 2733 C CA . GLN A 1 362 ? -35.420 -11.579 11.506 1.00 54.50 362 GLN A CA 1
ATOM 2734 C C . GLN A 1 362 ? -34.652 -10.589 10.589 1.00 54.50 362 GLN A C 1
ATOM 2736 O O . GLN A 1 362 ? -33.862 -9.775 11.056 1.00 54.50 362 GLN A O 1
ATOM 2741 N N . LEU A 1 363 ? -34.804 -10.684 9.263 1.00 59.88 363 LEU A N 1
ATOM 2742 C CA . LEU A 1 363 ? -34.016 -9.947 8.272 1.00 59.88 363 LEU A CA 1
ATOM 2743 C C . LEU A 1 363 ? -34.919 -9.065 7.404 1.00 59.88 363 LEU A C 1
ATOM 2745 O O . LEU A 1 363 ? -35.838 -9.557 6.748 1.00 59.88 363 LEU A O 1
ATOM 2749 N N . ASP A 1 364 ? -34.582 -7.774 7.321 1.00 66.88 364 ASP A N 1
ATOM 2750 C CA . ASP A 1 364 ? -35.239 -6.768 6.471 1.00 66.88 364 ASP A CA 1
ATOM 2751 C C . ASP A 1 364 ? -34.964 -6.997 4.968 1.00 66.88 364 ASP A C 1
ATOM 2753 O O . ASP A 1 364 ? -34.262 -6.231 4.299 1.00 66.88 364 ASP A O 1
ATOM 2757 N N . TRP A 1 365 ? -35.517 -8.070 4.406 1.00 69.75 365 TRP A N 1
ATOM 2758 C CA . TRP A 1 365 ? -35.325 -8.515 3.019 1.00 69.75 365 TRP A CA 1
ATOM 2759 C C . TRP A 1 365 ? -35.599 -7.428 1.963 1.00 69.75 365 TRP A C 1
ATOM 2761 O O . TRP A 1 365 ? -34.899 -7.369 0.952 1.00 69.75 365 TRP A O 1
ATOM 2771 N N . SER A 1 366 ? -36.551 -6.524 2.217 1.00 71.75 366 SER A N 1
ATOM 2772 C CA . SER A 1 366 ? -36.863 -5.382 1.342 1.00 71.75 366 SER A CA 1
ATOM 2773 C C . SER A 1 366 ? -35.655 -4.453 1.138 1.00 71.75 366 SER A C 1
ATOM 2775 O O . SER A 1 366 ? -35.326 -4.093 0.005 1.00 71.75 366 SER A O 1
ATOM 2777 N N . LYS A 1 367 ? -34.916 -4.139 2.215 1.00 73.38 367 LYS A N 1
ATOM 2778 C CA . LYS A 1 367 ? -33.723 -3.274 2.159 1.00 73.38 367 LYS A CA 1
ATOM 2779 C C . LYS A 1 367 ? -32.597 -3.932 1.359 1.00 73.38 367 LYS A C 1
ATOM 2781 O O . LYS A 1 367 ? -31.920 -3.262 0.581 1.00 73.38 367 LYS A O 1
ATOM 2786 N N . TYR A 1 368 ? -32.411 -5.242 1.522 1.00 75.25 368 TYR A N 1
ATOM 2787 C CA . TYR A 1 368 ? -31.394 -5.992 0.783 1.00 75.25 368 TYR A CA 1
ATOM 2788 C C . TYR A 1 368 ? -31.732 -6.112 -0.705 1.00 75.25 368 TYR A C 1
ATOM 2790 O O . TYR A 1 368 ? -30.853 -5.899 -1.537 1.00 75.25 368 TYR A O 1
ATOM 2798 N N . LEU A 1 369 ? -32.996 -6.373 -1.056 1.00 78.44 369 LEU A N 1
ATOM 2799 C CA . LEU A 1 369 ? -33.434 -6.426 -2.453 1.00 78.44 369 LEU A CA 1
ATOM 2800 C C . LEU A 1 369 ? -33.319 -5.067 -3.148 1.00 78.44 369 LEU A C 1
ATOM 2802 O O . LEU A 1 369 ? -32.828 -5.010 -4.270 1.00 78.44 369 LEU A O 1
ATOM 2806 N N . LEU A 1 370 ? -33.702 -3.968 -2.492 1.00 81.62 370 LEU A N 1
ATOM 2807 C CA . LEU A 1 370 ? -33.572 -2.627 -3.074 1.00 81.62 370 LEU A CA 1
ATOM 2808 C C . LEU A 1 370 ? -32.110 -2.285 -3.400 1.00 81.62 370 LEU A C 1
ATOM 2810 O O . LEU A 1 370 ? -31.811 -1.801 -4.491 1.00 81.62 370 LEU A O 1
ATOM 2814 N N . ARG A 1 371 ? -31.190 -2.587 -2.478 1.00 81.00 371 ARG A N 1
ATOM 2815 C CA . ARG A 1 371 ? -29.745 -2.384 -2.681 1.00 81.00 371 ARG A CA 1
ATOM 2816 C C . ARG A 1 371 ? -29.196 -3.273 -3.795 1.00 81.00 371 ARG A C 1
ATOM 2818 O O . ARG A 1 371 ? -28.389 -2.813 -4.598 1.00 81.00 371 ARG A O 1
ATOM 2825 N N . LEU A 1 372 ? -29.659 -4.519 -3.867 1.00 80.38 372 LEU A N 1
ATOM 2826 C CA . LEU A 1 372 ? -29.304 -5.460 -4.925 1.00 80.38 372 LEU A CA 1
ATOM 2827 C C . LEU A 1 372 ? -29.743 -4.946 -6.307 1.00 80.38 372 LEU A C 1
ATOM 2829 O O . LEU A 1 372 ? -28.937 -4.959 -7.236 1.00 80.38 372 LEU A O 1
ATOM 2833 N N . TYR A 1 373 ? -30.976 -4.439 -6.435 1.00 84.19 373 TYR A N 1
ATOM 2834 C CA . TYR A 1 373 ? -31.451 -3.819 -7.675 1.00 84.19 373 TYR A CA 1
ATOM 2835 C C . TYR A 1 373 ? -30.629 -2.583 -8.036 1.00 84.19 373 TYR A C 1
ATOM 2837 O O . TYR A 1 373 ? -30.209 -2.460 -9.180 1.00 84.19 373 TYR A O 1
ATOM 2845 N N . ALA A 1 374 ? -30.341 -1.706 -7.070 1.00 86.31 374 ALA A N 1
ATOM 2846 C CA . ALA A 1 374 ? -29.539 -0.509 -7.312 1.00 86.31 374 ALA A CA 1
ATOM 2847 C C . ALA A 1 374 ? -28.142 -0.857 -7.856 1.00 86.31 374 ALA A C 1
ATOM 2849 O O . ALA A 1 374 ? -27.746 -0.355 -8.906 1.00 86.31 374 ALA A O 1
ATOM 2850 N N . VAL A 1 375 ? -27.422 -1.770 -7.195 1.00 84.88 375 VAL A N 1
ATOM 2851 C CA . VAL A 1 375 ? -26.083 -2.201 -7.629 1.00 84.88 375 VAL A CA 1
ATOM 2852 C C . VAL A 1 375 ? -26.135 -2.889 -8.995 1.00 84.88 375 VAL A C 1
ATOM 2854 O O . VAL A 1 375 ? -25.336 -2.563 -9.872 1.00 84.88 375 VAL A O 1
ATOM 2857 N N . SER A 1 376 ? -27.090 -3.800 -9.206 1.00 82.94 376 SER A N 1
ATOM 2858 C CA . SER A 1 376 ? -27.231 -4.521 -10.476 1.00 82.94 376 SER A CA 1
ATOM 2859 C C . SER A 1 376 ? -27.535 -3.576 -11.641 1.00 82.94 376 SER A C 1
ATOM 2861 O O . SER A 1 376 ? -26.956 -3.723 -12.718 1.00 82.94 376 SER A O 1
ATOM 2863 N N . SER A 1 377 ? -28.399 -2.582 -11.433 1.00 85.44 377 SER A N 1
ATOM 2864 C CA . SER A 1 377 ? -28.739 -1.586 -12.452 1.00 85.44 377 SER A CA 1
ATOM 2865 C C . SER A 1 377 ? -27.553 -0.684 -12.788 1.00 85.44 377 SER A C 1
ATOM 2867 O O . SER A 1 377 ? -27.270 -0.486 -13.966 1.00 85.44 377 SER A O 1
ATOM 2869 N N . ILE A 1 378 ? -26.813 -0.200 -11.781 1.00 88.81 378 ILE A N 1
ATOM 2870 C CA . ILE A 1 378 ? -25.629 0.651 -11.993 1.00 88.81 378 ILE A CA 1
ATOM 2871 C C . ILE A 1 378 ? -24.544 -0.099 -12.779 1.00 88.81 378 ILE A C 1
ATOM 2873 O O . ILE A 1 378 ? -23.997 0.432 -13.746 1.00 88.81 378 ILE A O 1
ATOM 2877 N N . ILE A 1 379 ? -24.261 -1.353 -12.411 1.00 84.00 379 ILE A N 1
ATOM 2878 C CA . ILE A 1 379 ? -23.280 -2.191 -13.120 1.00 84.00 379 ILE A CA 1
ATOM 2879 C C . ILE A 1 379 ? -23.731 -2.466 -14.560 1.00 84.00 379 ILE A C 1
ATOM 2881 O O . ILE A 1 379 ? -22.914 -2.425 -15.479 1.00 84.00 379 ILE A O 1
ATOM 2885 N N . THR A 1 380 ? -25.024 -2.717 -14.776 1.00 85.62 380 THR A N 1
ATOM 2886 C CA . THR A 1 380 ? -25.573 -2.943 -16.123 1.00 85.62 380 THR A CA 1
ATOM 2887 C C . THR A 1 380 ? -25.412 -1.703 -17.000 1.00 85.62 380 THR A C 1
ATOM 2889 O O . THR A 1 380 ? -24.941 -1.822 -18.128 1.00 85.62 380 THR A O 1
ATOM 2892 N N . LEU A 1 381 ? -25.712 -0.515 -16.467 1.00 89.19 381 LEU A N 1
ATOM 2893 C CA . LEU A 1 381 ? -25.529 0.766 -17.159 1.00 89.19 381 LEU A CA 1
ATOM 2894 C C . LEU A 1 381 ? -24.070 0.988 -17.574 1.00 89.19 381 LEU A C 1
ATOM 2896 O O . LEU A 1 381 ? -23.795 1.301 -18.731 1.00 89.19 381 LEU A O 1
ATOM 2900 N N . ARG A 1 382 ? -23.132 0.728 -16.657 1.00 86.88 382 ARG A N 1
ATOM 2901 C CA . ARG A 1 382 ? -21.695 0.776 -16.946 1.00 86.88 382 ARG A CA 1
ATOM 2902 C C . ARG A 1 382 ? -21.302 -0.200 -18.056 1.00 86.88 382 ARG A C 1
ATOM 2904 O O . ARG A 1 382 ? -20.502 0.142 -18.922 1.00 86.88 382 ARG A O 1
ATOM 2911 N N . ASN A 1 383 ? -21.833 -1.423 -18.041 1.00 86.62 383 ASN A N 1
ATOM 2912 C CA . ASN A 1 383 ? -21.497 -2.422 -19.057 1.00 86.62 383 ASN A CA 1
ATOM 2913 C C . ASN A 1 383 ? -22.063 -2.067 -20.434 1.00 86.62 383 ASN A C 1
ATOM 2915 O O . ASN A 1 383 ? -21.388 -2.311 -21.427 1.00 86.62 383 ASN A O 1
ATOM 2919 N N . ILE A 1 384 ? -23.246 -1.450 -20.502 1.00 89.94 384 ILE A N 1
ATOM 2920 C CA . ILE A 1 384 ? -23.799 -0.924 -21.758 1.00 89.94 384 ILE A CA 1
ATOM 2921 C C . ILE A 1 384 ? -22.878 0.162 -22.321 1.00 89.94 384 ILE A C 1
ATOM 2923 O O . ILE A 1 384 ? -22.487 0.074 -23.481 1.00 89.94 384 ILE A O 1
ATOM 2927 N N . TYR A 1 385 ? -22.471 1.133 -21.495 1.00 89.94 385 TYR A N 1
ATOM 2928 C CA . TYR A 1 385 ? -21.503 2.157 -21.901 1.00 89.94 385 TYR A CA 1
ATOM 2929 C C . TYR A 1 385 ? -20.209 1.532 -22.441 1.00 89.94 385 TYR A C 1
ATOM 2931 O O . TYR A 1 385 ? -19.765 1.881 -23.530 1.00 89.94 385 TYR A O 1
ATOM 2939 N N . ARG A 1 386 ? -19.655 0.547 -21.726 1.00 83.62 386 ARG A N 1
ATOM 2940 C CA . ARG A 1 386 ? -18.444 -0.174 -22.139 1.00 83.62 386 ARG A CA 1
ATOM 2941 C C . ARG A 1 386 ? -18.601 -0.915 -23.463 1.00 83.62 386 ARG A C 1
ATOM 2943 O O . ARG A 1 386 ? -17.658 -0.948 -24.238 1.00 83.62 386 ARG A O 1
ATOM 2950 N N . VAL A 1 387 ? -19.765 -1.494 -23.750 1.00 87.38 387 VAL A N 1
ATOM 2951 C CA . VAL A 1 387 ? -20.025 -2.111 -25.062 1.00 87.38 387 VAL A CA 1
ATOM 2952 C C . VAL A 1 387 ? -19.963 -1.062 -26.170 1.00 87.38 387 VAL A C 1
ATOM 2954 O O . VAL A 1 387 ? -19.268 -1.274 -27.158 1.00 87.38 387 VAL A O 1
ATOM 2957 N N . VAL A 1 388 ? -20.638 0.077 -25.991 1.00 88.69 388 VAL A N 1
ATOM 2958 C CA . VAL A 1 388 ? -20.679 1.150 -27.000 1.00 88.69 388 VAL A CA 1
ATOM 2959 C C . VAL A 1 388 ? -19.292 1.768 -27.215 1.00 88.69 388 VAL A C 1
ATOM 2961 O O . VAL A 1 388 ? -18.863 1.917 -28.354 1.00 88.69 388 VAL A O 1
ATOM 2964 N N . GLU A 1 389 ? -18.563 2.054 -26.134 1.00 84.56 389 GLU A N 1
ATOM 2965 C CA . GLU A 1 389 ? -17.185 2.569 -26.169 1.00 84.56 389 GLU A CA 1
ATOM 2966 C C . GLU A 1 389 ? -16.250 1.626 -26.943 1.00 84.56 389 GLU A C 1
ATOM 2968 O O . GLU A 1 389 ? -15.494 2.063 -27.815 1.00 84.56 389 GLU A O 1
ATOM 2973 N N . TYR A 1 390 ? -16.323 0.319 -26.667 1.00 78.44 390 TYR A N 1
ATOM 2974 C CA . TYR A 1 390 ? -15.501 -0.658 -27.373 1.00 78.44 390 TYR A CA 1
ATOM 2975 C C . TYR A 1 390 ? -15.889 -0.760 -28.844 1.00 78.44 390 TYR A C 1
ATOM 2977 O O . TYR A 1 390 ? -14.981 -0.811 -29.671 1.00 78.44 390 TYR A O 1
ATOM 2985 N N . GLU A 1 391 ? -17.179 -0.752 -29.190 1.00 83.06 391 GLU A N 1
ATOM 2986 C CA . GLU A 1 391 ? -17.645 -0.792 -30.581 1.00 83.06 391 GLU A CA 1
ATOM 2987 C C . GLU A 1 391 ? -17.153 0.412 -31.394 1.00 83.06 391 GLU A C 1
ATOM 2989 O O . GLU A 1 391 ? -16.524 0.198 -32.437 1.00 83.06 391 GLU A O 1
ATOM 2994 N N . GLU A 1 392 ? -17.320 1.641 -30.883 1.00 79.38 392 GLU A N 1
ATOM 2995 C CA . GLU A 1 392 ? -16.852 2.876 -31.540 1.00 79.38 392 GLU A CA 1
ATOM 2996 C C . GLU A 1 392 ? -15.332 2.880 -31.788 1.00 79.38 392 GLU A C 1
ATOM 2998 O O . GLU A 1 392 ? -14.854 3.406 -32.796 1.00 79.38 392 GLU A O 1
ATOM 3003 N N . GLY A 1 393 ? -14.560 2.258 -30.893 1.00 68.94 393 GLY A N 1
ATOM 3004 C CA . GLY A 1 393 ? -13.110 2.161 -31.017 1.00 68.94 393 GLY A CA 1
ATOM 3005 C C . GLY A 1 393 ? -12.378 3.487 -30.776 1.00 68.94 393 GLY A C 1
ATOM 3006 O O . GLY A 1 393 ? -12.924 4.461 -30.271 1.00 68.94 393 GLY A O 1
ATOM 3007 N N . VAL A 1 394 ? -11.088 3.517 -31.119 1.00 65.50 394 VAL A N 1
ATOM 3008 C CA . VAL A 1 394 ? -10.151 4.577 -30.688 1.00 65.50 394 VAL A CA 1
ATOM 3009 C C . VAL A 1 394 ? -10.478 5.957 -31.279 1.00 65.50 394 VAL A C 1
ATOM 3011 O O . VAL A 1 394 ? -10.141 6.976 -30.688 1.00 65.50 394 VAL A O 1
ATOM 3014 N N . THR A 1 395 ? -11.155 6.005 -32.427 1.00 74.69 395 THR A N 1
ATOM 3015 C CA . THR A 1 395 ? -11.579 7.252 -33.086 1.00 74.69 395 THR A CA 1
ATOM 3016 C C . THR A 1 395 ? -12.982 7.708 -32.672 1.00 74.69 395 THR A C 1
ATOM 3018 O O . THR A 1 395 ? -13.477 8.701 -33.200 1.00 74.69 395 THR A O 1
ATOM 3021 N N . GLY A 1 396 ? -13.639 6.974 -31.768 1.00 79.69 396 GLY A N 1
ATOM 3022 C CA . GLY A 1 396 ? -14.987 7.251 -31.280 1.00 79.69 396 GLY A CA 1
ATOM 3023 C C . GLY A 1 396 ? -15.089 8.508 -30.420 1.00 79.69 396 GLY A C 1
ATOM 3024 O O . GLY A 1 396 ? -14.119 8.940 -29.786 1.00 79.69 396 GLY A O 1
ATOM 3025 N N . TYR A 1 397 ? -16.289 9.083 -30.345 1.00 83.62 397 TYR A N 1
ATOM 3026 C CA . TYR A 1 397 ? -16.544 10.255 -29.504 1.00 83.62 397 TYR A CA 1
ATOM 3027 C C . TYR A 1 397 ? -16.296 9.935 -28.022 1.00 83.62 397 TYR A C 1
ATOM 3029 O O . TYR A 1 397 ? -15.695 10.738 -27.304 1.00 83.62 397 TYR A O 1
ATOM 3037 N N . LEU A 1 398 ? -16.684 8.734 -27.577 1.00 83.06 398 LEU A N 1
ATOM 3038 C CA . LEU A 1 398 ? -16.576 8.322 -26.174 1.00 83.06 398 LEU A CA 1
ATOM 3039 C C . LEU A 1 398 ? -15.132 8.103 -25.698 1.00 83.06 398 LEU A C 1
ATOM 3041 O O . LEU A 1 398 ? -14.857 8.298 -24.518 1.00 83.06 398 LEU A O 1
ATOM 3045 N N . MET A 1 399 ? -14.218 7.728 -26.600 1.00 72.31 399 MET A N 1
ATOM 3046 C CA . MET A 1 399 ? -12.788 7.550 -26.298 1.00 72.31 399 MET A CA 1
ATOM 3047 C C . MET A 1 399 ? -11.987 8.850 -26.420 1.00 72.31 399 MET A C 1
ATOM 3049 O O . MET A 1 399 ? -10.960 9.007 -25.765 1.00 72.31 399 MET A O 1
ATOM 3053 N N . THR A 1 400 ? -12.443 9.787 -27.255 1.00 75.69 400 THR A N 1
ATOM 3054 C CA . THR A 1 400 ? -11.772 11.082 -27.464 1.00 75.69 400 THR A CA 1
ATOM 3055 C C . THR A 1 400 ? -12.121 12.119 -26.395 1.00 75.69 400 THR A C 1
ATOM 3057 O O . THR A 1 400 ? -11.386 13.091 -26.234 1.00 75.69 400 THR A O 1
ATOM 3060 N N . HIS A 1 401 ? -13.206 11.915 -25.640 1.00 82.69 401 HIS A N 1
ATOM 3061 C CA . HIS A 1 401 ? -13.667 12.835 -24.602 1.00 82.69 401 HIS A CA 1
ATOM 3062 C C . HIS A 1 401 ? -13.620 12.198 -23.207 1.00 82.69 401 HIS A C 1
ATOM 3064 O O . HIS A 1 401 ? -14.441 11.354 -22.855 1.00 82.69 401 HIS A O 1
ATOM 3070 N N . GLU A 1 402 ? -12.709 12.682 -22.359 1.00 78.88 402 GLU A N 1
ATOM 3071 C CA . GLU A 1 402 ? -12.463 12.116 -21.023 1.00 78.88 402 GLU A CA 1
ATOM 3072 C C . GLU A 1 402 ? -13.659 12.208 -20.056 1.00 78.88 402 GLU A C 1
ATOM 3074 O O . GLU A 1 402 ? -13.767 11.433 -19.108 1.00 78.88 402 GLU A O 1
ATOM 3079 N N . TRP A 1 403 ? -14.591 13.143 -20.261 1.00 85.62 403 TRP A N 1
ATOM 3080 C CA . TRP A 1 403 ? -15.727 13.304 -19.347 1.00 85.62 403 TRP A CA 1
ATOM 3081 C C . TRP A 1 403 ? -16.627 12.056 -19.316 1.00 85.62 403 TRP A C 1
ATOM 3083 O O . TRP A 1 403 ? -17.164 11.710 -18.260 1.00 85.62 403 TRP A O 1
ATOM 3093 N N . ALA A 1 404 ? -16.762 11.354 -20.448 1.00 80.25 404 ALA A N 1
ATOM 3094 C CA . ALA A 1 404 ? -17.635 10.192 -20.575 1.00 80.25 404 ALA A CA 1
ATOM 3095 C C . ALA A 1 404 ? -17.145 9.022 -19.707 1.00 80.25 404 ALA A C 1
ATOM 3097 O O . ALA A 1 404 ? -17.949 8.410 -19.002 1.00 80.25 404 ALA A O 1
ATOM 3098 N N . ILE A 1 405 ? -15.830 8.771 -19.670 1.00 77.62 405 ILE A N 1
ATOM 3099 C CA . ILE A 1 405 ? -15.247 7.702 -18.847 1.00 77.62 405 ILE A CA 1
ATOM 3100 C C . ILE A 1 405 ? -15.360 8.001 -17.348 1.00 77.62 405 ILE A C 1
ATOM 3102 O O . ILE A 1 405 ? -15.635 7.102 -16.548 1.00 77.62 405 ILE A O 1
ATOM 3106 N N . TYR A 1 406 ? -15.228 9.266 -16.942 1.00 82.19 406 TYR A N 1
ATOM 3107 C CA . TYR A 1 406 ? -15.384 9.626 -15.533 1.00 82.19 406 TYR A CA 1
ATOM 3108 C C . TYR A 1 406 ? -16.828 9.466 -15.044 1.00 82.19 406 TYR A C 1
ATOM 3110 O O . TYR A 1 406 ? -17.037 8.992 -13.927 1.00 82.19 406 TYR A O 1
ATOM 3118 N N . ILE A 1 407 ? -17.823 9.808 -15.868 1.00 87.56 407 ILE A N 1
ATOM 3119 C CA . ILE A 1 407 ? -19.239 9.729 -15.482 1.00 87.56 407 ILE A CA 1
ATOM 3120 C C . ILE A 1 407 ? -19.785 8.303 -15.613 1.00 87.56 407 ILE A C 1
ATOM 3122 O O . ILE A 1 407 ? -20.369 7.781 -14.662 1.00 87.56 407 ILE A O 1
ATOM 3126 N N . PHE A 1 408 ? -19.610 7.665 -16.771 1.00 85.94 408 PHE A N 1
ATOM 3127 C CA . PHE A 1 408 ? -20.277 6.399 -17.096 1.00 85.94 408 PHE A CA 1
ATOM 3128 C C . PHE A 1 408 ? -19.494 5.148 -16.680 1.00 85.94 408 PHE A C 1
ATOM 3130 O O . PHE A 1 408 ? -20.014 4.036 -16.787 1.00 85.94 408 PHE A O 1
ATOM 3137 N N . ASP A 1 409 ? -18.281 5.305 -16.148 1.00 80.31 409 ASP A N 1
ATOM 3138 C CA . ASP A 1 409 ? -17.513 4.203 -15.570 1.00 80.31 409 ASP A CA 1
ATOM 3139 C C . ASP A 1 409 ? -17.026 4.521 -14.154 1.00 80.31 409 ASP A C 1
ATOM 3141 O O . ASP A 1 409 ? -17.499 3.901 -13.198 1.00 80.31 409 ASP A O 1
ATOM 3145 N N . ALA A 1 410 ? -16.141 5.507 -13.979 1.00 75.12 410 ALA A N 1
ATOM 3146 C CA . ALA A 1 410 ? -15.494 5.740 -12.683 1.00 75.12 410 ALA A CA 1
ATOM 3147 C C . ALA A 1 410 ? -16.492 6.110 -11.568 1.00 75.12 410 ALA A C 1
ATOM 3149 O O . ALA A 1 410 ? -16.472 5.506 -10.491 1.00 75.12 410 ALA A O 1
ATOM 3150 N N . LEU A 1 411 ? -17.402 7.056 -11.828 1.00 87.81 411 LEU A N 1
ATOM 3151 C CA . LEU A 1 411 ? -18.425 7.478 -10.868 1.00 87.81 411 LEU A CA 1
ATOM 3152 C C . LEU A 1 411 ? -19.408 6.344 -10.549 1.00 87.81 411 LEU A C 1
ATOM 3154 O O . LEU A 1 411 ? -19.693 6.095 -9.377 1.00 87.81 411 LEU A O 1
ATOM 3158 N N . LEU A 1 412 ? -19.880 5.611 -11.564 1.00 88.50 412 LEU A N 1
ATOM 3159 C CA . LEU A 1 412 ? -20.774 4.466 -11.360 1.00 88.50 412 LEU A CA 1
ATOM 3160 C C . LEU A 1 412 ? -20.121 3.393 -10.473 1.00 88.50 412 LEU A C 1
ATOM 3162 O O . LEU A 1 412 ? -20.767 2.869 -9.562 1.00 88.50 412 LEU A O 1
ATOM 3166 N N . MET A 1 413 ? -18.833 3.101 -10.676 1.00 83.62 413 MET A N 1
ATOM 3167 C CA . MET A 1 413 ? -18.093 2.150 -9.837 1.00 83.62 413 MET A CA 1
ATOM 3168 C C . MET A 1 413 ? -17.852 2.676 -8.418 1.00 83.62 413 MET A C 1
ATOM 3170 O O . MET A 1 413 ? -17.979 1.912 -7.458 1.00 83.62 413 MET A O 1
ATOM 3174 N N . ALA A 1 414 ? -17.592 3.975 -8.253 1.00 77.88 414 ALA A N 1
ATOM 3175 C CA . ALA A 1 414 ? -17.497 4.602 -6.936 1.00 77.88 414 ALA A CA 1
ATOM 3176 C C . ALA A 1 414 ? -18.824 4.504 -6.157 1.00 77.88 414 ALA A C 1
ATOM 3178 O O . ALA A 1 414 ? -18.823 4.145 -4.976 1.00 77.88 414 ALA A O 1
ATOM 3179 N N . CYS A 1 415 ? -19.965 4.733 -6.817 1.00 85.69 415 CYS A N 1
ATOM 3180 C CA . CYS A 1 415 ? -21.290 4.558 -6.218 1.00 85.69 415 CYS A CA 1
ATOM 3181 C C . CYS A 1 415 ? -21.549 3.103 -5.796 1.00 85.69 415 CYS A C 1
ATOM 3183 O O . CYS A 1 415 ? -22.044 2.862 -4.693 1.00 85.69 415 CYS A O 1
ATOM 3185 N N . VAL A 1 416 ? -21.182 2.122 -6.631 1.00 83.88 416 VAL A N 1
ATOM 3186 C CA . VAL A 1 416 ? -21.293 0.692 -6.284 1.00 83.88 416 VAL A CA 1
ATOM 3187 C C . VAL A 1 416 ? -20.441 0.354 -5.059 1.00 83.88 416 VAL A C 1
ATOM 3189 O O . VAL A 1 416 ? -20.922 -0.327 -4.148 1.00 83.88 416 VAL A O 1
ATOM 3192 N N . LEU A 1 417 ? -19.202 0.850 -4.997 1.00 76.62 417 LEU A N 1
ATOM 3193 C CA . LEU A 1 417 ? -18.315 0.641 -3.852 1.00 76.62 417 LEU A CA 1
ATOM 3194 C C . LEU A 1 417 ? -18.902 1.247 -2.568 1.00 76.62 417 LEU A C 1
ATOM 3196 O O . LEU A 1 417 ? -18.939 0.580 -1.533 1.00 76.62 417 LEU A O 1
ATOM 3200 N N . ALA A 1 418 ? -19.428 2.472 -2.636 1.00 80.94 418 ALA A N 1
ATOM 3201 C CA . ALA A 1 418 ? -20.081 3.119 -1.502 1.00 80.94 418 ALA A CA 1
ATOM 3202 C C . ALA A 1 418 ? -21.286 2.301 -1.004 1.00 80.94 418 ALA A C 1
ATOM 3204 O O . ALA A 1 418 ? -21.342 1.946 0.176 1.00 80.94 418 ALA A O 1
ATOM 3205 N N . LEU A 1 419 ? -22.199 1.910 -1.902 1.00 80.94 419 LEU A N 1
ATOM 3206 C CA . LEU A 1 419 ? -23.386 1.115 -1.563 1.00 80.94 419 LEU A CA 1
ATOM 3207 C C . LEU A 1 419 ? -23.019 -0.238 -0.937 1.00 80.94 419 LEU A C 1
ATOM 3209 O O . LEU A 1 419 ? -23.603 -0.636 0.072 1.00 80.94 419 LEU A O 1
ATOM 3213 N N . THR A 1 420 ? -22.033 -0.939 -1.496 1.00 74.56 420 THR A N 1
ATOM 3214 C CA . THR A 1 420 ? -21.617 -2.267 -1.013 1.00 74.56 420 THR A CA 1
ATOM 3215 C C . THR A 1 420 ? -20.806 -2.214 0.283 1.00 74.56 420 THR A C 1
ATOM 3217 O O . THR A 1 420 ? -20.935 -3.122 1.107 1.00 74.56 420 THR A O 1
ATOM 3220 N N . SER A 1 421 ? -20.048 -1.141 0.536 1.00 70.50 421 SER A N 1
ATOM 3221 C CA . SER A 1 421 ? -19.313 -0.963 1.798 1.00 70.50 421 SER A CA 1
ATOM 3222 C C . SER A 1 421 ? -20.244 -0.949 3.020 1.00 70.50 421 SER A C 1
ATOM 3224 O O . SER A 1 421 ? -19.944 -1.568 4.043 1.00 70.50 421 SER A O 1
ATOM 3226 N N . THR A 1 422 ? -21.435 -0.354 2.881 1.00 68.44 422 THR A N 1
ATOM 3227 C CA . THR A 1 422 ? -22.463 -0.339 3.937 1.00 68.44 422 THR A CA 1
ATOM 3228 C C . THR A 1 422 ? -23.086 -1.717 4.197 1.00 68.44 422 THR A C 1
ATOM 3230 O O . THR A 1 422 ? -23.624 -1.958 5.276 1.00 68.44 422 THR A O 1
ATOM 3233 N N . TRP A 1 423 ? -23.003 -2.646 3.236 1.00 65.56 423 TRP A N 1
ATOM 3234 C CA . TRP A 1 423 ? -23.549 -4.002 3.354 1.00 65.56 423 TRP A CA 1
ATOM 3235 C C . TRP A 1 423 ? -22.654 -4.909 4.209 1.00 65.56 423 TRP A C 1
ATOM 3237 O O . TRP A 1 423 ? -23.160 -5.643 5.057 1.00 65.56 423 TRP A O 1
ATOM 3247 N N . TYR A 1 424 ? -21.334 -4.842 4.019 1.00 52.16 424 TYR A N 1
ATOM 3248 C CA . TYR A 1 424 ? -20.384 -5.686 4.753 1.00 52.16 424 TYR A CA 1
ATOM 3249 C C . TYR A 1 424 ? -20.064 -5.163 6.157 1.00 52.16 424 TYR A C 1
ATOM 3251 O O . TYR A 1 424 ? -19.880 -5.964 7.071 1.00 52.16 424 TYR A O 1
ATOM 3259 N N . LEU A 1 425 ? -20.021 -3.842 6.348 1.00 46.81 425 LEU A N 1
ATOM 3260 C CA . LEU A 1 425 ? -19.620 -3.244 7.626 1.00 46.81 425 LEU A CA 1
ATOM 3261 C C . LEU A 1 425 ? -20.769 -3.155 8.644 1.00 46.81 425 LEU A C 1
ATOM 3263 O O . LEU A 1 425 ? -20.525 -3.313 9.835 1.00 46.81 425 LEU A O 1
ATOM 3267 N N . GLY A 1 426 ? -22.025 -3.009 8.201 1.00 46.25 426 GLY A N 1
ATOM 3268 C CA . GLY A 1 426 ? -23.175 -2.863 9.110 1.00 46.25 426 GLY A CA 1
ATOM 3269 C C . GLY A 1 426 ? -23.512 -4.105 9.953 1.00 46.25 426 GLY A C 1
ATOM 3270 O O . GLY A 1 426 ? -24.261 -4.005 10.918 1.00 46.25 426 GLY A O 1
ATOM 3271 N N . LYS A 1 427 ? -22.963 -5.284 9.622 1.00 46.16 427 LYS A N 1
ATOM 3272 C CA . LYS A 1 427 ? -23.108 -6.509 10.435 1.00 46.16 427 LYS A CA 1
ATOM 3273 C C . LYS A 1 427 ? -22.038 -6.669 11.517 1.00 46.16 427 LYS A C 1
ATOM 3275 O O . LYS A 1 427 ? -22.182 -7.544 12.360 1.00 46.16 427 LYS A O 1
ATOM 3280 N N . ILE A 1 428 ? -20.974 -5.867 11.493 1.00 41.38 428 ILE A N 1
ATOM 3281 C CA . ILE A 1 428 ? -19.895 -5.965 12.487 1.00 41.38 428 ILE A CA 1
ATOM 3282 C C . ILE A 1 428 ? -20.262 -5.188 13.761 1.00 41.38 428 ILE A C 1
ATOM 3284 O O . ILE A 1 428 ? -19.857 -5.584 14.847 1.00 41.38 428 ILE A O 1
ATOM 3288 N N . GLU A 1 429 ? -21.097 -4.151 13.655 1.00 38.97 429 GLU A N 1
ATOM 3289 C CA . GLU A 1 429 ? -21.545 -3.354 14.809 1.00 38.97 429 GLU A CA 1
ATOM 3290 C C . GLU A 1 429 ? -22.630 -4.038 15.660 1.00 38.97 429 GLU A C 1
ATOM 3292 O O . GLU A 1 429 ? -22.820 -3.655 16.802 1.00 38.97 429 GLU A O 1
ATOM 3297 N N . THR A 1 430 ? -23.307 -5.084 15.170 1.00 38.12 430 THR A N 1
ATOM 3298 C CA . THR A 1 430 ? -24.411 -5.748 15.906 1.00 38.12 430 THR A CA 1
ATOM 3299 C C . THR A 1 430 ? -24.002 -7.008 16.677 1.00 38.12 430 THR A C 1
ATOM 3301 O O . THR A 1 430 ? -24.857 -7.660 17.264 1.00 38.12 430 THR A O 1
ATOM 3304 N N . VAL A 1 431 ? -22.712 -7.371 16.690 1.00 38.66 431 VAL A N 1
ATOM 3305 C CA . VAL A 1 431 ? -22.210 -8.562 17.418 1.00 38.66 431 VAL A CA 1
ATOM 3306 C C . VAL A 1 431 ? -21.514 -8.202 18.739 1.00 38.66 431 VAL A C 1
ATOM 3308 O O . VAL A 1 431 ? -21.210 -9.086 19.529 1.00 38.66 431 VAL A O 1
ATOM 3311 N N . ASN A 1 432 ? -21.321 -6.917 19.033 1.00 38.09 432 ASN A N 1
ATOM 3312 C CA . ASN A 1 432 ? -20.784 -6.462 20.312 1.00 38.09 432 ASN A CA 1
ATOM 3313 C C . ASN A 1 432 ? -21.775 -5.490 20.948 1.00 38.09 432 ASN A C 1
ATOM 3315 O O . ASN A 1 432 ? -21.630 -4.297 20.728 1.00 38.09 432 ASN A O 1
ATOM 3319 N N . GLU A 1 433 ? -22.761 -6.000 21.691 1.00 41.12 433 GLU A N 1
ATOM 3320 C CA . GLU A 1 433 ? -23.210 -5.354 22.942 1.00 41.12 433 GLU A CA 1
ATOM 3321 C C . GLU A 1 433 ? -24.213 -6.181 23.761 1.00 41.12 433 GLU A C 1
ATOM 3323 O O . GLU A 1 433 ? -24.263 -5.989 24.968 1.00 41.12 433 GLU A O 1
ATOM 3328 N N . ASP A 1 434 ? -24.872 -7.203 23.204 1.00 36.78 434 ASP A N 1
ATOM 3329 C CA . ASP A 1 434 ? -25.806 -8.026 23.986 1.00 36.78 434 ASP A CA 1
ATOM 3330 C C . ASP A 1 434 ? -25.401 -9.511 23.990 1.00 36.78 434 ASP A C 1
ATOM 3332 O O . ASP A 1 434 ? -25.477 -10.175 22.961 1.00 36.78 434 ASP A O 1
ATOM 3336 N N . HIS A 1 435 ? -25.080 -10.046 25.176 1.00 38.31 435 HIS A N 1
ATOM 3337 C CA . HIS A 1 435 ? -24.810 -11.460 25.527 1.00 38.31 435 HIS A CA 1
ATOM 3338 C C . HIS A 1 435 ? -23.344 -11.926 25.549 1.00 38.31 435 HIS A C 1
ATOM 3340 O O . HIS A 1 435 ? -22.913 -12.774 24.765 1.00 38.31 435 HIS A O 1
ATOM 3346 N N . VAL A 1 436 ? -22.621 -11.504 26.590 1.00 39.16 436 VAL A N 1
ATOM 3347 C CA . VAL A 1 436 ? -21.614 -12.361 27.242 1.00 39.16 436 VAL A CA 1
ATOM 3348 C C . VAL A 1 436 ? -22.030 -12.573 28.699 1.00 39.16 436 VAL A C 1
ATOM 3350 O O . VAL A 1 436 ? -21.373 -12.103 29.617 1.00 39.16 436 VAL A O 1
ATOM 3353 N N . ASP A 1 437 ? -23.126 -13.306 28.904 1.00 32.50 437 ASP A N 1
ATOM 3354 C CA . ASP A 1 437 ? -23.351 -14.041 30.152 1.00 32.50 437 ASP A CA 1
ATOM 3355 C C . ASP A 1 437 ? -22.882 -15.477 29.925 1.00 32.50 437 ASP A C 1
ATOM 3357 O O . ASP A 1 437 ? -23.580 -16.349 29.403 1.00 32.50 437 ASP A O 1
ATOM 3361 N N . GLY A 1 438 ? -21.611 -15.698 30.248 1.00 38.00 438 GLY A N 1
ATOM 3362 C CA . GLY A 1 438 ? -20.943 -16.984 30.141 1.00 38.00 438 GLY A CA 1
ATOM 3363 C C . GLY A 1 438 ? -21.306 -17.913 31.290 1.00 38.00 438 GLY A C 1
ATOM 3364 O O . GLY A 1 438 ? -20.435 -18.227 32.080 1.00 38.00 438 GLY A O 1
ATOM 3365 N N . HIS A 1 439 ? -22.554 -18.369 31.380 1.00 33.69 439 HIS A N 1
ATOM 3366 C CA . HIS A 1 439 ? -22.946 -19.571 32.126 1.00 33.69 439 HIS A CA 1
ATOM 3367 C C . HIS A 1 439 ? -24.303 -20.048 31.578 1.00 33.69 439 HIS A C 1
ATOM 3369 O O . HIS A 1 439 ? -25.270 -19.303 31.650 1.00 33.69 439 HIS A O 1
ATOM 3375 N N . ASN A 1 440 ? -24.366 -21.286 31.052 1.00 32.78 440 ASN A N 1
ATOM 3376 C CA . ASN A 1 440 ? -25.564 -22.052 30.610 1.00 32.78 440 ASN A CA 1
ATOM 3377 C C . ASN A 1 440 ? -25.721 -22.383 29.108 1.00 32.78 440 ASN A C 1
ATOM 3379 O O . ASN A 1 440 ? -26.842 -22.466 28.614 1.00 32.78 440 ASN A O 1
ATOM 3383 N N . LEU A 1 441 ? -24.644 -22.695 28.376 1.00 34.84 441 LEU A N 1
ATOM 3384 C CA . LEU A 1 441 ? -24.754 -23.246 27.007 1.00 34.84 441 LEU A CA 1
ATOM 3385 C C . LEU A 1 441 ? -24.271 -24.700 26.854 1.00 34.84 441 LEU A C 1
ATOM 3387 O O . LEU A 1 441 ? -23.835 -25.090 25.776 1.00 34.84 441 LEU A O 1
ATOM 3391 N N . VAL A 1 442 ? -24.365 -25.525 27.906 1.00 39.03 442 VAL A N 1
ATOM 3392 C CA . VAL A 1 442 ? -23.981 -26.956 27.828 1.00 39.03 442 VAL A CA 1
ATOM 3393 C C . VAL A 1 442 ? -25.173 -27.930 27.826 1.00 39.03 442 VAL A C 1
ATOM 3395 O O . VAL A 1 442 ? -24.996 -29.076 27.440 1.00 39.03 442 VAL A O 1
ATOM 3398 N N . ASN A 1 443 ? -26.411 -27.502 28.108 1.00 32.72 443 ASN A N 1
ATOM 3399 C CA . ASN A 1 443 ? -27.556 -28.427 28.196 1.00 32.72 443 ASN A CA 1
ATOM 3400 C C . ASN A 1 443 ? -28.736 -28.051 27.286 1.00 32.72 443 ASN A C 1
ATOM 3402 O O . ASN A 1 443 ? -29.797 -27.670 27.774 1.00 32.72 443 ASN A O 1
ATOM 3406 N N . ARG A 1 444 ? -28.603 -28.216 25.966 1.00 34.97 444 ARG A N 1
ATOM 3407 C CA . ARG A 1 444 ? -29.786 -28.386 25.100 1.00 34.97 444 ARG A CA 1
ATOM 3408 C C . ARG A 1 444 ? -29.627 -29.626 24.231 1.00 34.97 444 ARG A C 1
ATOM 3410 O O . ARG A 1 444 ? -28.737 -29.698 23.387 1.00 34.97 444 ARG A O 1
ATOM 3417 N N . THR A 1 445 ? -30.472 -30.617 24.491 1.00 34.84 445 THR A N 1
ATOM 3418 C CA . THR A 1 445 ? -30.574 -31.870 23.740 1.00 34.84 445 THR A CA 1
ATOM 3419 C C . THR A 1 445 ? -31.401 -31.689 22.456 1.00 34.84 445 THR A C 1
ATOM 3421 O O . THR A 1 445 ? -32.169 -30.735 22.343 1.00 34.84 445 THR A O 1
ATOM 3424 N N . PRO A 1 446 ? -31.268 -32.592 21.462 1.00 35.25 446 PRO A N 1
ATOM 3425 C CA . PRO A 1 446 ? -31.748 -32.371 20.089 1.00 35.25 446 PRO A CA 1
ATOM 3426 C C . PRO A 1 446 ? -33.272 -32.432 19.864 1.00 35.25 446 PRO A C 1
ATOM 3428 O O . PRO A 1 446 ? -33.702 -32.428 18.713 1.00 35.25 446 PRO A O 1
ATOM 3431 N N . SER A 1 447 ? -34.106 -32.533 20.903 1.00 34.25 447 SER A N 1
ATOM 3432 C CA . SER A 1 447 ? -35.535 -32.856 20.751 1.00 34.25 447 SER A CA 1
ATOM 3433 C C . SER A 1 447 ? -36.470 -31.664 20.503 1.00 34.25 447 SER A C 1
ATOM 3435 O O . SER A 1 447 ? -37.656 -31.882 20.289 1.00 34.25 447 SER A O 1
ATOM 3437 N N . GLU A 1 448 ? -35.984 -30.421 20.491 1.00 37.38 448 GLU A N 1
ATOM 3438 C CA . GLU A 1 448 ? -36.853 -29.230 20.383 1.00 37.38 448 GLU A CA 1
ATOM 3439 C C . GLU A 1 448 ? -37.000 -28.641 18.966 1.00 37.38 448 GLU A C 1
ATOM 3441 O O . GLU A 1 448 ? -37.669 -27.631 18.792 1.00 37.38 448 GLU A O 1
ATOM 3446 N N . TYR A 1 449 ? -36.450 -29.267 17.918 1.00 40.44 449 TYR A N 1
ATOM 3447 C CA . TYR A 1 449 ? -36.582 -28.747 16.540 1.00 40.44 449 TYR A CA 1
ATOM 3448 C C . TYR A 1 449 ? -37.871 -29.148 15.806 1.00 40.44 449 TYR A C 1
ATOM 3450 O O . TYR A 1 449 ? -38.034 -28.835 14.627 1.00 40.44 449 TYR A O 1
ATOM 3458 N N . THR A 1 450 ? -38.811 -29.800 16.485 1.00 36.72 450 THR A N 1
ATOM 3459 C CA . THR A 1 450 ? -40.117 -30.139 15.908 1.00 36.72 450 THR A CA 1
ATOM 3460 C C . THR A 1 450 ? -41.213 -29.636 16.825 1.00 36.72 450 THR A C 1
ATOM 3462 O O . THR A 1 450 ? -41.759 -30.394 17.614 1.00 36.72 450 THR A O 1
ATOM 3465 N N . GLN A 1 451 ? -41.501 -28.342 16.745 1.00 32.69 451 GLN A N 1
ATOM 3466 C CA . GLN A 1 451 ? -42.835 -27.807 16.480 1.00 32.69 451 GLN A CA 1
ATOM 3467 C C . GLN A 1 451 ? -42.786 -26.274 16.484 1.00 32.69 451 GLN A C 1
ATOM 3469 O O . GLN A 1 451 ? -42.078 -25.675 17.289 1.00 32.69 451 GLN A O 1
ATOM 3474 N N . VAL A 1 452 ? -43.628 -25.710 15.611 1.00 35.03 452 VAL A N 1
ATOM 3475 C CA . VAL A 1 452 ? -43.935 -24.289 15.353 1.00 35.03 452 VAL A CA 1
ATOM 3476 C C . VAL A 1 452 ? -43.114 -23.628 14.249 1.00 35.03 452 VAL A C 1
ATOM 3478 O O . VAL A 1 452 ? -41.925 -23.302 14.448 1.00 35.03 452 VAL A O 1
#

Nearest PDB structures (foldseek):
  7jh6-assembly4_D  TM=4.936E-01  e=6.530E+00  synthetic construct